Protein AF-A0AA38SS91-F1 (afdb_monomer_lite)

InterPro domains:
  IPR001584 Integrase, catalytic core [PF00665] (18-115)
  IPR001584 Integrase, catalytic core [PS50994] (1-180)
  IPR012337 Ribonuclease H-like superfamily [SSF53098] (14-163)
  IPR013103 Reverse transcriptase, RNA-dependent DNA polymerase [PF07727] (163-284)
  IPR036397 Ribonuclease H superfamily [G3DSA:3.30.420.10] (8-168)
  IPR039537 Retrotransposon Ty1/copia-like [PTHR42648] (1-170)

Organism: NCBI:txid347529

Sequence (441 aa):
MTKQPFNKDNERANDLIEIIHTDVCGPFSHEARGGYRYFIAFTDDFSRYGYVYLIRHKSEAFEKFKEFQNEVQNQLDRMIKFLRSDHGGEYLSQGFDSHLREFGIISQLTPPYTPQMNGVSERRNRTLPDMVRSMMCRSTLPVSFWGHALETAAHILNKVPTKLASRSWSLHFDERIKEFGSAKSGFEPCVYTKFSGSIVTFLVLYVDDILLIGNDMPTLQSVKAWLSKCFQMKDLGEAAYIHGIKIYRNRTRRLIGLSQSTYIDQILKRFRMDESKKGFIPMQHGIVLSKAQCPISSQDKDIMKSVPYAFAIGSIMYAMLCTRPDVAYPIAASDAAKEAVWLKNFITDLRVVASISRPVDIYCDNSGAVAQAKEPREHHMSRHVLRKFHLIREIIGRGDVRICKNPTDENVADPLTKLLARVKHEVHANSIGMQYLDTSR

pLDDT: mean 76.67, std 17.5, range [31.92, 97.94]

Foldseek 3Di:
DDDPDDDPPQDADPDWLQEKFKDKDDQDPDAAPVQFRIKMWIATRQLRQIDIDTDNDLLCVQVVVVVVQVVVCVVPVDHHAEYEYEPPPSCVDPVNVVVCVVRNYHYHYDDPPPVVSSVSNVVVSVQLVVQLCVVVVPDPDDPSNSVVSSVVSSVVVNPDDDPVNLVVVLVLVQVLVVVVVWDADPVDNQWTWDDDPPWIWIWGDDSQDIDIDIDDPVVSVVSVVSVVVSDVDDDPDPPQDDPQWGWDADVVVRDIATDNPVLVCVLCVVQVNNPPDDDPAPDDPPAFADPVLPQPDPVSVVVVVPDPVVVNLVSVVVCCVGPCVRNVVLNVVLVVLVVLLVVLVVVVVVVPDPCSVAAAEAEDQDPRVLCRLPDGDDDDRDSPSRVSSVSSNVCVVVRHHHYHHDHPLRPLCCLVPHDDDPVSNVVSCVVVVNDDDPPPD

Secondary structure (DSSP, 8-state):
-PPPPPP------SSTTSEEEEEEE---SSPBTTTB-EEEEEEETTT--EEEEEESSGGGHHHHHHHHHHHHHHHHT----EEEE-S-GGGS-HHHHHHHHHTTPEEEEPPTT-GGGGHHHHHHHHHHHHHHHHHHHH-SS-GGGHHHHHHHHHHHHHHSPPHHHHHHHHHHHHHHHHHTTPEEPSS-TTEEEEEETTEEEEEEEETTEEEEEES-HHHHHHHHHHHHHHS------S--EETTEEEEEETTTTEEEEE-HHHHHHHHHHTT-TTSPP-SSSS-TT----GGGS--SHHHHHHHHTS-HHHHHHHHHHHHHHT-GGGHHHHHHHHHHHHHHHHHHHHHHHT--GGGGSPEEEEES-HHHHHHHH-----SS-HHHHHHHHHHHHHHHTTSEEEEEPPGGG-TTGGGTS---HHHHHHHHHHTT--------

Structure (mmCIF, N/CA/C/O backbone):
data_AF-A0AA38SS91-F1
#
_entry.id   AF-A0AA38SS91-F1
#
loop_
_atom_site.group_PDB
_atom_site.id
_atom_site.type_symbol
_atom_site.label_atom_id
_atom_site.label_alt_id
_atom_site.label_comp_id
_atom_site.label_asym_id
_atom_site.label_entity_id
_atom_site.label_seq_id
_atom_site.pdbx_PDB_ins_code
_atom_site.Cartn_x
_atom_site.Cartn_y
_atom_site.Cartn_z
_atom_site.occupancy
_atom_site.B_iso_or_equiv
_atom_site.auth_seq_id
_atom_site.auth_comp_id
_atom_site.auth_asym_id
_atom_site.auth_atom_id
_atom_site.pdbx_PDB_model_num
ATOM 1 N N . MET A 1 1 ? 14.701 -12.960 32.842 1.00 34.03 1 MET A N 1
ATOM 2 C CA . MET A 1 1 ? 13.496 -13.644 32.326 1.00 34.03 1 MET A CA 1
ATOM 3 C C . MET A 1 1 ? 13.128 -13.024 30.990 1.00 34.03 1 MET A C 1
ATOM 5 O O . MET A 1 1 ? 12.711 -11.874 30.954 1.00 34.03 1 MET A O 1
ATOM 9 N N . THR A 1 2 ? 13.357 -13.733 29.891 1.00 31.92 2 THR A N 1
ATOM 10 C CA . THR A 1 2 ? 12.983 -13.300 28.539 1.00 31.92 2 THR A CA 1
ATOM 11 C C . THR A 1 2 ? 11.551 -13.759 28.271 1.00 31.92 2 THR A C 1
ATOM 13 O O . THR A 1 2 ? 11.248 -14.943 28.397 1.00 31.92 2 THR A O 1
ATOM 16 N N . LYS A 1 3 ? 10.654 -12.811 27.972 1.00 32.59 3 LYS A N 1
ATOM 17 C CA . LYS A 1 3 ? 9.237 -13.069 27.668 1.00 32.59 3 LYS A CA 1
ATOM 18 C C . LYS A 1 3 ? 9.162 -14.011 26.454 1.00 32.59 3 LYS A C 1
ATOM 20 O O . LYS A 1 3 ? 9.826 -13.742 25.454 1.00 32.59 3 LYS A O 1
ATOM 25 N N . GLN A 1 4 ? 8.407 -15.109 26.551 1.00 33.97 4 GLN A N 1
ATOM 26 C CA . GLN A 1 4 ? 8.221 -16.036 25.427 1.00 33.97 4 GLN A CA 1
ATOM 27 C C . GLN A 1 4 ? 7.642 -15.306 24.195 1.00 33.97 4 GLN A C 1
ATOM 29 O O . GLN A 1 4 ? 6.891 -14.337 24.360 1.00 33.97 4 GLN A O 1
ATOM 34 N N . PRO A 1 5 ? 7.990 -15.741 22.968 1.00 39.50 5 PRO A N 1
ATOM 35 C CA . PRO A 1 5 ? 7.460 -15.157 21.743 1.00 39.50 5 PRO A CA 1
ATOM 36 C C . PRO A 1 5 ? 5.935 -15.311 21.686 1.00 39.50 5 PRO A C 1
ATOM 38 O O . PRO A 1 5 ? 5.384 -16.374 21.951 1.00 39.50 5 PRO A O 1
ATOM 41 N N . PHE A 1 6 ? 5.260 -14.210 21.361 1.00 49.38 6 PHE A N 1
ATOM 42 C CA . PHE A 1 6 ? 3.804 -14.119 21.310 1.00 49.38 6 PHE A CA 1
ATOM 43 C C . PHE A 1 6 ? 3.243 -14.949 20.145 1.00 49.38 6 PHE A C 1
ATOM 45 O O . PHE A 1 6 ? 3.633 -14.727 18.994 1.00 49.38 6 PHE A O 1
ATOM 52 N N . ASN A 1 7 ? 2.324 -15.875 20.438 1.00 44.75 7 ASN A N 1
ATOM 53 C CA . ASN A 1 7 ? 1.633 -16.661 19.418 1.00 44.75 7 ASN A CA 1
ATOM 54 C C . ASN A 1 7 ? 0.565 -15.793 18.728 1.00 44.75 7 ASN A C 1
ATOM 56 O O . ASN A 1 7 ? -0.192 -15.089 19.388 1.00 44.75 7 ASN A O 1
ATOM 60 N N . LYS A 1 8 ? 0.554 -15.775 17.393 1.00 49.12 8 LYS A N 1
ATOM 61 C CA . LYS A 1 8 ? -0.087 -14.734 16.562 1.00 49.12 8 LYS A CA 1
ATOM 62 C C . LYS A 1 8 ? -1.583 -14.946 16.292 1.00 49.12 8 LYS A C 1
ATOM 64 O O . LYS A 1 8 ? -2.123 -14.263 15.418 1.00 49.12 8 LYS A O 1
ATOM 69 N N . ASP A 1 9 ? -2.238 -15.839 17.021 1.00 48.97 9 ASP A N 1
ATOM 70 C CA . ASP A 1 9 ? -3.640 -16.208 16.807 1.00 48.97 9 ASP A CA 1
ATOM 71 C C . ASP A 1 9 ? -4.585 -15.191 17.462 1.00 48.97 9 ASP A C 1
ATOM 73 O O . ASP A 1 9 ? -5.323 -15.489 18.394 1.00 48.97 9 ASP A O 1
ATOM 77 N N . ASN A 1 10 ? -4.545 -13.944 16.987 1.00 60.34 10 ASN A N 1
ATOM 78 C CA . ASN A 1 10 ? -5.610 -12.991 17.282 1.00 60.34 10 ASN A CA 1
ATOM 79 C C . ASN A 1 10 ? -6.749 -13.234 16.290 1.00 60.34 10 ASN A C 1
ATOM 81 O O . ASN A 1 10 ? -6.544 -13.062 15.086 1.00 60.34 10 ASN A O 1
ATOM 85 N N . GLU A 1 11 ? -7.937 -13.570 16.797 1.00 70.94 11 GLU A N 1
ATOM 86 C CA . GLU A 1 11 ? -9.164 -13.634 15.997 1.00 70.94 11 GLU A CA 1
ATOM 87 C C . GLU A 1 11 ? -9.340 -12.338 15.196 1.00 70.94 11 GLU A C 1
ATOM 89 O O . GLU A 1 11 ? -9.267 -11.227 15.744 1.00 70.94 11 GLU A O 1
ATOM 94 N N . ARG A 1 12 ? -9.507 -12.513 13.882 1.00 82.50 12 ARG A N 1
ATOM 95 C CA . ARG A 1 12 ? -9.754 -11.462 12.895 1.00 82.50 12 ARG A CA 1
ATOM 96 C C . ARG A 1 12 ? -11.219 -11.480 12.496 1.00 82.50 12 ARG A C 1
ATOM 98 O O . ARG A 1 12 ? -11.787 -12.559 12.364 1.00 82.50 12 ARG A O 1
ATOM 105 N N . ALA A 1 13 ? -11.775 -10.301 12.244 1.00 87.75 13 ALA A N 1
ATOM 106 C CA . ALA A 1 13 ? -13.102 -10.186 11.658 1.00 87.75 13 ALA A CA 1
ATOM 107 C C . ALA A 1 13 ? -13.117 -10.753 10.229 1.00 87.75 13 ALA A C 1
ATOM 109 O O . ALA A 1 13 ? -12.182 -10.526 9.452 1.00 87.75 13 ALA A O 1
ATOM 110 N N . ASN A 1 14 ? -14.193 -11.455 9.890 1.00 86.56 14 ASN A N 1
ATOM 111 C CA . ASN A 1 14 ? -14.498 -11.951 8.550 1.00 86.56 14 ASN A CA 1
ATOM 112 C C . ASN A 1 14 ? -15.544 -11.086 7.838 1.00 86.56 14 ASN A C 1
ATOM 114 O O . ASN A 1 14 ? -15.714 -11.229 6.628 1.00 86.56 14 ASN A O 1
ATOM 118 N N . ASP A 1 15 ? -16.218 -10.191 8.563 1.00 88.50 15 ASP A N 1
ATOM 119 C CA . ASP A 1 15 ? -17.239 -9.307 8.009 1.00 88.50 15 ASP A CA 1
ATOM 120 C C . ASP A 1 15 ? -17.117 -7.863 8.529 1.00 88.50 15 ASP A C 1
ATOM 122 O O . ASP A 1 15 ? -16.467 -7.584 9.542 1.00 88.50 15 ASP A O 1
ATOM 126 N N . LEU A 1 16 ? -17.745 -6.926 7.815 1.00 91.12 16 LEU A N 1
ATOM 127 C CA . LEU A 1 16 ? -17.790 -5.514 8.189 1.00 91.12 16 LEU A CA 1
ATOM 128 C C . LEU A 1 16 ? -18.396 -5.339 9.580 1.00 91.12 16 LEU A C 1
ATOM 130 O O . LEU A 1 16 ? -19.435 -5.923 9.881 1.00 91.12 16 LEU A O 1
ATOM 134 N N . ILE A 1 17 ? -17.755 -4.485 10.384 1.00 93.69 17 ILE A N 1
ATOM 135 C CA . ILE A 1 17 ? -18.158 -4.083 11.741 1.00 93.69 17 ILE A CA 1
ATOM 136 C C . ILE A 1 17 ? -18.343 -5.237 12.738 1.00 93.69 17 ILE A C 1
ATOM 138 O O . ILE A 1 17 ? -18.864 -5.025 13.831 1.00 93.69 17 ILE A O 1
ATOM 142 N N . GLU A 1 18 ? -17.874 -6.443 12.413 1.00 94.25 18 GLU A N 1
ATOM 143 C CA . GLU A 1 18 ? -17.953 -7.603 13.300 1.00 94.25 18 GLU A CA 1
ATOM 144 C C . GLU A 1 18 ? -17.157 -7.365 14.592 1.00 94.25 18 GLU A C 1
ATOM 146 O O . GLU A 1 18 ? -17.694 -7.523 15.688 1.00 94.25 18 GLU A O 1
ATOM 151 N N . ILE A 1 19 ? -15.902 -6.920 14.467 1.00 95.31 19 ILE A N 1
ATOM 152 C CA . ILE A 1 19 ? -15.028 -6.577 15.596 1.00 95.31 19 ILE A CA 1
ATOM 153 C C . ILE A 1 19 ? -14.615 -5.110 15.478 1.00 95.31 19 ILE A C 1
ATOM 155 O O . ILE A 1 19 ? -13.910 -4.725 14.543 1.00 95.31 19 ILE A O 1
ATOM 159 N N . ILE A 1 20 ? -14.997 -4.301 16.465 1.00 96.31 20 ILE A N 1
ATOM 160 C CA . ILE A 1 20 ? -14.581 -2.902 16.578 1.00 96.31 20 ILE A CA 1
ATOM 161 C C . ILE A 1 20 ? -13.483 -2.775 17.626 1.00 96.31 20 ILE A C 1
ATOM 163 O O . ILE A 1 20 ? -13.676 -3.115 18.788 1.00 96.31 20 ILE A O 1
ATOM 167 N N . HIS A 1 21 ? -12.336 -2.234 17.230 1.00 95.06 21 HIS A N 1
ATOM 168 C CA . HIS A 1 21 ? -11.263 -1.859 18.144 1.00 95.06 21 HIS A CA 1
ATOM 169 C C . HIS A 1 21 ? -11.424 -0.412 18.589 1.00 95.06 21 HIS A C 1
ATOM 171 O O . HIS A 1 21 ? -11.525 0.476 17.743 1.00 95.06 21 HIS A O 1
ATOM 177 N N . THR A 1 22 ? -11.365 -0.165 19.893 1.00 95.19 22 THR A N 1
ATOM 178 C CA . THR A 1 22 ? -11.441 1.181 20.462 1.00 95.19 22 THR A CA 1
ATOM 179 C C . THR A 1 22 ? -10.310 1.457 21.440 1.00 95.19 22 THR A C 1
ATOM 181 O O . THR A 1 22 ? -9.796 0.540 22.085 1.00 95.19 22 THR A O 1
ATOM 184 N N . ASP A 1 23 ? -9.902 2.722 21.509 1.00 93.31 23 ASP A N 1
ATOM 185 C CA . ASP A 1 23 ? -8.969 3.251 22.504 1.00 93.31 23 ASP A CA 1
ATOM 186 C C . ASP A 1 23 ? -9.094 4.789 22.593 1.00 93.31 23 ASP A C 1
ATOM 188 O O . ASP A 1 23 ? -9.350 5.460 21.584 1.00 93.31 23 ASP A O 1
ATOM 192 N N . VAL A 1 24 ? -8.922 5.343 23.799 1.00 93.38 24 VAL A N 1
ATOM 193 C CA . VAL A 1 24 ? -8.981 6.789 24.071 1.00 93.38 24 VAL A CA 1
ATOM 194 C C . VAL A 1 24 ? -7.570 7.347 24.207 1.00 93.38 24 VAL A C 1
ATOM 196 O O . VAL A 1 24 ? -6.812 6.973 25.099 1.00 93.38 24 VAL A O 1
ATOM 199 N N . CYS A 1 25 ? -7.240 8.338 23.383 1.00 92.69 25 CYS A N 1
ATOM 200 C CA . CYS A 1 25 ? -5.935 8.980 23.389 1.00 92.69 25 CYS A CA 1
ATOM 201 C C . CYS A 1 25 ? -5.994 10.373 24.035 1.00 92.69 25 CYS A C 1
ATOM 203 O O . CYS A 1 25 ? -6.844 11.198 23.692 1.00 92.69 25 CYS A O 1
ATOM 205 N N . GLY A 1 26 ? -5.070 10.643 24.960 1.00 91.31 26 GLY A N 1
ATOM 206 C CA . GLY A 1 26 ? -4.933 11.913 25.678 1.00 91.31 26 GLY A CA 1
ATOM 207 C C . GLY A 1 26 ? -4.669 11.720 27.182 1.00 91.31 26 GLY A C 1
ATOM 208 O O . GLY A 1 26 ? -4.524 10.585 27.639 1.00 91.31 26 GLY A O 1
ATOM 209 N N . PRO A 1 27 ? -4.626 12.805 27.977 1.00 93.44 27 PRO A N 1
ATOM 210 C CA . PRO A 1 27 ? -4.873 14.185 27.567 1.00 93.44 27 PRO A CA 1
ATOM 211 C C . PRO A 1 27 ? -3.720 14.763 26.747 1.00 93.44 27 PRO A C 1
ATOM 213 O O . PRO A 1 27 ? -2.550 14.545 27.056 1.00 93.44 27 PRO A O 1
ATOM 216 N N . PHE A 1 28 ? -4.047 15.571 25.744 1.00 92.44 28 PHE A N 1
ATOM 217 C CA . PHE A 1 28 ? -3.070 16.407 25.057 1.00 92.44 28 PHE A CA 1
ATOM 218 C C . PHE A 1 28 ? -2.774 17.681 25.866 1.00 92.44 28 PHE A C 1
ATOM 220 O O . PHE A 1 28 ? -3.604 18.168 26.647 1.00 92.44 28 PHE A O 1
ATOM 227 N N . SER A 1 29 ? -1.556 18.205 25.702 1.00 88.50 29 SER A N 1
ATOM 228 C CA . SER A 1 29 ? -1.070 19.392 26.418 1.00 88.50 29 SER A CA 1
ATOM 229 C C . SER A 1 29 ? -1.786 20.675 25.995 1.00 88.50 29 SER A C 1
ATOM 231 O O . SER A 1 29 ? -1.997 21.555 26.823 1.00 88.50 29 SER A O 1
ATOM 233 N N . HIS A 1 30 ? -2.179 20.771 24.726 1.00 90.12 30 HIS A N 1
ATOM 234 C CA . HIS A 1 30 ? -2.908 21.909 24.176 1.00 90.12 30 HIS A CA 1
ATOM 235 C C . HIS A 1 30 ? -4.356 21.524 23.899 1.00 90.12 30 HIS A C 1
ATOM 237 O O . HIS A 1 30 ? -4.620 20.491 23.286 1.00 90.12 30 HIS A O 1
ATOM 243 N N . GLU A 1 31 ? -5.295 22.375 24.297 1.00 95.06 31 GLU A N 1
ATOM 244 C CA . GLU A 1 31 ? -6.706 22.178 23.972 1.00 95.06 31 GLU A CA 1
ATOM 245 C C . GLU A 1 31 ? -6.964 22.477 22.493 1.00 95.06 31 GLU A C 1
ATOM 247 O O . GLU A 1 31 ? -6.459 23.460 21.937 1.00 95.06 31 GLU A O 1
ATOM 252 N N . ALA A 1 32 ? -7.756 21.625 21.843 1.00 95.31 32 ALA A N 1
ATOM 253 C CA . ALA A 1 32 ? -8.308 21.953 20.538 1.00 95.31 32 ALA A CA 1
ATOM 254 C C . ALA A 1 32 ? -9.447 22.965 20.695 1.00 95.31 32 ALA A C 1
ATOM 256 O O . ALA A 1 32 ? -10.087 23.075 21.746 1.00 95.31 32 ALA A O 1
ATOM 257 N N . ARG A 1 33 ? -9.753 23.677 19.608 1.00 94.06 33 ARG A N 1
ATOM 258 C CA . ARG A 1 33 ? -10.960 24.507 19.511 1.00 94.06 33 ARG A CA 1
ATOM 259 C C . ARG A 1 33 ? -12.196 23.700 19.922 1.00 94.06 33 ARG A C 1
ATOM 261 O O . ARG A 1 33 ? -12.410 22.608 19.410 1.00 94.06 33 ARG A O 1
ATOM 268 N N . GLY A 1 34 ? -12.992 24.250 20.839 1.00 91.19 34 GLY A N 1
ATOM 269 C CA . GLY A 1 34 ? -14.134 23.558 21.449 1.00 91.19 34 GLY A CA 1
ATOM 270 C C . GLY A 1 34 ? -13.845 22.921 22.816 1.00 91.19 34 GLY A C 1
ATOM 271 O O . GLY A 1 34 ? -14.759 22.333 23.398 1.00 91.19 34 GLY A O 1
ATOM 272 N N . GLY A 1 35 ? -12.620 23.067 23.341 1.00 94.50 35 GLY A N 1
ATOM 273 C CA . GLY A 1 35 ? -12.216 22.588 24.671 1.00 94.50 35 GLY A CA 1
ATOM 274 C C . GLY A 1 35 ? -11.858 21.101 24.709 1.00 94.50 35 GLY A C 1
ATOM 275 O O . GLY A 1 35 ? -11.881 20.484 25.771 1.00 94.50 35 GLY A O 1
ATOM 276 N N . TYR A 1 36 ? -11.576 20.490 23.555 1.00 97.06 36 TYR A N 1
ATOM 277 C CA . TYR A 1 36 ? -11.265 19.064 23.480 1.00 97.06 36 TYR A CA 1
ATOM 278 C C . TYR A 1 36 ? -9.814 18.797 23.876 1.00 97.06 36 TYR A C 1
ATOM 280 O O . TYR A 1 36 ? -8.895 19.495 23.438 1.00 97.06 36 TYR A O 1
ATOM 288 N N . ARG A 1 37 ? -9.610 17.757 24.688 1.00 96.69 37 ARG A N 1
ATOM 289 C CA . ARG A 1 37 ? -8.289 17.342 25.198 1.00 96.69 37 ARG A CA 1
ATOM 290 C C . ARG A 1 37 ? -7.955 15.891 24.904 1.00 96.69 37 ARG A C 1
ATOM 292 O O . ARG A 1 37 ? -6.823 15.476 25.139 1.00 96.69 37 ARG A O 1
ATOM 299 N N . TYR A 1 38 ? -8.915 15.141 24.388 1.00 96.44 38 TYR A N 1
ATOM 300 C CA . TYR A 1 38 ? -8.789 13.735 24.064 1.00 96.44 38 TYR A CA 1
ATOM 301 C C . TYR A 1 38 ? -9.455 13.478 22.715 1.00 96.44 38 TYR A C 1
ATOM 303 O O . TYR A 1 38 ? -10.242 14.289 22.218 1.00 96.44 38 TYR A O 1
ATOM 311 N N . PHE A 1 39 ? -9.179 12.316 22.149 1.00 96.94 39 PHE A N 1
ATOM 312 C CA . PHE A 1 39 ? -10.024 11.738 21.118 1.00 96.94 39 PHE A CA 1
ATOM 313 C C . PHE A 1 39 ? -10.235 10.256 21.403 1.00 96.94 39 PHE A C 1
ATOM 315 O O . PHE A 1 39 ? -9.380 9.607 22.005 1.00 96.94 39 PHE A O 1
ATOM 322 N N . ILE A 1 40 ? -11.360 9.725 20.948 1.00 96.56 40 ILE A N 1
ATOM 323 C CA . ILE A 1 40 ? -11.623 8.289 20.894 1.00 96.56 40 ILE A CA 1
ATOM 324 C C . ILE A 1 40 ? -11.616 7.851 19.436 1.00 96.56 40 ILE A C 1
ATOM 326 O O . ILE A 1 40 ? -12.121 8.568 18.567 1.00 96.56 40 ILE A O 1
ATOM 330 N N . ALA A 1 41 ? -11.005 6.702 19.162 1.00 96.31 41 ALA A N 1
ATOM 331 C CA . ALA A 1 41 ? -10.966 6.127 17.827 1.00 96.31 41 ALA A CA 1
ATOM 332 C C . ALA A 1 41 ? -11.645 4.758 17.816 1.00 96.31 41 ALA A C 1
ATOM 334 O O . ALA A 1 41 ? -11.244 3.882 18.575 1.00 96.31 41 ALA A O 1
ATOM 335 N N . PHE A 1 42 ? -12.598 4.557 16.907 1.00 96.75 42 PHE A N 1
ATOM 336 C CA . PHE A 1 42 ? -13.229 3.264 16.636 1.00 96.75 42 PHE A CA 1
ATOM 337 C C . PHE A 1 42 ? -12.745 2.754 15.284 1.00 96.75 42 PHE A C 1
ATOM 339 O O . PHE A 1 42 ? -12.908 3.419 14.266 1.00 96.75 42 PHE A O 1
ATOM 346 N N . THR A 1 43 ? -12.102 1.593 15.252 1.00 94.62 43 THR A N 1
ATOM 347 C CA . THR A 1 43 ? -11.549 1.009 14.027 1.00 94.62 43 THR A CA 1
ATOM 348 C C . THR A 1 43 ? -12.180 -0.345 13.765 1.00 94.62 43 THR A C 1
ATOM 350 O O . THR A 1 43 ? -12.041 -1.253 14.581 1.00 94.62 43 THR A O 1
ATOM 353 N N . ASP A 1 44 ? -12.803 -0.499 12.601 1.00 93.12 44 ASP A N 1
ATOM 354 C CA . ASP A 1 44 ? -13.287 -1.795 12.127 1.00 93.12 44 ASP A CA 1
ATOM 355 C C . ASP A 1 44 ? -12.104 -2.738 11.836 1.00 93.12 44 ASP A C 1
ATOM 357 O O . ASP A 1 44 ? -11.158 -2.368 11.128 1.00 93.12 44 ASP A O 1
ATOM 361 N N . ASP A 1 45 ? -12.113 -3.954 12.390 1.00 91.75 45 ASP A N 1
ATOM 362 C CA . ASP A 1 45 ? -11.034 -4.919 12.161 1.00 91.75 45 ASP A CA 1
ATOM 363 C C . ASP A 1 45 ? -11.008 -5.419 10.707 1.00 91.75 45 ASP A C 1
ATOM 365 O O . ASP A 1 45 ? -9.919 -5.648 10.171 1.00 91.75 45 ASP A O 1
ATOM 369 N N . PHE A 1 46 ? -12.161 -5.521 10.040 1.00 88.38 46 PHE A N 1
ATOM 370 C CA . PHE A 1 46 ? -12.235 -6.035 8.672 1.00 88.38 46 PHE A CA 1
ATOM 371 C C . PHE A 1 46 ? -11.721 -5.011 7.651 1.00 88.38 46 PHE A C 1
ATOM 373 O O . PHE A 1 46 ? -10.671 -5.206 7.029 1.00 88.38 46 PHE A O 1
ATOM 380 N N . SER A 1 47 ? -12.407 -3.873 7.517 1.00 86.50 47 SER A N 1
ATOM 381 C CA . SER A 1 47 ? -12.082 -2.851 6.512 1.00 86.50 47 SER A CA 1
ATOM 382 C C . SER A 1 47 ? -10.907 -1.952 6.898 1.00 86.50 47 SER A C 1
ATOM 384 O O . SER A 1 47 ? -10.313 -1.305 6.034 1.00 86.50 47 SER A O 1
ATOM 386 N N . ARG A 1 48 ? -10.562 -1.889 8.194 1.00 87.75 48 ARG A N 1
ATOM 387 C CA . ARG A 1 48 ? -9.688 -0.858 8.784 1.00 87.75 48 ARG A CA 1
ATOM 388 C C . ARG A 1 48 ? -10.226 0.555 8.665 1.00 87.75 48 ARG A C 1
ATOM 390 O O . ARG A 1 48 ? -9.462 1.486 8.911 1.00 87.75 48 ARG A O 1
ATOM 397 N N . TYR A 1 49 ? -11.492 0.750 8.327 1.00 90.69 49 TYR A N 1
ATOM 398 C CA . TYR A 1 49 ? -12.079 2.078 8.380 1.00 90.69 49 TYR A CA 1
ATOM 399 C C . TYR A 1 49 ? -12.075 2.580 9.833 1.00 90.69 49 TYR A C 1
ATOM 401 O O . TYR A 1 49 ? -12.434 1.843 10.753 1.00 90.69 49 TYR A O 1
ATOM 409 N N . GLY A 1 50 ? -11.580 3.802 10.049 1.00 93.06 50 GLY A N 1
ATOM 410 C CA . GLY A 1 50 ? -11.421 4.390 11.378 1.00 93.06 50 GLY A CA 1
ATOM 411 C C . GLY A 1 50 ? -12.288 5.629 11.566 1.00 93.06 50 GLY A C 1
ATOM 412 O O . GLY A 1 50 ? -12.183 6.573 10.787 1.00 93.06 50 GLY A O 1
ATOM 413 N N . TYR A 1 51 ? -13.086 5.650 12.622 1.00 95.75 51 TYR A N 1
ATOM 414 C CA . TYR A 1 51 ? -13.877 6.790 13.069 1.00 95.75 51 TYR A CA 1
ATOM 415 C C . TYR A 1 51 ? -13.162 7.453 14.239 1.00 95.75 51 TYR A C 1
ATOM 417 O O . TYR A 1 51 ? -12.573 6.764 15.073 1.00 95.75 51 TYR A O 1
ATOM 425 N N . VAL A 1 52 ? -13.180 8.782 14.293 1.00 97.12 52 VAL A N 1
ATOM 426 C CA . VAL A 1 52 ? -12.507 9.555 15.339 1.00 97.12 52 VAL A CA 1
ATOM 427 C C . VAL A 1 52 ? -13.459 10.621 15.848 1.00 97.12 52 VAL A C 1
ATOM 429 O O . VAL A 1 52 ? -13.994 11.388 15.054 1.00 97.12 52 VAL A O 1
ATOM 432 N N . TYR A 1 53 ? -13.622 10.690 17.167 1.00 97.62 53 TYR A N 1
ATOM 433 C CA . TYR A 1 53 ? -14.444 11.697 17.830 1.00 97.62 53 TYR A CA 1
ATOM 434 C C . TYR A 1 53 ? -13.596 12.452 18.854 1.00 97.62 53 TYR A C 1
ATOM 436 O O . TYR A 1 53 ? -12.919 11.845 19.687 1.00 97.62 53 TYR A O 1
ATOM 444 N N . LEU A 1 54 ? -13.629 13.783 18.798 1.00 97.56 54 LEU A N 1
ATOM 445 C CA . LEU A 1 54 ? -13.006 14.643 19.804 1.00 97.56 54 LEU A CA 1
ATOM 446 C C . LEU A 1 54 ? -13.862 14.662 21.077 1.00 97.56 54 LEU A C 1
ATOM 448 O O . LEU A 1 54 ? -15.082 14.806 20.998 1.00 97.56 54 LEU A O 1
ATOM 452 N N . ILE A 1 55 ? -13.222 14.540 22.243 1.00 97.62 55 ILE A N 1
ATOM 453 C CA . ILE A 1 55 ? -13.895 14.559 23.553 1.00 97.62 55 ILE A CA 1
ATOM 454 C C . ILE A 1 55 ? -13.131 15.434 24.559 1.00 97.62 55 ILE A C 1
ATOM 456 O O . ILE A 1 55 ? -11.911 15.630 24.455 1.00 97.62 55 ILE A O 1
ATOM 460 N N . ARG A 1 56 ? -13.846 16.022 25.525 1.00 96.25 56 ARG A N 1
ATOM 461 C CA . ARG A 1 56 ? -13.256 16.885 26.567 1.00 96.25 56 ARG A CA 1
ATOM 462 C C . ARG A 1 56 ? -12.804 16.057 27.761 1.00 96.25 56 ARG A C 1
ATOM 464 O O . ARG A 1 56 ? -11.735 16.312 28.312 1.00 96.25 56 ARG A O 1
ATOM 471 N N . HIS A 1 57 ? -13.573 15.025 28.096 1.00 95.00 57 HIS A N 1
ATOM 472 C CA . HIS A 1 57 ? -13.305 14.097 29.187 1.00 95.00 57 HIS A CA 1
ATOM 473 C C . HIS A 1 57 ? -13.455 12.643 28.733 1.00 95.00 57 HIS A C 1
ATOM 475 O O . HIS A 1 57 ? -14.288 12.324 27.888 1.00 95.00 57 HIS A O 1
ATOM 481 N N . LYS A 1 58 ? -12.690 11.730 29.349 1.00 93.69 58 LYS A N 1
ATOM 482 C CA . LYS A 1 58 ? -12.788 10.284 29.072 1.00 93.69 58 LYS A CA 1
ATOM 483 C C . LYS A 1 58 ? -14.184 9.705 29.337 1.00 93.69 58 LYS A C 1
ATOM 485 O O . LYS A 1 58 ? -14.568 8.734 28.699 1.00 93.69 58 LYS A O 1
ATOM 490 N N . SER A 1 59 ? -14.956 10.315 30.239 1.00 93.06 59 SER A N 1
ATOM 491 C CA . SER A 1 59 ? -16.334 9.912 30.548 1.00 93.06 59 SER A CA 1
ATOM 492 C C . SER A 1 59 ? -17.300 10.059 29.366 1.00 93.06 59 SER A C 1
ATOM 494 O O . SER A 1 59 ? -18.343 9.418 29.360 1.00 93.06 59 SER A O 1
ATOM 496 N N . GLU A 1 60 ? -16.958 10.855 28.349 1.00 95.56 60 GLU A N 1
ATOM 497 C CA . GLU A 1 60 ? -17.764 11.004 27.128 1.00 95.56 60 GLU A CA 1
ATOM 498 C C . GLU A 1 60 ? -17.629 9.804 26.170 1.00 95.56 60 GLU A C 1
ATOM 500 O O . GLU A 1 60 ? -18.365 9.725 25.186 1.00 95.56 60 GLU A O 1
ATOM 505 N N . ALA A 1 61 ? -16.721 8.855 26.440 1.00 95.56 61 ALA A N 1
ATOM 506 C CA . ALA A 1 61 ? -16.485 7.688 25.585 1.00 95.56 61 ALA A CA 1
ATOM 507 C C . ALA A 1 61 ? -17.757 6.861 25.336 1.00 95.56 61 ALA A C 1
ATOM 509 O O . ALA A 1 61 ? -17.986 6.424 24.210 1.00 95.56 61 ALA A O 1
ATOM 510 N N . PHE A 1 62 ? -18.600 6.681 26.359 1.00 96.38 62 PHE A N 1
ATOM 511 C CA . PHE A 1 62 ? -19.841 5.916 26.229 1.00 96.38 62 PHE A CA 1
ATOM 512 C C . PHE A 1 62 ? -20.853 6.599 25.300 1.00 96.38 62 PHE A C 1
ATOM 514 O O . PHE A 1 62 ? -21.412 5.961 24.410 1.00 96.38 62 PHE A O 1
ATOM 521 N N . GLU A 1 63 ? -21.041 7.912 25.443 1.00 97.25 63 GLU A N 1
ATOM 522 C CA . GLU A 1 63 ? -21.929 8.672 24.558 1.00 97.25 63 GLU A CA 1
ATOM 523 C C . GLU A 1 63 ? -21.432 8.642 23.108 1.00 97.25 63 GLU A C 1
ATOM 525 O O . GLU A 1 63 ? -22.221 8.424 22.188 1.00 97.25 63 GLU A O 1
ATOM 530 N N . LYS A 1 64 ? -20.114 8.756 22.896 1.00 97.62 64 LYS A N 1
ATOM 531 C CA . LYS A 1 64 ? -19.518 8.635 21.557 1.00 97.62 64 LYS A CA 1
ATOM 532 C C . LYS A 1 64 ? -19.606 7.234 20.972 1.00 97.62 64 LYS A C 1
ATOM 534 O O . LYS A 1 64 ? -19.766 7.108 19.763 1.00 97.62 64 LYS A O 1
ATOM 539 N N . PHE A 1 65 ? -19.566 6.193 21.799 1.00 97.88 65 PHE A N 1
ATOM 540 C CA . PHE A 1 65 ? -19.823 4.835 21.333 1.00 97.88 65 PHE A CA 1
ATOM 541 C C . PHE A 1 65 ? -21.263 4.667 20.832 1.00 97.88 65 PHE A C 1
ATOM 543 O O . PHE A 1 65 ? -21.453 4.088 19.768 1.00 97.88 65 PHE A O 1
ATOM 550 N N . LYS A 1 66 ? -22.266 5.212 21.534 1.00 97.69 66 LYS A N 1
ATOM 551 C CA . LYS A 1 66 ? -23.669 5.160 21.080 1.00 97.69 66 LYS A CA 1
ATOM 552 C C . LYS A 1 66 ? -23.884 5.905 19.762 1.00 97.69 66 LYS A C 1
ATOM 554 O O . LYS A 1 66 ? -24.571 5.392 18.882 1.00 97.69 66 LYS A O 1
ATOM 559 N N . GLU A 1 67 ? -23.286 7.091 19.624 1.00 97.94 67 GLU A N 1
ATOM 560 C CA . GLU A 1 67 ? -23.305 7.875 18.381 1.00 97.94 67 GLU A CA 1
ATOM 561 C C . GLU A 1 67 ? -22.722 7.059 17.216 1.00 97.94 67 GLU A C 1
ATOM 563 O O . GLU A 1 67 ? -23.399 6.849 16.210 1.00 97.94 67 GLU A O 1
ATOM 568 N N . PHE A 1 68 ? -21.520 6.508 17.410 1.00 97.81 68 PHE A N 1
ATOM 569 C CA . PHE A 1 68 ? -20.843 5.640 16.449 1.00 97.81 68 PHE A CA 1
ATOM 570 C C . PHE A 1 68 ? -21.662 4.392 16.092 1.00 97.81 68 PHE A C 1
ATOM 572 O O . PHE A 1 68 ? -21.858 4.102 14.914 1.00 97.81 68 PHE A O 1
ATOM 579 N N . GLN A 1 69 ? -22.155 3.656 17.093 1.00 97.81 69 GLN A N 1
ATOM 580 C CA . GLN A 1 69 ? -22.938 2.435 16.902 1.00 97.81 69 GLN A CA 1
ATOM 581 C C . GLN A 1 69 ? -24.181 2.714 16.055 1.00 97.81 69 GLN A C 1
ATOM 583 O O . GLN A 1 69 ? -24.448 1.983 15.104 1.00 97.81 69 GLN A O 1
ATOM 588 N N . ASN A 1 70 ? -24.937 3.762 16.387 1.00 97.19 70 ASN A N 1
ATOM 589 C CA . ASN A 1 70 ? -26.146 4.109 15.650 1.00 97.19 70 ASN A CA 1
ATOM 590 C C . ASN A 1 70 ? -25.824 4.465 14.191 1.00 97.19 70 ASN A C 1
ATOM 592 O O . ASN A 1 70 ? -26.463 3.956 13.272 1.00 97.19 70 ASN A O 1
ATOM 596 N N . GLU A 1 71 ? -24.789 5.282 13.976 1.00 96.06 71 GLU A N 1
ATOM 597 C CA . GLU A 1 71 ? -24.340 5.675 12.641 1.00 96.06 71 GLU A CA 1
ATOM 598 C C . GLU A 1 71 ? -23.978 4.452 11.787 1.00 96.06 71 GLU A C 1
ATOM 600 O O . GLU A 1 71 ? -24.575 4.241 10.730 1.00 96.06 71 GLU A O 1
ATOM 605 N N . VAL A 1 72 ? -23.040 3.613 12.238 1.00 95.44 72 VAL A N 1
ATOM 606 C CA . VAL A 1 72 ? -22.518 2.525 11.396 1.00 95.44 72 VAL A CA 1
ATOM 607 C C . VAL A 1 72 ? -23.525 1.411 11.172 1.00 95.44 72 VAL A C 1
ATOM 609 O O . VAL A 1 72 ? -23.577 0.865 10.071 1.00 95.44 72 VAL A O 1
ATOM 612 N N . GLN A 1 73 ? -24.340 1.084 12.177 1.00 95.81 73 GLN A N 1
ATOM 613 C CA . GLN A 1 73 ? -25.338 0.030 12.023 1.00 95.81 73 GLN A CA 1
ATOM 614 C C . GLN A 1 73 ? -26.450 0.461 11.065 1.00 95.81 73 GLN A C 1
ATOM 616 O O . GLN A 1 73 ? -26.862 -0.333 10.224 1.00 95.81 73 GLN A O 1
ATOM 621 N N . ASN A 1 74 ? -26.875 1.729 11.124 1.00 94.81 74 ASN A N 1
ATOM 622 C CA . ASN A 1 74 ? -27.875 2.264 10.204 1.00 94.81 74 ASN A CA 1
ATOM 623 C C . ASN A 1 74 ? -27.345 2.393 8.765 1.00 94.81 74 ASN A C 1
ATOM 625 O O . ASN A 1 74 ? -28.055 2.068 7.821 1.00 94.81 74 ASN A O 1
ATOM 629 N N . GLN A 1 75 ? -26.106 2.864 8.573 1.00 93.06 75 GLN A N 1
ATOM 630 C CA . GLN A 1 75 ? -25.542 3.039 7.224 1.00 93.06 75 GLN A CA 1
ATOM 631 C C . GLN A 1 75 ? -25.194 1.713 6.533 1.00 93.06 75 GLN A C 1
ATOM 633 O O . GLN A 1 75 ? -25.208 1.644 5.306 1.00 93.06 75 GLN A O 1
ATOM 638 N N . LEU A 1 76 ? -24.838 0.678 7.299 1.00 91.38 76 LEU A N 1
ATOM 639 C CA . LEU A 1 76 ? -24.371 -0.600 6.754 1.00 91.38 76 LEU A CA 1
ATOM 640 C C . LEU A 1 76 ? -25.415 -1.718 6.812 1.00 91.38 76 LEU A C 1
ATOM 642 O O . LEU A 1 76 ? -25.132 -2.795 6.289 1.00 91.38 76 LEU A O 1
ATOM 646 N N . ASP A 1 77 ? -26.567 -1.478 7.448 1.00 93.62 77 ASP A N 1
ATOM 647 C CA . ASP A 1 77 ? -27.608 -2.479 7.727 1.00 93.62 77 ASP A CA 1
ATOM 648 C C . ASP A 1 77 ? -27.030 -3.754 8.373 1.00 93.62 77 ASP A C 1
ATOM 650 O O . ASP A 1 77 ? -27.263 -4.892 7.965 1.00 93.62 77 ASP A O 1
ATOM 654 N N . ARG A 1 78 ? -26.151 -3.544 9.358 1.00 93.94 78 ARG A N 1
ATOM 655 C CA . ARG A 1 78 ? -25.364 -4.587 10.030 1.00 93.94 78 ARG A CA 1
ATOM 656 C C . ARG A 1 78 ? -25.262 -4.279 11.514 1.00 93.94 78 ARG A C 1
ATOM 658 O O . ARG A 1 78 ? -25.391 -3.135 11.924 1.00 93.94 78 ARG A O 1
ATOM 665 N N . MET A 1 79 ? -24.978 -5.298 12.320 1.00 95.12 79 MET A N 1
ATOM 666 C CA . MET A 1 79 ? -24.851 -5.161 13.774 1.00 95.12 79 MET A CA 1
ATOM 667 C C . MET A 1 79 ? -23.416 -5.414 14.222 1.00 95.12 79 MET A C 1
ATOM 669 O O . MET A 1 79 ? -22.806 -6.392 13.781 1.00 95.12 79 MET A O 1
ATOM 673 N N . ILE A 1 80 ? -22.920 -4.591 15.148 1.00 97.44 80 ILE A N 1
ATOM 674 C CA . ILE A 1 80 ? -21.633 -4.832 15.812 1.00 97.44 80 ILE A CA 1
ATOM 675 C C . ILE A 1 80 ? -21.743 -6.111 16.649 1.00 97.44 80 ILE A C 1
ATOM 677 O O . ILE A 1 80 ? -22.755 -6.330 17.313 1.00 97.44 80 ILE A O 1
ATOM 681 N N . LYS A 1 81 ? -20.718 -6.971 16.614 1.00 96.50 81 LYS A N 1
ATOM 682 C CA . LYS A 1 81 ? -20.705 -8.233 17.380 1.00 96.50 81 LYS A CA 1
ATOM 683 C C . LYS A 1 81 ? -19.773 -8.169 18.578 1.00 96.50 81 LYS A C 1
ATOM 685 O O . LYS A 1 81 ? -20.147 -8.595 19.666 1.00 96.50 81 LYS A O 1
ATOM 690 N N . PHE A 1 82 ? -18.590 -7.592 18.393 1.00 96.00 82 PHE A N 1
ATOM 691 C CA . PHE A 1 82 ? -17.565 -7.505 19.423 1.00 96.00 82 PHE A CA 1
ATOM 692 C C . PHE A 1 82 ? -17.014 -6.087 19.536 1.00 96.00 82 PHE A C 1
ATOM 694 O O . PHE A 1 82 ? -16.674 -5.457 18.532 1.00 96.00 82 PHE A O 1
ATOM 701 N N . LEU A 1 83 ? -16.855 -5.613 20.769 1.00 95.81 83 LEU A N 1
ATOM 702 C CA . LEU A 1 83 ? -16.123 -4.387 21.074 1.00 95.81 83 LEU A CA 1
ATOM 703 C C . LEU A 1 83 ? -14.836 -4.752 21.811 1.00 95.81 83 LEU A C 1
ATOM 705 O O . LEU A 1 83 ? -14.886 -5.270 22.923 1.00 95.81 83 LEU A O 1
ATOM 709 N N . ARG A 1 84 ? -13.682 -4.475 21.202 1.00 93.88 84 ARG A N 1
ATOM 710 C CA . ARG A 1 84 ? -12.365 -4.716 21.792 1.00 93.88 84 ARG A CA 1
ATOM 711 C C . ARG A 1 84 ? -11.751 -3.418 22.306 1.00 93.88 84 ARG A C 1
ATOM 713 O O . ARG A 1 84 ? -11.436 -2.527 21.515 1.00 93.88 84 ARG A O 1
ATOM 720 N N . SER A 1 85 ? -11.529 -3.338 23.612 1.00 91.75 85 SER A N 1
ATOM 721 C CA . SER A 1 85 ? -10.934 -2.179 24.287 1.00 91.75 85 SER A CA 1
ATOM 722 C C . SER A 1 85 ? -9.837 -2.601 25.263 1.00 91.75 85 SER A C 1
ATOM 724 O O . SER A 1 85 ? -9.656 -3.785 25.560 1.00 91.75 85 SER A O 1
ATOM 726 N N . ASP A 1 86 ? -9.091 -1.624 25.770 1.00 85.75 86 ASP A N 1
ATOM 727 C CA . ASP A 1 86 ? -8.253 -1.829 26.945 1.00 85.75 86 ASP A CA 1
ATOM 728 C C . ASP A 1 86 ? -9.103 -1.873 28.234 1.00 85.75 86 ASP A C 1
ATOM 730 O O . ASP A 1 86 ? -10.332 -1.764 28.201 1.00 85.75 86 ASP A O 1
ATOM 734 N N . HIS A 1 87 ? -8.444 -2.047 29.384 1.00 83.69 87 HIS A N 1
ATOM 735 C CA . HIS A 1 87 ? -9.083 -1.970 30.707 1.00 83.69 87 HIS A CA 1
ATOM 736 C C . HIS A 1 87 ? -9.243 -0.511 31.192 1.00 83.69 87 HIS A C 1
ATOM 738 O O . HIS A 1 87 ? -9.171 -0.246 32.394 1.00 83.69 87 HIS A O 1
ATOM 744 N N . GLY A 1 88 ? -9.410 0.452 30.278 1.00 81.31 88 GLY A N 1
ATOM 745 C CA . GLY A 1 88 ? -9.685 1.844 30.622 1.00 81.31 88 GLY A CA 1
ATOM 746 C C . GLY A 1 88 ? -10.981 1.969 31.426 1.00 81.31 88 GLY A C 1
ATOM 747 O O . GLY A 1 88 ? -11.995 1.358 31.088 1.00 81.31 88 GLY A O 1
ATOM 748 N N . GLY A 1 89 ? -10.962 2.759 32.504 1.00 83.31 89 GLY A N 1
ATOM 749 C CA . GLY A 1 89 ? -12.114 2.917 33.402 1.00 83.31 89 GLY A CA 1
ATOM 750 C C . GLY A 1 89 ? -13.379 3.427 32.700 1.00 83.31 89 GLY A C 1
ATOM 751 O O . GLY A 1 89 ? -14.487 3.128 33.135 1.00 83.31 89 GLY A O 1
ATOM 752 N N . GLU A 1 90 ? -13.223 4.133 31.580 1.00 88.00 90 GLU A N 1
ATOM 753 C CA . GLU A 1 90 ? -14.302 4.587 30.702 1.00 88.00 90 GLU A CA 1
ATOM 754 C C . GLU A 1 90 ? -15.134 3.441 30.094 1.00 88.00 90 GLU A C 1
ATOM 756 O O . GLU A 1 90 ? -16.338 3.606 29.892 1.00 88.00 90 GLU A O 1
ATOM 761 N N . TYR A 1 91 ? -14.528 2.272 29.866 1.00 88.38 91 TYR A N 1
ATOM 762 C CA . TYR A 1 91 ? -15.189 1.090 29.301 1.00 88.38 91 TYR A CA 1
ATOM 763 C C . TYR A 1 91 ? -15.778 0.160 30.371 1.00 88.38 91 TYR A C 1
ATOM 765 O O . TYR A 1 91 ? -16.551 -0.737 30.051 1.00 88.38 91 TYR A O 1
ATOM 773 N N . LEU A 1 92 ? -15.428 0.372 31.645 1.00 87.62 92 LEU A N 1
ATOM 774 C CA . LEU A 1 92 ? -15.815 -0.488 32.772 1.00 87.62 92 LEU A CA 1
ATOM 775 C C . LEU A 1 92 ? -17.034 0.034 33.548 1.00 87.62 92 LEU A C 1
ATOM 777 O O . LEU A 1 92 ? -17.384 -0.509 34.596 1.00 87.62 92 LEU A O 1
ATOM 781 N N . SER A 1 93 ? -17.676 1.104 33.074 1.00 90.62 93 SER A N 1
ATOM 782 C CA . SER A 1 93 ? -18.869 1.634 33.737 1.00 90.62 93 SER A CA 1
ATOM 783 C C . SER A 1 93 ? -20.066 0.688 33.582 1.00 90.62 93 SER A C 1
ATOM 785 O O . SER A 1 93 ? -20.266 0.078 32.530 1.00 90.62 93 SER A O 1
ATOM 787 N N . GLN A 1 94 ? -20.910 0.605 34.617 1.00 91.31 94 GLN A N 1
ATOM 788 C CA . GLN A 1 94 ? -22.112 -0.240 34.603 1.00 91.31 94 GLN A CA 1
ATOM 789 C C . GLN A 1 94 ? -23.073 0.133 33.464 1.00 91.31 94 GLN A C 1
ATOM 791 O O . GLN A 1 94 ? -23.709 -0.746 32.885 1.00 91.31 94 GLN A O 1
ATOM 796 N N . GLY A 1 95 ? -23.164 1.424 33.125 1.00 92.06 95 GLY A N 1
ATOM 797 C CA . GLY A 1 95 ? -23.970 1.897 31.998 1.00 92.06 95 GLY A CA 1
ATOM 798 C C . GLY A 1 95 ? -23.466 1.363 30.655 1.00 92.06 95 GLY A C 1
ATOM 799 O O . GLY A 1 95 ? -24.270 0.905 29.848 1.00 92.06 95 GLY A O 1
ATOM 800 N N . PHE A 1 96 ? -22.145 1.339 30.451 1.00 93.75 96 PHE A N 1
ATOM 801 C CA . PHE A 1 96 ? -21.539 0.799 29.232 1.00 93.75 96 PHE A CA 1
ATOM 802 C C . PHE A 1 96 ? -21.792 -0.713 29.119 1.00 93.75 96 PHE A C 1
ATOM 804 O O . PHE A 1 96 ? -22.289 -1.174 28.094 1.00 93.75 96 PHE A O 1
ATOM 811 N N . ASP A 1 97 ? -21.526 -1.483 30.180 1.00 93.62 97 ASP A N 1
ATOM 812 C CA . ASP A 1 97 ? -21.752 -2.940 30.196 1.00 93.62 97 ASP A CA 1
ATOM 813 C C . ASP A 1 97 ? -23.232 -3.302 29.980 1.00 93.62 97 ASP A C 1
ATOM 815 O O . ASP A 1 97 ? -23.545 -4.197 29.195 1.00 93.62 97 ASP A O 1
ATOM 819 N N . SER A 1 98 ? -24.155 -2.566 30.609 1.00 95.56 98 SER A N 1
ATOM 820 C CA . SER A 1 98 ? -25.599 -2.793 30.442 1.00 95.56 98 SER A CA 1
ATOM 821 C C . SER A 1 98 ? -26.046 -2.568 28.997 1.00 95.56 98 SER A C 1
ATOM 823 O O . SER A 1 98 ? -26.763 -3.398 28.445 1.00 95.56 98 SER A O 1
ATOM 825 N N . HIS A 1 99 ? -25.563 -1.496 28.364 1.00 96.94 99 HIS A N 1
ATOM 826 C CA . HIS A 1 99 ? -25.853 -1.180 26.963 1.00 96.94 99 HIS A CA 1
ATOM 827 C C . HIS A 1 99 ? -25.287 -2.235 26.007 1.00 96.94 99 HIS A C 1
ATOM 829 O O . HIS A 1 99 ? -25.976 -2.688 25.099 1.00 96.94 99 HIS A O 1
ATOM 835 N N . LEU A 1 100 ? -24.049 -2.691 26.217 1.00 96.44 100 LEU A N 1
ATOM 836 C CA . LEU A 1 100 ? -23.476 -3.758 25.390 1.00 96.44 100 LEU A CA 1
ATOM 837 C C . LEU A 1 100 ? -24.310 -5.042 25.472 1.00 96.44 100 LEU A C 1
ATOM 839 O O . LEU A 1 100 ? -24.583 -5.652 24.440 1.00 96.44 100 LEU A O 1
ATOM 843 N N . ARG A 1 101 ? -24.782 -5.416 26.667 1.00 95.25 101 ARG A N 1
ATOM 844 C CA . ARG A 1 101 ? -25.667 -6.579 26.844 1.00 95.25 101 ARG A CA 1
ATOM 845 C C . ARG A 1 101 ? -27.024 -6.394 26.176 1.00 95.25 101 ARG A C 1
ATOM 847 O O . ARG A 1 101 ? -27.500 -7.335 25.550 1.00 95.25 101 ARG A O 1
ATOM 854 N N . GLU A 1 102 ? -27.618 -5.207 26.281 1.00 96.69 102 GLU A N 1
ATOM 855 C CA . GLU A 1 102 ? -28.901 -4.875 25.647 1.00 96.69 102 GLU A CA 1
ATOM 856 C C . GLU A 1 102 ? -28.851 -5.065 24.125 1.00 96.69 102 GLU A C 1
ATOM 858 O O . GLU A 1 102 ? -29.754 -5.660 23.542 1.00 96.69 102 GLU A O 1
ATOM 863 N N . PHE A 1 103 ? -27.759 -4.636 23.489 1.00 95.69 103 PHE A N 1
ATOM 864 C CA . PHE A 1 103 ? -27.567 -4.759 22.041 1.00 95.69 103 PHE A CA 1
ATOM 865 C C . PHE A 1 103 ? -26.873 -6.062 21.609 1.00 95.69 103 PHE A C 1
ATOM 867 O O . PHE A 1 103 ? -26.597 -6.245 20.422 1.00 95.69 103 PHE A O 1
ATOM 874 N N . GLY A 1 104 ? -26.590 -6.976 22.544 1.00 95.62 104 GLY A N 1
ATOM 875 C CA . GLY A 1 104 ? -25.939 -8.258 22.261 1.00 95.62 104 GLY A CA 1
ATOM 876 C C . GLY A 1 104 ? -24.486 -8.141 21.782 1.00 95.62 104 GLY A C 1
ATOM 877 O O . GLY A 1 104 ? -24.003 -9.024 21.074 1.00 95.62 104 GLY A O 1
ATOM 878 N N . ILE A 1 105 ? -23.794 -7.059 22.143 1.00 97.25 105 ILE A N 1
ATOM 879 C CA . ILE A 1 105 ? -22.394 -6.809 21.794 1.00 97.25 105 ILE A CA 1
ATOM 880 C C . ILE A 1 105 ? -21.496 -7.408 22.877 1.00 97.25 105 ILE A C 1
ATOM 882 O O . ILE A 1 105 ? -21.596 -7.071 24.056 1.00 97.25 105 ILE A O 1
ATOM 886 N N . ILE A 1 106 ? -20.573 -8.281 22.482 1.00 95.44 106 ILE A N 1
ATOM 887 C CA . ILE A 1 106 ? -19.654 -8.946 23.406 1.00 95.44 106 ILE A CA 1
ATOM 888 C C . ILE A 1 106 ? -18.425 -8.057 23.641 1.00 95.44 106 ILE A C 1
ATOM 890 O O . ILE A 1 106 ? -17.694 -7.713 22.710 1.00 95.44 106 ILE A O 1
ATOM 894 N N . SER A 1 107 ? -18.170 -7.709 24.903 1.00 93.12 107 SER A N 1
ATOM 895 C CA . SER A 1 107 ? -16.968 -6.970 25.300 1.00 93.12 107 SER A CA 1
ATOM 896 C C . SER A 1 107 ? -15.733 -7.879 25.319 1.00 93.12 107 SER A C 1
ATOM 898 O O . SER A 1 107 ? -15.736 -8.938 25.946 1.00 93.12 107 SER A O 1
ATOM 900 N N . GLN A 1 108 ? -14.664 -7.459 24.643 1.00 91.62 108 GLN A N 1
ATOM 901 C CA . GLN A 1 108 ? -13.359 -8.120 24.601 1.00 91.62 108 GLN A CA 1
ATOM 902 C C . GLN A 1 108 ? -12.298 -7.206 25.230 1.00 91.62 108 GLN A C 1
ATOM 904 O O . GLN A 1 108 ? -11.686 -6.379 24.555 1.00 91.62 108 GLN A O 1
ATOM 909 N N . LEU A 1 109 ? -12.055 -7.355 26.531 1.00 86.81 109 LEU A N 1
ATOM 910 C CA . LEU A 1 109 ? -11.061 -6.550 27.244 1.00 86.81 109 LEU A CA 1
ATOM 911 C C . LEU A 1 109 ? -9.655 -7.137 27.075 1.00 86.81 109 LEU A C 1
ATOM 913 O O . LEU A 1 109 ? -9.406 -8.296 27.408 1.00 86.81 109 LEU A O 1
ATOM 917 N N . THR A 1 110 ? -8.702 -6.342 26.586 1.00 82.19 110 THR A N 1
ATOM 918 C CA . THR A 1 110 ? -7.316 -6.811 26.437 1.00 82.19 110 THR A CA 1
ATOM 919 C C . THR A 1 110 ? -6.579 -6.800 27.771 1.00 82.19 110 THR A C 1
ATOM 921 O O . THR A 1 110 ? -6.570 -5.741 28.401 1.00 82.19 110 THR A O 1
ATOM 924 N N . PRO A 1 111 ? -5.917 -7.895 28.198 1.00 74.62 111 PRO A N 1
ATOM 925 C CA . PRO A 1 111 ? -5.310 -7.990 29.524 1.00 74.62 111 PRO A CA 1
ATOM 926 C C . PRO A 1 111 ? -4.368 -6.818 29.854 1.00 74.62 111 PRO A C 1
ATOM 928 O O . PRO A 1 111 ? -3.659 -6.327 28.961 1.00 74.62 111 PRO A O 1
ATOM 931 N N . PRO A 1 112 ? -4.288 -6.392 31.128 1.00 68.62 112 PRO A N 1
ATOM 932 C CA . PRO A 1 112 ? -3.353 -5.355 31.548 1.00 68.62 112 PRO A CA 1
ATOM 933 C C . PRO A 1 112 ? -1.920 -5.672 31.101 1.00 68.62 112 PRO A C 1
ATOM 935 O O . PRO A 1 112 ? -1.489 -6.825 31.118 1.00 68.62 112 PRO A O 1
ATOM 938 N N . TYR A 1 113 ? -1.166 -4.648 30.690 1.00 57.44 113 TYR A N 1
ATOM 939 C CA . TYR A 1 113 ? 0.226 -4.778 30.227 1.00 57.44 113 TYR A CA 1
ATOM 940 C C . TYR A 1 113 ? 0.431 -5.664 28.977 1.00 57.44 113 TYR A C 1
ATOM 942 O O . TYR A 1 113 ? 1.566 -6.061 28.679 1.00 57.44 113 TYR A O 1
ATOM 950 N N . THR A 1 114 ? -0.635 -5.940 28.209 1.00 65.75 114 THR A N 1
ATOM 951 C CA . THR A 1 114 ? -0.565 -6.604 26.889 1.00 65.75 114 THR A CA 1
ATOM 952 C C . THR A 1 114 ? -1.091 -5.722 25.744 1.00 65.75 114 THR A C 1
ATOM 954 O O . THR A 1 114 ? -1.985 -6.129 25.002 1.00 65.75 114 THR A O 1
ATOM 957 N N . PRO A 1 115 ? -0.501 -4.523 25.546 1.00 61.38 115 PRO A N 1
ATOM 958 C CA . PRO A 1 115 ? -0.891 -3.573 24.495 1.00 61.38 115 PRO A CA 1
ATOM 959 C C . PRO A 1 115 ? -1.004 -4.217 23.095 1.00 61.38 115 PRO A C 1
ATOM 961 O O . PRO A 1 115 ? -1.902 -3.944 22.298 1.00 61.38 115 PRO A O 1
ATOM 964 N N . GLN A 1 116 ? -0.160 -5.223 22.839 1.00 63.09 116 GLN A N 1
ATOM 965 C CA . GLN A 1 116 ? -0.102 -5.968 21.582 1.00 63.09 116 GLN A CA 1
ATOM 966 C C . GLN A 1 116 ? -1.430 -6.653 21.192 1.00 63.09 116 GLN A C 1
ATOM 968 O O . GLN A 1 116 ? -1.677 -6.845 19.998 1.00 63.09 116 GLN A O 1
ATOM 973 N N . MET A 1 117 ? -2.296 -6.983 22.161 1.00 69.06 117 MET A N 1
ATOM 974 C CA . MET A 1 117 ? -3.614 -7.596 21.931 1.00 69.06 117 MET A CA 1
ATOM 975 C C . MET A 1 117 ? -4.622 -6.619 21.302 1.00 69.06 117 MET A C 1
ATOM 977 O O . MET A 1 117 ? -5.519 -7.049 20.573 1.00 69.06 117 MET A O 1
ATOM 981 N N . ASN A 1 118 ? -4.438 -5.307 21.511 1.00 79.94 118 ASN A N 1
ATOM 982 C CA . ASN A 1 118 ? -5.202 -4.246 20.850 1.00 79.94 118 ASN A CA 1
ATOM 983 C C . ASN A 1 118 ? -4.366 -3.514 19.787 1.00 79.94 118 ASN A C 1
ATOM 985 O O . ASN A 1 118 ? -4.627 -2.366 19.442 1.00 79.94 118 ASN A O 1
ATOM 989 N N . GLY A 1 119 ? -3.362 -4.178 19.203 1.00 80.62 119 GLY A N 1
ATOM 990 C CA . GLY A 1 119 ? -2.401 -3.536 18.299 1.00 80.62 119 GLY A CA 1
ATOM 991 C C . GLY A 1 119 ? -2.997 -2.889 17.035 1.00 80.62 119 GLY A C 1
ATOM 992 O O . GLY A 1 119 ? -2.268 -2.292 16.241 1.00 80.62 119 GLY A O 1
ATOM 993 N N . VAL A 1 120 ? -4.297 -3.041 16.775 1.00 83.12 120 VAL A N 1
ATOM 994 C CA . VAL A 1 120 ? -5.032 -2.314 15.731 1.00 83.12 120 VAL A CA 1
ATOM 995 C C . VAL A 1 120 ? -5.299 -0.873 16.164 1.00 83.12 120 VAL A C 1
ATOM 997 O O . VAL A 1 120 ? -4.860 0.038 15.456 1.00 83.12 120 VAL A O 1
ATOM 1000 N N . SER A 1 121 ? -5.956 -0.670 17.312 1.00 83.81 121 SER A N 1
ATOM 1001 C CA . SER A 1 121 ? -6.224 0.669 17.847 1.00 83.81 121 SER A CA 1
ATOM 1002 C C . SER A 1 121 ? -4.916 1.375 18.192 1.00 83.81 121 SER A C 1
ATOM 1004 O O . SER A 1 121 ? -4.729 2.521 17.807 1.00 83.81 121 SER A O 1
ATOM 1006 N N . GLU A 1 122 ? -3.937 0.674 18.769 1.00 84.56 122 GLU A N 1
ATOM 1007 C CA . GLU A 1 122 ? -2.661 1.291 19.149 1.00 84.56 122 GLU A CA 1
ATOM 1008 C C . GLU A 1 122 ? -1.870 1.826 17.961 1.00 84.56 122 GLU A C 1
ATOM 1010 O O . GLU A 1 122 ? -1.272 2.901 18.020 1.00 84.56 122 GLU A O 1
ATOM 1015 N N . ARG A 1 123 ? -1.840 1.072 16.854 1.00 85.25 123 ARG A N 1
ATOM 1016 C CA . ARG A 1 123 ? -1.186 1.546 15.630 1.00 85.25 123 ARG A CA 1
ATOM 1017 C C . ARG A 1 123 ? -1.908 2.767 15.088 1.00 85.25 123 ARG A C 1
ATOM 1019 O O . ARG A 1 123 ? -1.241 3.735 14.734 1.00 85.25 123 ARG A O 1
ATOM 1026 N N . ARG A 1 124 ? -3.244 2.747 15.071 1.00 85.50 124 ARG A N 1
ATOM 1027 C CA . ARG A 1 124 ? -4.050 3.898 14.651 1.00 85.50 124 ARG A CA 1
ATOM 1028 C C . ARG A 1 124 ? -3.767 5.122 15.530 1.00 85.50 124 ARG A C 1
ATOM 1030 O O . ARG A 1 124 ? -3.469 6.187 14.992 1.00 85.50 124 ARG A O 1
ATOM 1037 N N . ASN A 1 125 ? -3.752 4.942 16.847 1.00 85.69 125 ASN A N 1
ATOM 1038 C CA . ASN A 1 125 ? -3.515 5.986 17.845 1.00 85.69 125 ASN A CA 1
ATOM 1039 C C . ASN A 1 125 ? -2.064 6.475 17.886 1.00 85.69 125 ASN A C 1
ATOM 1041 O O . ASN A 1 125 ? -1.801 7.550 18.413 1.00 85.69 125 ASN A O 1
ATOM 1045 N N . ARG A 1 126 ? -1.122 5.751 17.275 1.00 87.00 126 ARG A N 1
ATOM 1046 C CA . ARG A 1 126 ? 0.236 6.243 17.007 1.00 87.00 126 ARG A CA 1
ATOM 1047 C C . ARG A 1 126 ? 0.301 7.068 15.721 1.00 87.00 126 ARG A C 1
ATOM 1049 O O . ARG A 1 126 ? 0.824 8.178 15.727 1.00 87.00 126 ARG A O 1
ATOM 1056 N N . THR A 1 127 ? -0.264 6.543 14.632 1.00 90.38 127 THR A N 1
ATOM 1057 C CA . THR A 1 127 ? -0.206 7.174 13.305 1.00 90.38 127 THR A CA 1
ATOM 1058 C C . THR A 1 127 ? -0.947 8.507 13.256 1.00 90.38 127 THR A C 1
ATOM 1060 O O . THR A 1 127 ? -0.437 9.463 12.675 1.00 90.38 127 THR A O 1
ATOM 1063 N N . LEU A 1 128 ? -2.129 8.595 13.870 1.00 93.69 128 LEU A N 1
ATOM 1064 C CA . LEU A 1 128 ? -2.948 9.807 13.846 1.00 93.69 128 LEU A CA 1
ATOM 1065 C C . LEU A 1 128 ? -2.207 11.025 14.449 1.00 93.69 128 LEU A C 1
ATOM 1067 O O . LEU A 1 128 ? -2.021 12.007 13.727 1.00 93.69 128 LEU A O 1
ATOM 1071 N N . PRO A 1 129 ? -1.682 10.981 15.693 1.00 91.75 129 PRO A N 1
ATOM 1072 C CA . PRO A 1 129 ? -0.886 12.077 16.246 1.00 91.75 129 PRO A CA 1
ATOM 1073 C C . PRO A 1 129 ? 0.396 12.399 15.470 1.00 91.75 129 PRO A C 1
ATOM 1075 O O . PRO A 1 129 ? 0.791 13.563 15.437 1.00 91.75 129 PRO A O 1
ATOM 1078 N N . ASP A 1 130 ? 1.065 11.412 14.859 1.00 91.94 130 ASP A N 1
ATOM 1079 C CA . ASP A 1 130 ? 2.243 11.660 14.010 1.00 91.94 130 ASP A CA 1
ATOM 1080 C C . ASP A 1 130 ? 1.869 12.490 12.768 1.00 91.94 130 ASP A C 1
ATOM 1082 O O . ASP A 1 130 ? 2.550 13.467 12.441 1.00 91.94 130 ASP A O 1
ATOM 1086 N N . MET A 1 131 ? 0.756 12.152 12.105 1.00 94.00 131 MET A N 1
ATOM 1087 C CA . MET A 1 131 ? 0.236 12.917 10.966 1.00 94.00 131 MET A CA 1
ATOM 1088 C C . MET A 1 131 ? -0.198 14.323 11.381 1.00 94.00 131 MET A C 1
ATOM 1090 O O . MET A 1 131 ? 0.164 15.286 10.707 1.00 94.00 131 MET A O 1
ATOM 1094 N N . VAL A 1 132 ? -0.901 14.455 12.510 1.00 93.69 132 VAL A N 1
ATOM 1095 C CA . VAL A 1 132 ? -1.284 15.760 13.072 1.00 93.69 132 VAL A CA 1
ATOM 1096 C C . VAL A 1 132 ? -0.049 16.613 13.334 1.00 93.69 132 VAL A C 1
ATOM 1098 O O . VAL A 1 132 ? 0.006 17.752 12.880 1.00 93.69 132 VAL A O 1
ATOM 1101 N N . ARG A 1 133 ? 0.979 16.066 13.997 1.00 91.38 133 ARG A N 1
ATOM 1102 C CA . ARG A 1 133 ? 2.247 16.775 14.227 1.00 91.38 133 ARG A CA 1
ATOM 1103 C C . ARG A 1 133 ? 2.875 17.231 12.914 1.00 91.38 133 ARG A C 1
ATOM 1105 O O . ARG A 1 133 ? 3.242 18.394 12.798 1.00 91.38 133 ARG A O 1
ATOM 1112 N N . SER A 1 134 ? 2.940 16.358 11.909 1.00 91.81 134 SER A N 1
ATOM 1113 C CA . SER A 1 134 ? 3.487 16.700 10.592 1.00 91.81 134 SER A CA 1
ATOM 1114 C C . SER A 1 134 ? 2.716 17.835 9.903 1.00 91.81 134 SER A C 1
ATOM 1116 O O . SER A 1 134 ? 3.331 18.800 9.441 1.00 91.81 134 SER A O 1
ATOM 1118 N N . MET A 1 135 ? 1.380 17.762 9.885 1.00 92.06 135 MET A N 1
ATOM 1119 C CA . MET A 1 135 ? 0.513 18.797 9.309 1.00 92.06 135 MET A CA 1
ATOM 1120 C C . MET A 1 135 ? 0.678 20.129 10.041 1.00 92.06 135 MET A C 1
ATOM 1122 O O . MET A 1 135 ? 0.913 21.157 9.405 1.00 92.06 135 MET A O 1
ATOM 1126 N N . MET A 1 136 ? 0.622 20.108 11.375 1.00 92.25 136 MET A N 1
ATOM 1127 C CA . MET A 1 136 ? 0.722 21.314 12.194 1.00 92.25 136 MET A CA 1
ATOM 1128 C C . MET A 1 136 ? 2.104 21.967 12.080 1.00 92.25 136 MET A C 1
ATOM 1130 O O . MET A 1 136 ? 2.168 23.181 11.903 1.00 92.25 136 MET A O 1
ATOM 1134 N N . CYS A 1 137 ? 3.195 21.188 12.066 1.00 89.38 137 CYS A N 1
ATOM 1135 C CA . CYS A 1 137 ? 4.566 21.693 11.891 1.00 89.38 137 CYS A CA 1
ATOM 1136 C C . CYS A 1 137 ? 4.799 22.419 10.557 1.00 89.38 137 CYS A C 1
ATOM 1138 O O . CYS A 1 137 ? 5.737 23.206 10.445 1.00 89.38 137 CYS A O 1
ATOM 1140 N N . ARG A 1 138 ? 3.999 22.130 9.526 1.00 88.06 138 ARG A N 1
ATOM 1141 C CA . ARG A 1 138 ? 4.097 22.763 8.199 1.00 88.06 138 ARG A CA 1
ATOM 1142 C C . ARG A 1 138 ? 3.060 23.863 7.985 1.00 88.06 138 ARG A C 1
ATOM 1144 O O . ARG A 1 138 ? 3.112 24.540 6.960 1.00 88.06 138 ARG A O 1
ATOM 1151 N N . SER A 1 139 ? 2.131 24.029 8.920 1.00 89.44 139 SER A N 1
ATOM 1152 C CA . SER A 1 139 ? 1.073 25.032 8.858 1.00 89.44 139 SER A CA 1
ATOM 1153 C C . SER A 1 139 ? 1.481 26.326 9.565 1.00 89.44 139 SER A C 1
ATOM 1155 O O . SER A 1 139 ? 2.327 26.323 10.454 1.00 89.44 139 SER A O 1
ATOM 1157 N N . THR A 1 140 ? 0.828 27.432 9.210 1.00 93.75 140 THR A N 1
ATOM 1158 C CA . THR A 1 140 ? 0.875 28.697 9.966 1.00 93.75 140 THR A CA 1
ATOM 1159 C C . THR A 1 140 ? -0.267 28.811 10.984 1.00 93.75 140 THR A C 1
ATOM 1161 O O . THR A 1 140 ? -0.447 29.862 11.598 1.00 93.75 140 THR A O 1
ATOM 1164 N N . LEU A 1 141 ? -1.069 27.752 11.152 1.00 93.88 141 LEU A N 1
ATOM 1165 C CA . LEU A 1 141 ? -2.241 27.755 12.023 1.00 93.88 141 LEU A CA 1
ATOM 1166 C C . LEU A 1 141 ? -1.848 27.529 13.495 1.00 93.88 141 LEU A C 1
ATOM 1168 O O . LEU A 1 141 ? -0.911 26.781 13.778 1.00 93.88 141 LEU A O 1
ATOM 1172 N N . PRO A 1 142 ? -2.589 28.115 14.456 1.00 94.88 142 PRO A N 1
ATOM 1173 C CA . PRO A 1 142 ? -2.390 27.848 15.879 1.00 94.88 142 PRO A CA 1
ATOM 1174 C C . PRO A 1 142 ? -2.545 26.364 16.240 1.00 94.88 142 PRO A C 1
ATOM 1176 O O . PRO A 1 142 ? -3.403 25.675 15.691 1.00 94.88 142 PRO A O 1
ATOM 1179 N N . VAL A 1 143 ? -1.802 25.894 17.251 1.00 93.12 143 VAL A N 1
ATOM 1180 C CA . VAL A 1 143 ? -1.851 24.492 17.729 1.00 93.12 143 VAL A CA 1
ATOM 1181 C C . VAL A 1 143 ? -3.268 24.049 18.115 1.00 93.12 143 VAL A C 1
ATOM 1183 O O . VAL A 1 143 ? -3.597 22.879 17.958 1.00 93.12 143 VAL A O 1
ATOM 1186 N N . SER A 1 144 ? -4.151 24.969 18.519 1.00 95.19 144 SER A N 1
ATOM 1187 C CA . SER A 1 144 ? -5.564 24.684 18.825 1.00 95.19 144 SER A CA 1
ATOM 1188 C C . SER A 1 144 ? -6.378 24.125 17.646 1.00 95.19 144 SER A C 1
ATOM 1190 O O . SER A 1 144 ? -7.492 23.638 17.840 1.00 95.19 144 SER A O 1
ATOM 1192 N N . PHE A 1 145 ? -5.841 24.137 16.425 1.00 96.38 145 PHE A N 1
ATOM 1193 C CA . PHE A 1 145 ? -6.428 23.457 15.268 1.00 96.38 145 PHE A CA 1
ATOM 1194 C C . PHE A 1 145 ? -6.107 21.960 15.182 1.00 96.38 145 PHE A C 1
ATOM 1196 O O . PHE A 1 145 ? -6.595 21.304 14.261 1.00 96.38 145 PHE A O 1
ATOM 1203 N N . TRP A 1 146 ? -5.348 21.386 16.124 1.00 95.88 146 TRP A N 1
ATOM 1204 C CA . TRP A 1 146 ? -4.962 19.971 16.067 1.00 95.88 146 TRP A CA 1
ATOM 1205 C C . TRP A 1 146 ? -6.161 19.018 15.944 1.00 95.88 146 TRP A C 1
ATOM 1207 O O . TRP A 1 146 ? -6.033 17.989 15.290 1.00 95.88 146 TRP A O 1
ATOM 1217 N N . GLY A 1 147 ? -7.331 19.372 16.495 1.00 96.19 147 GLY A N 1
ATOM 1218 C CA . GLY A 1 147 ? -8.558 18.582 16.347 1.00 96.19 147 GLY A CA 1
ATOM 1219 C C . GLY A 1 147 ? -9.046 18.483 14.895 1.00 96.19 147 GLY A C 1
ATOM 1220 O O . GLY A 1 147 ? -9.336 17.393 14.416 1.00 96.19 147 GLY A O 1
ATOM 1221 N N . HIS A 1 148 ? -9.012 19.588 14.145 1.00 96.44 148 HIS A N 1
ATOM 1222 C CA . HIS A 1 148 ? -9.368 19.587 12.718 1.00 96.44 148 HIS A CA 1
ATOM 1223 C C . HIS A 1 148 ? -8.307 18.849 11.888 1.00 96.44 148 HIS A C 1
ATOM 1225 O O . HIS A 1 148 ? -8.621 18.135 10.934 1.00 96.44 148 HIS A O 1
ATOM 1231 N N . ALA A 1 149 ? -7.029 18.995 12.260 1.00 96.44 149 ALA A N 1
ATOM 1232 C CA . ALA A 1 149 ? -5.946 18.235 11.643 1.00 96.44 149 ALA A CA 1
ATOM 1233 C C . ALA A 1 149 ? -6.102 16.724 11.895 1.00 96.44 149 ALA A C 1
ATOM 1235 O O . ALA A 1 149 ? -5.792 15.928 11.013 1.00 96.44 149 ALA A O 1
ATOM 1236 N N . LEU A 1 150 ? -6.615 16.323 13.062 1.00 96.88 150 LEU A N 1
ATOM 1237 C CA . LEU A 1 150 ? -6.880 14.927 13.406 1.00 96.88 150 LEU A CA 1
ATOM 1238 C C . LEU A 1 150 ? -7.999 14.338 12.545 1.00 96.88 150 LEU A C 1
ATOM 1240 O O . LEU A 1 150 ? -7.808 13.280 11.948 1.00 96.88 150 LEU A O 1
ATOM 1244 N N . GLU A 1 151 ? -9.130 15.034 12.435 1.00 96.19 151 GLU A N 1
ATOM 1245 C CA . GLU A 1 151 ? -10.242 14.643 11.558 1.00 96.19 151 GLU A CA 1
ATOM 1246 C C . GLU A 1 151 ? -9.777 14.537 10.098 1.00 96.19 151 GLU A C 1
ATOM 1248 O O . GLU A 1 151 ? -10.075 13.564 9.404 1.00 96.19 151 GLU A O 1
ATOM 1253 N N . THR A 1 152 ? -8.946 15.485 9.653 1.00 95.69 152 THR A N 1
ATOM 1254 C CA . THR A 1 152 ? -8.335 15.461 8.316 1.00 95.69 152 THR A CA 1
ATOM 1255 C C . THR A 1 152 ? -7.400 14.261 8.141 1.00 95.69 152 THR A C 1
ATOM 1257 O O . THR A 1 152 ? -7.439 13.586 7.112 1.00 95.69 152 THR A O 1
ATOM 1260 N N . ALA A 1 153 ? -6.570 13.950 9.140 1.00 95.25 153 ALA A N 1
ATOM 1261 C CA . ALA A 1 153 ? -5.688 12.788 9.108 1.00 95.25 153 ALA A CA 1
ATOM 1262 C C . ALA A 1 153 ? -6.484 11.475 9.043 1.00 95.25 153 ALA A C 1
ATOM 1264 O O . ALA A 1 153 ? -6.139 10.596 8.252 1.00 95.25 153 ALA A O 1
ATOM 1265 N N . ALA A 1 154 ? -7.572 11.359 9.808 1.00 94.56 154 ALA A N 1
ATOM 1266 C CA . ALA A 1 154 ? -8.478 10.215 9.748 1.00 94.56 154 ALA A CA 1
ATOM 1267 C C . ALA A 1 154 ? -9.134 10.086 8.364 1.00 94.56 154 ALA A C 1
ATOM 1269 O O . ALA A 1 154 ? -9.109 9.005 7.774 1.00 94.56 154 ALA A O 1
ATOM 1270 N N . HIS A 1 155 ? -9.623 11.197 7.803 1.00 93.62 155 HIS A N 1
ATOM 1271 C CA . HIS A 1 155 ? -10.193 11.240 6.456 1.00 93.62 155 HIS A CA 1
ATOM 1272 C C . HIS A 1 155 ? -9.205 10.760 5.389 1.00 93.62 155 HIS A C 1
ATOM 1274 O O . HIS A 1 155 ? -9.557 9.945 4.536 1.00 93.62 155 HIS A O 1
ATOM 1280 N N . ILE A 1 156 ? -7.958 11.237 5.450 1.00 90.94 156 ILE A N 1
ATOM 1281 C CA . ILE A 1 156 ? -6.896 10.806 4.539 1.00 90.94 156 ILE A CA 1
ATOM 1282 C C . ILE A 1 156 ? -6.662 9.305 4.698 1.00 90.94 156 ILE A C 1
ATOM 1284 O O . ILE A 1 156 ? -6.712 8.591 3.702 1.00 90.94 156 ILE A O 1
ATOM 1288 N N . LEU A 1 157 ? -6.467 8.813 5.927 1.00 89.12 157 LEU A N 1
ATOM 1289 C CA . LEU A 1 157 ? -6.197 7.394 6.194 1.00 89.12 157 LEU A CA 1
ATOM 1290 C C . LEU A 1 157 ? -7.313 6.457 5.727 1.00 89.12 157 LEU A C 1
ATOM 1292 O O . LEU A 1 157 ? -7.017 5.339 5.318 1.00 89.12 157 LEU A O 1
ATOM 1296 N N . ASN A 1 158 ? -8.568 6.901 5.762 1.00 89.06 158 ASN A N 1
ATOM 1297 C CA . ASN A 1 158 ? -9.697 6.114 5.268 1.00 89.06 158 ASN A CA 1
ATOM 1298 C C . ASN A 1 158 ? -9.805 6.106 3.736 1.00 89.06 158 ASN A C 1
ATOM 1300 O O . ASN A 1 158 ? -10.503 5.263 3.180 1.00 89.06 158 ASN A O 1
ATOM 1304 N N . LYS A 1 159 ? -9.127 7.031 3.047 1.00 83.94 159 LYS A N 1
ATOM 1305 C CA . LYS A 1 159 ? -9.140 7.143 1.582 1.00 83.94 159 LYS A CA 1
ATOM 1306 C C . LYS A 1 159 ? -7.845 6.703 0.911 1.00 83.94 159 LYS A C 1
ATOM 1308 O O . LYS A 1 159 ? -7.849 6.470 -0.296 1.00 83.94 159 LYS A O 1
ATOM 1313 N N . VAL A 1 160 ? -6.737 6.599 1.646 1.00 78.69 160 VAL A N 1
ATOM 1314 C CA . VAL A 1 160 ? -5.482 6.099 1.075 1.00 78.69 160 VAL A CA 1
ATOM 1315 C C . VAL A 1 160 ? -5.450 4.568 1.031 1.00 78.69 160 VAL A C 1
ATOM 1317 O O . VAL A 1 160 ? -5.903 3.911 1.971 1.00 78.69 160 VAL A O 1
ATOM 1320 N N . PRO A 1 161 ? -4.873 3.971 -0.030 1.00 65.69 161 PRO A N 1
ATOM 1321 C CA . PRO A 1 161 ? -4.736 2.526 -0.133 1.00 65.69 161 PRO A CA 1
ATOM 1322 C C . PRO A 1 161 ? -3.927 1.963 1.035 1.00 65.69 161 PRO A C 1
ATOM 1324 O O . PRO A 1 161 ? -2.810 2.401 1.319 1.00 65.69 161 PRO A O 1
ATOM 1327 N N . THR A 1 162 ? -4.469 0.942 1.691 1.00 67.19 162 THR A N 1
ATOM 1328 C CA . THR A 1 162 ? -3.734 0.152 2.680 1.00 67.19 162 THR A CA 1
ATOM 1329 C C . THR A 1 162 ? -3.247 -1.148 2.045 1.00 67.19 162 THR A C 1
ATOM 1331 O O . THR A 1 162 ? -3.810 -1.627 1.061 1.00 67.19 162 THR A O 1
ATOM 1334 N N . LYS A 1 163 ? -2.232 -1.789 2.641 1.00 63.91 163 LYS A N 1
ATOM 1335 C CA . LYS A 1 163 ? -1.777 -3.125 2.202 1.00 63.91 163 LYS A CA 1
ATOM 1336 C C . LYS A 1 163 ? -2.912 -4.162 2.182 1.00 63.91 163 LYS A C 1
ATOM 1338 O O . LYS A 1 163 ? -2.841 -5.127 1.429 1.00 63.91 163 LYS A O 1
ATOM 1343 N N . LEU A 1 164 ? -3.938 -3.970 3.015 1.00 65.38 164 LEU A N 1
ATOM 1344 C CA . LEU A 1 164 ? -5.124 -4.821 3.048 1.00 65.38 164 LEU A CA 1
ATOM 1345 C C . LEU A 1 164 ? -6.013 -4.606 1.825 1.00 65.38 164 LEU A C 1
ATOM 1347 O O . LEU A 1 164 ? -6.410 -5.595 1.231 1.00 65.38 164 LEU A O 1
ATOM 1351 N N . ALA A 1 165 ? -6.238 -3.365 1.384 1.00 67.81 165 ALA A N 1
ATOM 1352 C CA . ALA A 1 165 ? -7.020 -3.095 0.175 1.00 67.81 165 ALA A CA 1
ATOM 1353 C C . ALA A 1 165 ? -6.423 -3.792 -1.062 1.00 67.81 165 ALA A C 1
ATOM 1355 O O . ALA A 1 165 ? -7.135 -4.478 -1.792 1.00 67.81 165 ALA A O 1
ATOM 1356 N N . SER A 1 166 ? -5.098 -3.711 -1.249 1.00 69.56 166 SER A N 1
ATOM 1357 C CA . SER A 1 166 ? -4.407 -4.426 -2.334 1.00 69.56 166 SER A CA 1
ATOM 1358 C C . SER A 1 166 ? -4.539 -5.948 -2.215 1.00 69.56 166 SER A C 1
ATOM 1360 O O . SER A 1 166 ? -4.673 -6.639 -3.224 1.00 69.56 166 SER A O 1
ATOM 1362 N N . ARG A 1 167 ? -4.524 -6.482 -0.986 1.00 73.31 167 ARG A N 1
ATOM 1363 C CA . ARG A 1 167 ? -4.718 -7.914 -0.735 1.00 73.31 167 ARG A CA 1
ATOM 1364 C C . ARG A 1 167 ? -6.153 -8.349 -1.031 1.00 73.31 167 ARG A C 1
ATOM 1366 O O . ARG A 1 167 ? -6.321 -9.362 -1.694 1.00 73.31 167 ARG A O 1
ATOM 1373 N N . SER A 1 168 ? -7.158 -7.605 -0.575 1.00 77.12 168 SER A N 1
ATOM 1374 C CA . SER A 1 168 ? -8.571 -7.906 -0.830 1.00 77.12 168 SER A CA 1
ATOM 1375 C C . SER A 1 168 ? -8.888 -7.860 -2.321 1.00 77.12 168 SER A C 1
ATOM 1377 O O . SER A 1 168 ? -9.536 -8.769 -2.824 1.00 77.12 168 SER A O 1
ATOM 1379 N N . TRP A 1 169 ? -8.352 -6.873 -3.048 1.00 81.25 169 TRP A N 1
ATOM 1380 C CA . TRP A 1 169 ? -8.414 -6.844 -4.512 1.00 81.25 169 TRP A CA 1
ATOM 1381 C C . TRP A 1 169 ? -7.797 -8.100 -5.134 1.00 81.25 169 TRP A C 1
ATOM 1383 O O . TRP A 1 169 ? -8.429 -8.761 -5.952 1.00 81.25 169 TRP A O 1
ATOM 1393 N N . SER A 1 170 ? -6.583 -8.466 -4.711 1.00 81.94 170 SER A N 1
ATOM 1394 C CA . SER A 1 170 ? -5.893 -9.649 -5.230 1.00 81.94 170 SER A CA 1
ATOM 1395 C C . SER A 1 170 ? -6.653 -10.950 -4.949 1.00 81.94 170 SER A C 1
ATOM 1397 O O . SER A 1 170 ? -6.690 -11.810 -5.825 1.00 81.94 170 SER A O 1
ATOM 1399 N N . LEU A 1 171 ? -7.263 -11.090 -3.767 1.00 84.38 171 LEU A N 1
ATOM 1400 C CA . LEU A 1 171 ? -8.093 -12.243 -3.404 1.00 84.38 171 LEU A CA 1
ATOM 1401 C C . LEU A 1 171 ? -9.374 -12.291 -4.236 1.00 84.38 171 LEU A C 1
ATOM 1403 O O . LEU A 1 171 ? -9.668 -13.320 -4.832 1.00 84.38 171 LEU A O 1
ATOM 1407 N N . HIS A 1 172 ? -10.076 -11.164 -4.353 1.00 87.25 172 HIS A N 1
ATOM 1408 C CA . HIS A 1 172 ? -11.285 -11.077 -5.162 1.00 87.25 172 HIS A CA 1
ATOM 1409 C C . HIS A 1 172 ? -11.006 -11.411 -6.635 1.00 87.25 172 HIS A C 1
ATOM 1411 O O . HIS A 1 172 ? -11.747 -12.163 -7.265 1.00 87.25 172 HIS A O 1
ATOM 1417 N N . PHE A 1 173 ? -9.900 -10.904 -7.185 1.00 89.62 173 PHE A N 1
ATOM 1418 C CA . PHE A 1 173 ? -9.475 -11.246 -8.538 1.00 89.62 173 PHE A CA 1
ATOM 1419 C C . PHE A 1 173 ? -9.148 -12.740 -8.686 1.00 89.62 173 PHE A C 1
ATOM 1421 O O . PHE A 1 173 ? -9.576 -13.370 -9.654 1.00 89.62 173 PHE A O 1
ATOM 1428 N N . ASP A 1 174 ? -8.408 -13.312 -7.730 1.00 89.19 174 ASP A N 1
ATOM 1429 C CA . ASP A 1 174 ? -8.033 -14.731 -7.700 1.00 89.19 174 ASP A CA 1
ATOM 1430 C C . ASP A 1 174 ? -9.266 -15.650 -7.665 1.00 89.19 174 ASP A C 1
ATOM 1432 O O . ASP A 1 174 ? -9.321 -16.630 -8.405 1.00 89.19 174 ASP A O 1
ATOM 1436 N N . GLU A 1 175 ? -10.282 -15.308 -6.873 1.00 90.69 175 GLU A N 1
ATOM 1437 C CA . GLU A 1 175 ? -11.562 -16.026 -6.829 1.00 90.69 175 GLU A CA 1
ATOM 1438 C C . GLU A 1 175 ? -12.270 -15.984 -8.190 1.00 90.69 175 GLU A C 1
ATOM 1440 O O . GLU A 1 175 ? -12.573 -17.029 -8.770 1.00 90.69 175 GLU A O 1
ATOM 1445 N N . ARG A 1 176 ? -12.447 -14.787 -8.764 1.00 91.06 176 ARG A N 1
ATOM 1446 C CA . ARG A 1 176 ? -13.141 -14.608 -10.053 1.00 91.06 176 ARG A CA 1
ATOM 1447 C C . ARG A 1 176 ? -12.442 -15.279 -11.228 1.00 91.06 176 ARG A C 1
ATOM 1449 O O . ARG A 1 176 ? -13.103 -15.776 -12.141 1.00 91.06 176 ARG A O 1
ATOM 1456 N N . ILE A 1 177 ? -11.111 -15.292 -11.251 1.00 89.00 177 ILE A N 1
ATOM 1457 C CA . ILE A 1 177 ? -10.372 -15.909 -12.357 1.00 89.00 177 ILE A CA 1
ATOM 1458 C C . ILE A 1 177 ? -10.328 -17.439 -12.242 1.00 89.00 177 ILE A C 1
ATOM 1460 O O . ILE A 1 177 ? -10.295 -18.129 -13.266 1.00 89.00 177 ILE A O 1
ATOM 1464 N N . LYS A 1 178 ? -10.400 -17.978 -11.018 1.00 89.12 178 LYS A N 1
ATOM 1465 C CA . LYS A 1 178 ? -10.583 -19.415 -10.778 1.00 89.12 178 LYS A CA 1
ATOM 1466 C C . LYS A 1 178 ? -11.967 -19.891 -11.212 1.00 89.12 178 LYS A C 1
ATOM 1468 O O . LYS A 1 178 ? -12.052 -20.954 -11.818 1.00 89.12 178 LYS A O 1
ATOM 1473 N N . GLU A 1 179 ? -13.019 -19.092 -11.008 1.00 90.38 179 GLU A N 1
ATOM 1474 C CA . GLU A 1 179 ? -14.371 -19.376 -11.532 1.00 90.38 179 GLU A CA 1
ATOM 1475 C C . GLU A 1 179 ? -14.380 -19.528 -13.067 1.00 90.38 179 GLU A C 1
ATOM 1477 O O . GLU A 1 179 ? -15.103 -20.359 -13.610 1.00 90.38 179 GLU A O 1
ATOM 1482 N N . PHE A 1 180 ? -13.521 -18.790 -13.782 1.00 87.31 180 PHE A N 1
ATOM 1483 C CA . PHE A 1 180 ? -13.347 -18.935 -15.236 1.00 87.31 180 PHE A CA 1
ATOM 1484 C C . PHE A 1 180 ? -12.594 -20.222 -15.652 1.00 87.31 180 PHE A C 1
ATOM 1486 O O . PHE A 1 180 ? -12.491 -20.547 -16.843 1.00 87.31 180 PHE A O 1
ATOM 1493 N N . GLY A 1 181 ? -12.028 -20.957 -14.693 1.00 86.88 181 GLY A N 1
ATOM 1494 C CA . GLY A 1 181 ? -11.237 -22.165 -14.923 1.00 86.88 181 GLY A CA 1
ATOM 1495 C C . GLY A 1 181 ? -9.758 -21.905 -15.223 1.00 86.88 181 GLY A C 1
ATOM 1496 O O . GLY A 1 181 ? -9.113 -22.747 -15.845 1.00 86.88 181 GLY A O 1
ATOM 1497 N N . SER A 1 182 ? -9.216 -20.747 -14.832 1.00 85.56 182 SER A N 1
ATOM 1498 C CA . SER A 1 182 ? -7.768 -20.503 -14.867 1.00 85.56 182 SER A CA 1
ATOM 1499 C C . SER A 1 182 ? -7.123 -20.910 -13.542 1.00 85.56 182 SER A C 1
ATOM 1501 O O . SER A 1 182 ? -7.658 -20.643 -12.467 1.00 85.56 182 SER A O 1
ATOM 1503 N N . ALA A 1 183 ? -5.934 -21.502 -13.607 1.00 86.12 183 ALA A N 1
ATOM 1504 C CA . ALA A 1 183 ? -5.146 -21.872 -12.439 1.00 86.12 183 ALA A CA 1
ATOM 1505 C C . ALA A 1 183 ? -4.056 -20.830 -12.163 1.00 86.12 183 ALA A C 1
ATOM 1507 O O . ALA A 1 183 ? -3.362 -20.381 -13.078 1.00 86.12 183 ALA A O 1
ATOM 1508 N N . LYS A 1 184 ? -3.873 -20.470 -10.893 1.00 87.31 184 LYS A N 1
ATOM 1509 C CA . LYS A 1 184 ? -2.763 -19.621 -10.452 1.00 87.31 184 LYS A CA 1
ATOM 1510 C C . LYS A 1 184 ? -1.439 -20.379 -10.562 1.00 87.31 184 LYS A C 1
ATOM 1512 O O . LYS A 1 184 ? -1.361 -21.540 -10.166 1.00 87.31 184 LYS A O 1
ATOM 1517 N N . SER A 1 185 ? -0.400 -19.725 -11.071 1.00 79.56 185 SER A N 1
ATOM 1518 C CA . SER A 1 185 ? 0.954 -20.276 -11.109 1.00 79.56 185 SER A CA 1
ATOM 1519 C C . SER A 1 185 ? 1.499 -20.451 -9.690 1.00 79.56 185 SER A C 1
ATOM 1521 O O . SER A 1 185 ? 1.426 -19.538 -8.869 1.00 79.56 185 SER A O 1
ATOM 1523 N N . GLY A 1 186 ? 2.085 -21.618 -9.410 1.00 69.12 186 GLY A N 1
ATOM 1524 C CA . GLY A 1 186 ? 2.754 -21.890 -8.133 1.00 69.12 186 GLY A CA 1
ATOM 1525 C C . GLY A 1 186 ? 4.081 -21.143 -7.957 1.00 69.12 186 GLY A C 1
ATOM 1526 O O . GLY A 1 186 ? 4.573 -21.044 -6.838 1.00 69.12 186 GLY A O 1
ATOM 1527 N N . PHE A 1 187 ? 4.648 -20.608 -9.043 1.00 66.62 187 PHE A N 1
ATOM 1528 C CA . PHE A 1 187 ? 5.923 -19.883 -9.024 1.00 66.62 187 PHE A CA 1
ATOM 1529 C C . PHE A 1 187 ? 5.738 -18.367 -8.960 1.00 66.62 187 PHE A C 1
ATOM 1531 O O . PHE A 1 187 ? 6.517 -17.688 -8.302 1.00 66.62 187 PHE A O 1
ATOM 1538 N N . GLU A 1 188 ? 4.712 -17.844 -9.636 1.00 73.81 188 GLU A N 1
ATOM 1539 C CA . GLU A 1 188 ? 4.455 -16.407 -9.727 1.00 73.81 188 GLU A CA 1
ATOM 1540 C C . GLU A 1 188 ? 2.979 -16.124 -9.399 1.00 73.81 188 GLU A C 1
ATOM 1542 O O . GLU A 1 188 ? 2.114 -16.348 -10.250 1.00 73.81 188 GLU A O 1
ATOM 1547 N N . PRO A 1 189 ? 2.661 -15.630 -8.187 1.00 74.44 189 PRO A N 1
ATOM 1548 C CA . PRO A 1 189 ? 1.286 -15.396 -7.736 1.00 74.44 189 PRO A CA 1
ATOM 1549 C C . PRO A 1 189 ? 0.478 -14.424 -8.606 1.00 74.44 189 PRO A C 1
ATOM 1551 O O . PRO A 1 189 ? -0.745 -14.379 -8.507 1.00 74.44 189 PRO A O 1
ATOM 1554 N N . CYS A 1 190 ? 1.139 -13.636 -9.446 1.00 82.12 190 CYS A N 1
ATOM 1555 C CA . CYS A 1 190 ? 0.499 -12.707 -10.369 1.00 82.12 190 CYS A CA 1
ATOM 1556 C C . CYS A 1 190 ? 0.199 -13.314 -11.751 1.00 82.12 190 CYS A C 1
ATOM 1558 O O . CYS A 1 190 ? -0.387 -12.643 -12.600 1.00 82.12 190 CYS A O 1
ATOM 1560 N N . VAL A 1 191 ? 0.586 -14.568 -11.999 1.00 86.75 191 VAL A N 1
ATOM 1561 C CA . VAL A 1 191 ? 0.395 -15.249 -13.284 1.00 86.75 191 VAL A CA 1
ATOM 1562 C C . VAL A 1 191 ? -0.666 -16.333 -13.152 1.00 86.75 191 VAL A C 1
ATOM 1564 O O . VAL A 1 191 ? -0.559 -17.234 -12.324 1.00 86.75 191 VAL A O 1
ATOM 1567 N N . TYR A 1 192 ? -1.662 -16.287 -14.029 1.00 91.38 192 TYR A N 1
ATOM 1568 C CA . TYR A 1 192 ? -2.690 -17.307 -14.185 1.00 91.38 192 TYR A CA 1
ATOM 1569 C C . TYR A 1 192 ? -2.542 -17.983 -15.540 1.00 91.38 192 TYR A C 1
ATOM 1571 O O . TYR A 1 192 ? -2.178 -17.356 -16.535 1.00 91.38 192 TYR A O 1
ATOM 1579 N N . THR A 1 193 ? -2.828 -19.276 -15.578 1.00 90.19 193 THR A N 1
ATOM 1580 C CA . THR A 1 193 ? -2.653 -20.119 -16.756 1.00 90.19 193 THR A CA 1
ATOM 1581 C C . THR A 1 193 ? -3.907 -20.936 -17.016 1.00 90.19 193 THR A C 1
ATOM 1583 O O . THR A 1 193 ? -4.574 -21.388 -16.085 1.00 90.19 193 THR A O 1
ATOM 1586 N N . LYS A 1 194 ? -4.236 -21.124 -18.291 1.00 89.44 194 LYS A N 1
ATOM 1587 C CA . LYS A 1 194 ? -5.322 -21.991 -18.739 1.00 89.44 194 LYS A CA 1
ATOM 1588 C C . LYS A 1 194 ? -4.848 -22.773 -19.956 1.00 89.44 194 LYS A C 1
ATOM 1590 O O . LYS A 1 194 ? -4.404 -22.182 -20.942 1.00 89.44 194 LYS A O 1
ATOM 1595 N N . PHE A 1 195 ? -4.945 -24.093 -19.861 1.00 88.06 195 PHE A N 1
ATOM 1596 C CA . PHE A 1 195 ? -4.537 -25.034 -20.898 1.00 88.06 195 PHE A CA 1
ATOM 1597 C C . PHE A 1 195 ? -5.752 -25.854 -21.335 1.00 88.06 195 PHE A C 1
ATOM 1599 O O . PHE A 1 195 ? -6.492 -26.356 -20.491 1.00 88.06 195 PHE A O 1
ATOM 1606 N N . SER A 1 196 ? -5.963 -25.984 -22.644 1.00 89.69 196 SER A N 1
ATOM 1607 C CA . SER A 1 196 ? -6.993 -26.848 -23.230 1.00 89.69 196 SER A CA 1
ATOM 1608 C C . SER A 1 196 ? -6.435 -27.503 -24.491 1.00 89.69 196 SER A C 1
ATOM 1610 O O . SER A 1 196 ? -6.389 -26.894 -25.561 1.00 89.69 196 SER A O 1
ATOM 1612 N N . GLY A 1 197 ? -5.914 -28.725 -24.352 1.00 90.50 197 GLY A N 1
ATOM 1613 C CA . GLY A 1 197 ? -5.151 -29.383 -25.415 1.00 90.50 197 GLY A CA 1
ATOM 1614 C C . GLY A 1 197 ? -3.935 -28.545 -25.827 1.00 90.50 197 GLY A C 1
ATOM 1615 O O . GLY A 1 197 ? -3.072 -28.250 -25.004 1.00 90.50 197 GLY A O 1
ATOM 1616 N N . SER A 1 198 ? -3.881 -28.132 -27.095 1.00 92.00 198 SER A N 1
ATOM 1617 C CA . SER A 1 198 ? -2.832 -27.251 -27.629 1.00 92.00 198 SER A CA 1
ATOM 1618 C C . SER A 1 198 ? -3.081 -25.757 -27.388 1.00 92.00 198 SER A C 1
ATOM 1620 O O . SER A 1 198 ? -2.221 -24.940 -27.721 1.00 92.00 198 SER A O 1
ATOM 1622 N N . ILE A 1 199 ? -4.249 -25.374 -26.866 1.00 93.06 199 ILE A N 1
ATOM 1623 C CA . ILE A 1 199 ? -4.595 -23.979 -26.583 1.00 93.06 199 ILE A CA 1
ATOM 1624 C C . ILE A 1 199 ? -4.010 -23.582 -25.232 1.00 93.06 199 ILE A C 1
ATOM 1626 O O . ILE A 1 199 ? -4.234 -24.248 -24.220 1.00 93.06 199 ILE A O 1
ATOM 1630 N N . VAL A 1 200 ? -3.288 -22.466 -25.220 1.00 92.12 200 VAL A N 1
ATOM 1631 C CA . VAL A 1 200 ? -2.620 -21.919 -24.044 1.00 92.12 200 VAL A CA 1
ATOM 1632 C C . VAL A 1 200 ? -2.977 -20.450 -23.888 1.00 92.12 200 VAL A C 1
ATOM 1634 O O . VAL A 1 200 ? -2.858 -19.662 -24.829 1.00 92.12 200 VAL A O 1
ATOM 1637 N N . THR A 1 201 ? -3.384 -20.076 -22.678 1.00 92.69 201 THR A N 1
ATOM 1638 C CA . THR A 1 201 ? -3.612 -18.688 -22.273 1.00 92.69 201 THR A CA 1
ATOM 1639 C C . THR A 1 201 ? -2.893 -18.403 -20.960 1.00 92.69 201 THR A C 1
ATOM 1641 O O . THR A 1 201 ? -3.043 -19.138 -19.986 1.00 92.69 201 THR A O 1
ATOM 1644 N N . PHE A 1 202 ? -2.141 -17.310 -20.935 1.00 91.88 202 PHE A N 1
ATOM 1645 C CA . PHE A 1 202 ? -1.521 -16.715 -19.763 1.00 91.88 202 PHE A CA 1
ATOM 1646 C C . PHE A 1 202 ? -2.163 -15.360 -19.497 1.00 91.88 202 PHE A C 1
ATOM 1648 O O . PHE A 1 202 ? -2.327 -14.548 -20.409 1.00 91.88 202 PHE A O 1
ATOM 1655 N N . LEU A 1 203 ? -2.473 -15.104 -18.236 1.00 93.12 203 LEU A N 1
ATOM 1656 C CA . LEU A 1 203 ? -2.919 -13.815 -17.744 1.00 93.12 203 LEU A CA 1
ATOM 1657 C C . LEU A 1 203 ? -1.929 -13.363 -16.679 1.00 93.12 203 LEU A C 1
ATOM 1659 O O . LEU A 1 203 ? -1.756 -14.039 -15.670 1.00 93.12 203 LEU A O 1
ATOM 1663 N N . VAL A 1 204 ? -1.279 -12.230 -16.908 1.00 90.00 204 VAL A N 1
ATOM 1664 C CA . VAL A 1 204 ? -0.358 -11.610 -15.955 1.00 90.00 204 VAL A CA 1
ATOM 1665 C C . VAL A 1 204 ? -1.041 -10.376 -15.389 1.00 90.00 204 VAL A C 1
ATOM 1667 O O . VAL A 1 204 ? -1.353 -9.451 -16.136 1.00 90.00 204 VAL A O 1
ATOM 1670 N N . LEU A 1 205 ? -1.299 -10.383 -14.086 1.00 88.44 205 LEU A N 1
ATOM 1671 C CA . LEU A 1 205 ? -1.896 -9.269 -13.361 1.00 88.44 205 LEU A CA 1
ATOM 1672 C C . LEU A 1 205 ? -0.795 -8.448 -12.695 1.00 88.44 205 LEU A C 1
ATOM 1674 O O . LEU A 1 205 ? -0.034 -8.968 -11.884 1.00 88.44 205 LEU A O 1
ATOM 1678 N N . TYR A 1 206 ? -0.754 -7.152 -12.964 1.00 84.56 206 TYR A N 1
ATOM 1679 C CA . TYR A 1 206 ? 0.047 -6.211 -12.198 1.00 84.56 206 TYR A CA 1
ATOM 1680 C C . TYR A 1 206 ? -0.853 -5.104 -11.675 1.00 84.56 206 TYR A C 1
ATOM 1682 O O . TYR A 1 206 ? -1.231 -4.208 -12.419 1.00 84.56 206 TYR A O 1
ATOM 1690 N N . VAL A 1 207 ? -1.177 -5.158 -10.381 1.00 79.06 207 VAL A N 1
ATOM 1691 C CA . VAL A 1 207 ? -2.121 -4.232 -9.735 1.00 79.06 207 VAL A CA 1
ATOM 1692 C C . VAL A 1 207 ? -3.466 -4.222 -10.479 1.00 79.06 207 VAL A C 1
ATOM 1694 O O . VAL A 1 207 ? -4.269 -5.126 -10.258 1.00 79.06 207 VAL A O 1
ATOM 1697 N N . ASP A 1 208 ? -3.700 -3.239 -11.342 1.00 82.00 208 ASP A N 1
ATOM 1698 C CA . ASP A 1 208 ? -4.889 -3.018 -12.166 1.00 82.00 208 ASP A CA 1
ATOM 1699 C C . ASP A 1 208 ? -4.660 -3.296 -13.666 1.00 82.00 208 ASP A C 1
ATOM 1701 O O . ASP A 1 208 ? -5.623 -3.462 -14.416 1.00 82.00 208 ASP A O 1
ATOM 1705 N N . ASP A 1 209 ? -3.405 -3.422 -14.104 1.00 87.50 209 ASP A N 1
ATOM 1706 C CA . ASP A 1 209 ? -3.041 -3.770 -15.476 1.00 87.50 209 ASP A CA 1
ATOM 1707 C C . ASP A 1 209 ? -3.069 -5.291 -15.689 1.00 87.50 209 ASP A C 1
ATOM 1709 O O . ASP A 1 209 ? -2.505 -6.069 -14.914 1.00 87.50 209 ASP A O 1
ATOM 1713 N N . ILE A 1 210 ? -3.671 -5.728 -16.798 1.00 90.38 210 ILE A N 1
ATOM 1714 C CA . ILE A 1 210 ? -3.741 -7.144 -17.175 1.00 90.38 210 ILE A CA 1
ATOM 1715 C C . ILE A 1 210 ? -3.092 -7.346 -18.541 1.00 90.38 210 ILE A C 1
ATOM 1717 O O . ILE A 1 210 ? -3.580 -6.853 -19.560 1.00 90.38 210 ILE A O 1
ATOM 1721 N N . LEU A 1 211 ? -2.020 -8.137 -18.579 1.00 91.62 211 LEU A N 1
ATOM 1722 C CA . LEU A 1 211 ? -1.423 -8.610 -19.821 1.00 91.62 211 LEU A CA 1
ATOM 1723 C C . LEU A 1 211 ? -1.940 -10.011 -20.142 1.00 91.62 211 LEU A C 1
ATOM 1725 O O . LEU A 1 211 ? -1.679 -10.971 -19.418 1.00 91.62 211 LEU A O 1
ATOM 1729 N N . LEU A 1 212 ? -2.637 -10.129 -21.269 1.00 92.94 212 LEU A N 1
ATOM 1730 C CA . LEU A 1 212 ? -3.179 -11.391 -21.752 1.00 92.94 212 LEU A CA 1
ATOM 1731 C C . LEU A 1 212 ? -2.359 -11.909 -22.942 1.00 92.94 212 LEU A C 1
ATOM 1733 O O . LEU A 1 212 ? -2.147 -11.200 -23.929 1.00 92.94 212 LEU A O 1
ATOM 1737 N N . ILE A 1 213 ? -1.887 -13.150 -22.848 1.00 91.56 213 ILE A N 1
ATOM 1738 C CA . ILE A 1 213 ? -1.004 -13.790 -23.828 1.00 91.56 213 ILE A CA 1
ATOM 1739 C C . ILE A 1 213 ? -1.587 -15.156 -24.166 1.00 91.56 213 ILE A C 1
ATOM 1741 O O . ILE A 1 213 ? -1.909 -15.927 -23.275 1.00 91.56 213 ILE A O 1
ATOM 1745 N N . GLY A 1 214 ? -1.691 -15.501 -25.441 1.00 91.88 214 GLY A N 1
ATOM 1746 C CA . GLY A 1 214 ? -2.133 -16.834 -25.832 1.00 91.88 214 GLY A CA 1
ATOM 1747 C C . GLY A 1 214 ? -1.934 -17.094 -27.311 1.00 91.88 214 GLY A C 1
ATOM 1748 O O . GLY A 1 214 ? -1.555 -16.194 -28.067 1.00 91.88 214 GLY A O 1
ATOM 1749 N N . ASN A 1 215 ? -2.161 -18.341 -27.704 1.00 91.56 215 ASN A N 1
ATOM 1750 C CA . ASN A 1 215 ? -2.027 -18.801 -29.086 1.00 91.56 215 ASN A CA 1
ATOM 1751 C C . ASN A 1 215 ? -3.369 -18.962 -29.820 1.00 91.56 215 ASN A C 1
ATOM 1753 O O . ASN A 1 215 ? -3.352 -19.279 -31.005 1.00 91.56 215 ASN A O 1
ATOM 1757 N N . ASP A 1 216 ? -4.498 -18.707 -29.154 1.00 94.31 216 ASP A N 1
ATOM 1758 C CA . ASP A 1 216 ? -5.843 -18.829 -29.723 1.00 94.31 216 ASP A CA 1
ATOM 1759 C C . ASP A 1 216 ? -6.678 -17.563 -29.477 1.00 94.31 216 ASP A C 1
ATOM 1761 O O . ASP A 1 216 ? -7.029 -17.235 -28.342 1.00 94.31 216 ASP A O 1
ATOM 1765 N N . MET A 1 217 ? -6.996 -16.830 -30.547 1.00 93.25 217 MET A N 1
ATOM 1766 C CA . MET A 1 217 ? -7.711 -15.552 -30.446 1.00 93.25 217 MET A CA 1
ATOM 1767 C C . MET A 1 217 ? -9.144 -15.672 -29.904 1.00 93.25 217 MET A C 1
ATOM 1769 O O . MET A 1 217 ? -9.495 -14.846 -29.059 1.00 93.25 217 MET A O 1
ATOM 1773 N N . PRO A 1 218 ? -9.973 -16.651 -30.319 1.00 95.06 218 PRO A N 1
ATOM 1774 C CA . PRO A 1 218 ? -11.295 -16.865 -29.726 1.00 95.06 218 PRO A CA 1
ATOM 1775 C C . PRO A 1 218 ? -11.246 -17.038 -28.204 1.00 95.06 218 PRO A C 1
ATOM 1777 O O . PRO A 1 218 ? -11.998 -16.379 -27.482 1.00 95.06 218 PRO A O 1
ATOM 1780 N N . THR A 1 219 ? -10.306 -17.842 -27.700 1.00 93.00 219 THR A N 1
ATOM 1781 C CA . THR A 1 219 ? -10.102 -18.023 -26.259 1.00 93.00 219 THR A CA 1
ATOM 1782 C C . THR A 1 219 ? -9.716 -16.709 -25.586 1.00 93.00 219 THR A C 1
ATOM 1784 O O . THR A 1 219 ? -10.338 -16.340 -24.588 1.00 93.00 219 THR A O 1
ATOM 1787 N N . LEU A 1 220 ? -8.773 -15.944 -26.150 1.00 93.44 220 LEU A N 1
ATOM 1788 C CA . LEU A 1 220 ? -8.406 -14.632 -25.603 1.00 93.44 220 LEU A CA 1
ATOM 1789 C C . LEU A 1 220 ? -9.599 -13.666 -25.540 1.00 93.44 220 LEU A C 1
ATOM 1791 O O . LEU A 1 220 ? -9.765 -12.962 -24.544 1.00 93.44 220 LEU A O 1
ATOM 1795 N N . GLN A 1 221 ? -10.453 -13.649 -26.565 1.00 94.56 221 GLN A N 1
ATOM 1796 C CA . GLN A 1 221 ? -11.654 -12.809 -26.582 1.00 94.56 221 GLN A CA 1
ATOM 1797 C C . GLN A 1 221 ? -12.684 -13.251 -25.537 1.00 94.56 221 GLN A C 1
ATOM 1799 O O . GLN A 1 221 ? -13.266 -12.405 -24.859 1.00 94.56 221 GLN A O 1
ATOM 1804 N N . SER A 1 222 ? -12.863 -14.560 -25.336 1.00 93.62 222 SER A N 1
ATOM 1805 C CA . SER A 1 222 ? -13.742 -15.075 -24.278 1.00 93.62 222 SER A CA 1
ATOM 1806 C C . SER A 1 222 ? -13.274 -14.663 -22.878 1.00 93.62 222 SER A C 1
ATOM 1808 O O . SER A 1 222 ? -14.093 -14.259 -22.054 1.00 93.62 222 SER A O 1
ATOM 1810 N N . VAL A 1 223 ? -11.956 -14.679 -22.629 1.00 92.56 223 VAL A N 1
ATOM 1811 C CA . VAL A 1 223 ? -11.365 -14.244 -21.354 1.00 92.56 223 VAL A CA 1
ATOM 1812 C C . VAL A 1 223 ? -11.618 -12.751 -21.144 1.00 92.56 223 VAL A C 1
ATOM 1814 O O . VAL A 1 223 ? -12.066 -12.349 -20.074 1.00 92.56 223 VAL A O 1
ATOM 1817 N N . LYS A 1 224 ? -11.387 -11.923 -22.173 1.00 93.56 224 LYS A N 1
ATOM 1818 C CA . LYS A 1 224 ? -11.651 -10.474 -22.125 1.00 93.56 224 LYS A CA 1
ATOM 1819 C C . LYS A 1 224 ? -13.119 -10.163 -21.833 1.00 93.56 224 LYS A C 1
ATOM 1821 O O . LYS A 1 224 ? -13.412 -9.327 -20.977 1.00 93.56 224 LYS A O 1
ATOM 1826 N N . ALA A 1 225 ? -14.032 -10.850 -22.520 1.00 93.75 225 ALA A N 1
ATOM 1827 C CA . ALA A 1 225 ? -15.469 -10.685 -22.332 1.00 93.75 225 ALA A CA 1
ATOM 1828 C C . ALA A 1 225 ? -15.912 -11.101 -20.923 1.00 93.75 225 ALA A C 1
ATOM 1830 O O . ALA A 1 225 ? -16.769 -10.446 -20.336 1.00 93.75 225 ALA A O 1
ATOM 1831 N N . TRP A 1 226 ? -15.322 -12.162 -20.367 1.00 92.56 226 TRP A N 1
ATOM 1832 C CA . TRP A 1 226 ? -15.578 -12.578 -18.991 1.00 92.56 226 TRP A CA 1
ATOM 1833 C C . TRP A 1 226 ? -15.075 -11.547 -17.979 1.00 92.56 226 TRP A C 1
ATOM 1835 O O . TRP A 1 226 ? -15.848 -11.076 -17.149 1.00 92.56 226 TRP A O 1
ATOM 1845 N N . LEU A 1 227 ? -13.812 -11.128 -18.092 1.00 92.50 227 LEU A N 1
ATOM 1846 C CA . LEU A 1 227 ? -13.222 -10.127 -17.200 1.00 92.50 227 LEU A CA 1
ATOM 1847 C C . LEU A 1 227 ? -14.014 -8.815 -17.204 1.00 92.50 227 LEU A C 1
ATOM 1849 O O . LEU A 1 227 ? -14.257 -8.259 -16.140 1.00 92.50 227 LEU A O 1
ATOM 1853 N N . SER A 1 228 ? -14.488 -8.373 -18.372 1.00 92.62 228 SER A N 1
ATOM 1854 C CA . SER A 1 228 ? -15.285 -7.144 -18.505 1.00 92.62 228 SER A CA 1
ATOM 1855 C C . SER A 1 228 ? -16.676 -7.236 -17.861 1.00 92.62 228 SER A C 1
ATOM 1857 O O . SER A 1 228 ? -17.300 -6.208 -17.618 1.00 92.62 228 SER A O 1
ATOM 1859 N N . LYS A 1 229 ? -17.181 -8.447 -17.583 1.00 93.00 229 LYS A N 1
ATOM 1860 C CA . LYS A 1 229 ? -18.410 -8.651 -16.794 1.00 93.00 229 LYS A CA 1
ATOM 1861 C C . LYS A 1 229 ? -18.141 -8.599 -15.293 1.00 93.00 229 LYS A C 1
ATOM 1863 O O . LYS A 1 229 ? -19.014 -8.186 -14.539 1.00 93.00 229 LYS A O 1
ATOM 1868 N N . CYS A 1 230 ? -16.960 -9.041 -14.862 1.00 90.69 230 CYS A N 1
ATOM 1869 C CA . CYS A 1 230 ? -16.575 -9.074 -13.452 1.00 90.69 230 CYS A CA 1
ATOM 1870 C C . CYS A 1 230 ? -16.018 -7.732 -12.961 1.00 90.69 230 CYS A C 1
ATOM 1872 O O . CYS A 1 230 ? -16.193 -7.392 -11.794 1.00 90.69 230 CYS A O 1
ATOM 1874 N N . PHE A 1 231 ? -15.336 -6.987 -13.834 1.00 90.12 231 PHE A N 1
ATOM 1875 C CA . PHE A 1 231 ? -14.563 -5.807 -13.469 1.00 90.12 231 PHE A CA 1
ATOM 1876 C C . PHE A 1 231 ? -14.819 -4.649 -14.429 1.00 90.12 231 PHE A C 1
ATOM 1878 O O . PHE A 1 231 ? -14.907 -4.828 -15.645 1.00 90.12 231 PHE A O 1
ATOM 1885 N N . GLN A 1 232 ? -14.859 -3.433 -13.883 1.00 89.06 232 GLN A N 1
ATOM 1886 C CA . GLN A 1 232 ? -14.834 -2.222 -14.690 1.00 89.06 232 GLN A CA 1
ATOM 1887 C C . GLN A 1 232 ? -13.433 -2.053 -15.285 1.00 89.06 232 GLN A C 1
ATOM 1889 O O . GLN A 1 232 ? -12.485 -1.717 -14.580 1.00 89.06 232 GLN A O 1
ATOM 1894 N N . MET A 1 233 ? -13.295 -2.301 -16.585 1.00 89.38 233 MET A N 1
ATOM 1895 C CA . MET A 1 233 ? -12.003 -2.276 -17.265 1.00 89.38 233 MET A CA 1
ATOM 1896 C C . MET A 1 233 ? -12.113 -1.753 -18.696 1.00 89.38 233 MET A C 1
ATOM 1898 O O . MET A 1 233 ? -13.199 -1.668 -19.268 1.00 89.38 233 MET A O 1
ATOM 1902 N N . LYS A 1 234 ? -10.965 -1.417 -19.286 1.00 89.94 234 LYS A N 1
ATOM 1903 C CA . LYS A 1 234 ? -10.858 -0.962 -20.672 1.00 89.94 234 LYS A CA 1
ATOM 1904 C C . LYS A 1 234 ? -9.892 -1.858 -21.437 1.00 89.94 234 LYS A C 1
ATOM 1906 O O . LYS A 1 234 ? -8.748 -2.018 -21.025 1.00 89.94 234 LYS A O 1
ATOM 1911 N N . ASP A 1 235 ? -10.333 -2.394 -22.573 1.00 90.88 235 ASP A N 1
ATOM 1912 C CA . ASP A 1 235 ? -9.434 -3.079 -23.502 1.00 90.88 235 ASP A CA 1
ATOM 1913 C C . ASP A 1 235 ? -8.610 -2.043 -24.277 1.00 90.88 235 ASP A C 1
ATOM 1915 O O . ASP A 1 235 ? -9.154 -1.166 -24.951 1.00 90.88 235 ASP A O 1
ATOM 1919 N N . LEU A 1 236 ? -7.287 -2.137 -24.159 1.00 90.31 236 LEU A N 1
ATOM 1920 C CA . LEU A 1 236 ? -6.337 -1.267 -24.854 1.00 90.31 236 LEU A CA 1
ATOM 1921 C C . LEU A 1 236 ? -5.860 -1.860 -26.192 1.00 90.31 236 LEU A C 1
ATOM 1923 O O . LEU A 1 236 ? -5.030 -1.253 -26.866 1.00 90.31 236 LEU A O 1
ATOM 1927 N N . GLY A 1 237 ? -6.391 -3.018 -26.597 1.00 91.50 237 GLY A N 1
ATOM 1928 C CA . GLY A 1 237 ? -6.058 -3.682 -27.853 1.00 91.50 237 GLY A CA 1
ATOM 1929 C C . GLY A 1 237 ? -4.804 -4.552 -27.753 1.00 91.50 237 GLY A C 1
ATOM 1930 O O . GLY A 1 237 ? -4.552 -5.199 -26.734 1.00 91.50 237 GLY A O 1
ATOM 1931 N N . GLU A 1 238 ? -4.027 -4.634 -28.838 1.00 90.31 238 GLU A N 1
ATOM 1932 C CA . GLU A 1 238 ? -2.732 -5.320 -28.786 1.00 90.31 238 GLU A CA 1
ATOM 1933 C C . GLU A 1 238 ? -1.769 -4.574 -27.851 1.00 90.31 238 GLU A C 1
ATOM 1935 O O . GLU A 1 238 ? -1.612 -3.356 -27.934 1.00 90.31 238 GLU A O 1
ATOM 1940 N N . ALA A 1 239 ? -1.091 -5.323 -26.977 1.00 90.25 239 ALA A N 1
ATOM 1941 C CA . ALA A 1 239 ? -0.172 -4.766 -25.993 1.00 90.25 239 ALA A CA 1
ATOM 1942 C C . ALA A 1 239 ? 1.001 -4.026 -26.664 1.00 90.25 239 ALA A C 1
ATOM 1944 O O . ALA A 1 239 ? 1.962 -4.645 -27.127 1.00 90.25 239 ALA A O 1
ATOM 1945 N N . ALA A 1 240 ? 0.917 -2.695 -26.688 1.00 89.69 240 ALA A N 1
ATOM 1946 C CA . ALA A 1 240 ? 1.968 -1.802 -27.176 1.00 89.69 240 ALA A CA 1
ATOM 1947 C C . ALA A 1 240 ? 2.856 -1.262 -26.043 1.00 89.69 240 ALA A C 1
ATOM 1949 O O . ALA A 1 240 ? 4.004 -0.889 -26.288 1.00 89.69 240 ALA A O 1
ATOM 1950 N N . TYR A 1 241 ? 2.342 -1.230 -24.810 1.00 88.25 241 TYR A N 1
ATOM 1951 C CA . TYR A 1 241 ? 3.046 -0.758 -23.620 1.00 88.25 241 TYR A CA 1
ATOM 1952 C C . TYR A 1 241 ? 2.680 -1.601 -22.397 1.00 88.25 241 TYR A C 1
ATOM 1954 O O . TYR A 1 241 ? 1.547 -2.059 -22.282 1.00 88.25 241 TYR A O 1
ATOM 1962 N N . ILE A 1 242 ? 3.630 -1.759 -21.477 1.00 84.00 242 ILE A N 1
ATOM 1963 C CA . ILE A 1 242 ? 3.413 -2.298 -20.130 1.00 84.00 242 ILE A CA 1
ATOM 1964 C C . ILE A 1 242 ? 4.296 -1.531 -19.140 1.00 84.00 242 ILE A C 1
ATOM 1966 O O . ILE A 1 242 ? 5.503 -1.430 -19.345 1.00 84.00 242 ILE A O 1
ATOM 1970 N N . HIS A 1 243 ? 3.705 -0.899 -18.123 1.00 78.81 243 HIS A N 1
ATOM 1971 C CA . HIS A 1 243 ? 4.410 -0.086 -17.108 1.00 78.81 243 HIS A CA 1
ATOM 1972 C C . HIS A 1 243 ? 5.426 0.929 -17.679 1.00 78.81 243 HIS A C 1
ATOM 1974 O O . HIS A 1 243 ? 6.533 1.115 -17.172 1.00 78.81 243 HIS A O 1
ATOM 1980 N N . GLY A 1 244 ? 5.077 1.590 -18.786 1.00 83.44 244 GLY A N 1
ATOM 1981 C CA . GLY A 1 244 ? 5.963 2.555 -19.453 1.00 83.44 244 GLY A CA 1
ATOM 1982 C C . GLY A 1 244 ? 7.097 1.932 -20.281 1.00 83.44 244 GLY A C 1
ATOM 1983 O O . GLY A 1 244 ? 7.939 2.659 -20.807 1.00 83.44 244 GLY A O 1
ATOM 1984 N N . ILE A 1 245 ? 7.112 0.607 -20.442 1.00 86.94 245 ILE A N 1
ATOM 1985 C CA . ILE A 1 245 ? 7.978 -0.122 -21.371 1.00 86.94 245 ILE A CA 1
ATOM 1986 C C . ILE A 1 245 ? 7.200 -0.350 -22.662 1.00 86.94 245 ILE A C 1
ATOM 1988 O O . ILE A 1 245 ? 6.150 -0.988 -22.663 1.00 86.94 245 ILE A O 1
ATOM 1992 N N . LYS A 1 246 ? 7.719 0.157 -23.776 1.00 90.44 246 LYS A N 1
ATOM 1993 C CA . LYS A 1 246 ? 7.157 -0.080 -25.103 1.00 90.44 246 LYS A CA 1
ATOM 1994 C C . LYS A 1 246 ? 7.495 -1.489 -25.574 1.00 90.44 246 LYS A C 1
ATOM 1996 O O . LYS A 1 246 ? 8.654 -1.900 -25.507 1.00 90.44 246 LYS A O 1
ATOM 2001 N N . ILE A 1 247 ? 6.500 -2.187 -26.104 1.00 89.50 247 ILE A N 1
ATOM 2002 C CA . ILE A 1 247 ? 6.625 -3.525 -26.672 1.00 89.50 247 ILE A CA 1
ATOM 2003 C C . ILE A 1 247 ? 6.640 -3.401 -28.196 1.00 89.50 247 ILE A C 1
ATOM 2005 O O . ILE A 1 247 ? 5.737 -2.836 -28.809 1.00 89.50 247 ILE A O 1
ATOM 2009 N N . TYR A 1 248 ? 7.671 -3.960 -28.816 1.00 87.19 248 TYR A N 1
ATOM 2010 C CA . TYR A 1 248 ? 7.757 -4.173 -30.253 1.00 87.19 248 TYR A CA 1
ATOM 2011 C C . TYR A 1 248 ? 7.558 -5.652 -30.533 1.00 87.19 248 TYR A C 1
ATOM 2013 O O . TYR A 1 248 ? 8.210 -6.493 -29.921 1.00 87.19 248 TYR A O 1
ATOM 2021 N N . ARG A 1 249 ? 6.682 -5.989 -31.476 1.00 86.69 249 ARG A N 1
ATOM 2022 C CA . ARG A 1 249 ? 6.425 -7.379 -31.847 1.00 86.69 249 ARG A CA 1
ATOM 2023 C C . ARG A 1 249 ? 6.519 -7.529 -33.357 1.00 86.69 249 ARG A C 1
ATOM 2025 O O . ARG A 1 249 ? 5.776 -6.894 -34.094 1.00 86.69 249 ARG A O 1
ATOM 2032 N N . ASN A 1 250 ? 7.420 -8.391 -33.814 1.00 86.06 250 ASN A N 1
ATOM 2033 C CA . ASN A 1 250 ? 7.518 -8.795 -35.211 1.00 86.06 250 ASN A CA 1
ATOM 2034 C C . ASN A 1 250 ? 7.204 -10.290 -35.304 1.00 86.06 250 ASN A C 1
ATOM 2036 O O . ASN A 1 250 ? 8.050 -11.130 -34.999 1.00 86.06 250 ASN A O 1
ATOM 2040 N N . ARG A 1 251 ? 5.967 -10.618 -35.697 1.00 84.62 251 ARG A N 1
ATOM 2041 C CA . ARG A 1 251 ? 5.469 -12.003 -35.734 1.00 84.62 251 ARG A CA 1
ATOM 2042 C C . ARG A 1 251 ? 6.171 -12.841 -36.806 1.00 84.62 251 ARG A C 1
ATOM 2044 O O . ARG A 1 251 ? 6.540 -13.975 -36.521 1.00 84.62 251 ARG A O 1
ATOM 2051 N N . THR A 1 252 ? 6.444 -12.265 -37.977 1.00 90.56 252 THR A N 1
ATOM 2052 C CA . THR A 1 252 ? 7.139 -12.939 -39.088 1.00 90.56 252 THR A CA 1
ATOM 2053 C C . THR A 1 252 ? 8.548 -13.374 -38.693 1.00 90.56 252 THR A C 1
ATOM 2055 O O . THR A 1 252 ? 8.961 -14.489 -38.987 1.00 90.56 252 THR A O 1
ATOM 2058 N N . ARG A 1 253 ? 9.272 -12.518 -37.963 1.00 90.25 253 ARG A N 1
ATOM 2059 C CA . ARG A 1 253 ? 10.622 -12.812 -37.456 1.00 90.25 253 ARG A CA 1
ATOM 2060 C C . ARG A 1 253 ? 10.627 -13.491 -36.084 1.00 90.25 253 ARG A C 1
ATOM 2062 O O . ARG A 1 253 ? 11.701 -13.797 -35.583 1.00 90.25 253 ARG A O 1
ATOM 2069 N N . ARG A 1 254 ? 9.454 -13.695 -35.470 1.00 84.69 254 ARG A N 1
ATOM 2070 C CA . ARG A 1 254 ? 9.283 -14.190 -34.091 1.00 84.69 254 ARG A CA 1
ATOM 2071 C C . ARG A 1 254 ? 10.105 -13.403 -33.059 1.00 84.69 254 ARG A C 1
ATOM 2073 O O . ARG A 1 254 ? 10.674 -13.978 -32.139 1.00 84.69 254 ARG A O 1
ATOM 2080 N N . LEU A 1 255 ? 10.162 -12.079 -33.213 1.00 82.25 255 LEU A N 1
ATOM 2081 C CA . LEU A 1 255 ? 10.899 -11.186 -32.316 1.00 82.25 255 LEU A CA 1
ATOM 2082 C C . LEU A 1 255 ? 9.950 -10.393 -31.420 1.00 82.25 255 LEU A C 1
ATOM 2084 O O . LEU A 1 255 ? 8.944 -9.848 -31.884 1.00 82.25 255 LEU A O 1
ATOM 2088 N N . ILE A 1 256 ? 10.331 -10.273 -30.151 1.00 82.88 256 ILE A N 1
ATOM 2089 C CA . ILE A 1 256 ? 9.768 -9.316 -29.201 1.00 82.88 256 ILE A CA 1
ATOM 2090 C C . ILE A 1 256 ? 10.909 -8.410 -28.743 1.00 82.88 256 ILE A C 1
ATOM 2092 O O . ILE A 1 256 ? 11.967 -8.891 -28.348 1.00 82.88 256 ILE A O 1
ATOM 2096 N N . GLY A 1 257 ? 10.703 -7.102 -28.833 1.00 83.81 257 GLY A N 1
ATOM 2097 C CA . GLY A 1 257 ? 11.617 -6.081 -28.340 1.00 83.81 257 GLY A CA 1
ATOM 2098 C C . GLY A 1 257 ? 10.955 -5.262 -27.242 1.00 83.81 257 GLY A C 1
ATOM 2099 O O . GLY A 1 257 ? 9.755 -5.002 -27.295 1.00 83.81 257 GLY A O 1
ATOM 2100 N N . LEU A 1 258 ? 11.744 -4.832 -26.265 1.00 86.50 258 LEU A N 1
ATOM 2101 C CA . LEU A 1 258 ? 11.310 -3.951 -25.185 1.00 86.50 258 LEU A CA 1
ATOM 2102 C C . LEU A 1 258 ? 12.105 -2.650 -25.259 1.00 86.50 258 LEU A C 1
ATOM 2104 O O . LEU A 1 258 ? 13.298 -2.665 -25.561 1.00 86.50 258 LEU A O 1
ATOM 2108 N N . SER A 1 259 ? 11.460 -1.514 -25.006 1.00 86.06 259 SER A N 1
ATOM 2109 C CA . SER A 1 259 ? 12.132 -0.216 -25.053 1.00 86.06 259 SER A CA 1
ATOM 2110 C C . SER A 1 259 ? 11.593 0.757 -24.021 1.00 86.06 259 SER A C 1
ATOM 2112 O O . SER A 1 259 ? 10.388 0.951 -23.895 1.00 86.06 259 SER A O 1
ATOM 2114 N N . GLN A 1 260 ? 12.509 1.434 -23.335 1.00 89.75 260 GLN A N 1
ATOM 2115 C CA . GLN A 1 260 ? 12.218 2.559 -22.447 1.00 89.75 260 GLN A CA 1
ATOM 2116 C C . GLN A 1 260 ? 12.755 3.881 -23.019 1.00 89.75 260 GLN A C 1
ATOM 2118 O O . GLN A 1 260 ? 13.107 4.777 -22.258 1.00 89.75 260 GLN A O 1
ATOM 2123 N N . SER A 1 261 ? 12.841 4.031 -24.349 1.00 87.19 261 SER A N 1
ATOM 2124 C CA . SER A 1 261 ? 13.431 5.229 -24.975 1.00 87.19 261 SER A CA 1
ATOM 2125 C C . SER A 1 261 ? 12.782 6.528 -24.491 1.00 87.19 261 SER A C 1
ATOM 2127 O O . SER A 1 261 ? 13.483 7.424 -24.042 1.00 87.19 261 SER A O 1
ATOM 2129 N N . THR A 1 262 ? 11.446 6.591 -24.460 1.00 87.38 262 THR A N 1
ATOM 2130 C CA . THR A 1 262 ? 10.703 7.769 -23.984 1.00 87.38 262 THR A CA 1
ATOM 2131 C C . THR A 1 262 ? 11.030 8.109 -22.528 1.00 87.38 262 THR A C 1
ATOM 2133 O O . THR A 1 262 ? 11.195 9.278 -22.190 1.00 87.38 262 THR A O 1
ATOM 2136 N N . TYR A 1 263 ? 11.149 7.095 -21.667 1.00 89.62 263 TYR A N 1
ATOM 2137 C CA . TYR A 1 263 ? 11.523 7.278 -20.265 1.00 89.62 263 TYR A CA 1
ATOM 2138 C C . TYR A 1 263 ? 12.962 7.794 -20.131 1.00 89.62 263 TYR A C 1
ATOM 2140 O O . TYR A 1 263 ? 13.214 8.751 -19.400 1.00 89.62 263 TYR A O 1
ATOM 2148 N N . ILE A 1 264 ? 13.898 7.210 -20.883 1.00 86.69 264 ILE A N 1
ATOM 2149 C CA . ILE A 1 264 ? 15.302 7.634 -20.905 1.00 86.69 264 ILE A CA 1
ATOM 2150 C C . ILE A 1 264 ? 15.414 9.085 -21.389 1.00 86.69 264 ILE A C 1
ATOM 2152 O O . ILE A 1 264 ? 16.088 9.881 -20.740 1.00 86.69 264 ILE A O 1
ATOM 2156 N N . ASP A 1 265 ? 14.704 9.465 -22.453 1.00 88.12 265 ASP A N 1
ATOM 2157 C CA . ASP A 1 265 ? 14.696 10.838 -22.971 1.00 88.12 265 ASP A CA 1
ATOM 2158 C C . ASP A 1 265 ? 14.163 11.838 -21.929 1.00 88.12 265 ASP A C 1
ATOM 2160 O O . ASP A 1 265 ? 14.715 12.927 -21.759 1.00 88.12 265 ASP A O 1
ATOM 2164 N N . GLN A 1 266 ? 13.118 11.465 -21.180 1.00 89.62 266 GLN A N 1
ATOM 2165 C CA . GLN A 1 266 ? 12.587 12.281 -20.083 1.00 89.62 266 GLN A CA 1
ATOM 2166 C C . GLN A 1 266 ? 13.591 12.440 -18.935 1.00 89.62 266 GLN A C 1
ATOM 2168 O O . GLN A 1 266 ? 13.732 13.543 -18.401 1.00 89.62 266 GLN A O 1
ATOM 2173 N N . ILE A 1 267 ? 14.303 11.370 -18.558 1.00 87.06 267 ILE A N 1
ATOM 2174 C CA . ILE A 1 267 ? 15.371 11.444 -17.552 1.00 87.06 267 ILE A CA 1
ATOM 2175 C C . ILE A 1 267 ? 16.480 12.375 -18.035 1.00 87.06 267 ILE A C 1
ATOM 2177 O O . ILE A 1 267 ? 16.894 13.260 -17.288 1.00 87.06 267 ILE A O 1
ATOM 2181 N N . LEU A 1 268 ? 16.950 12.204 -19.273 1.00 84.06 268 LEU A N 1
ATOM 2182 C CA . LEU A 1 268 ? 18.030 13.018 -19.825 1.00 84.06 268 LEU A CA 1
ATOM 2183 C C . LEU A 1 268 ? 17.662 14.503 -19.793 1.00 84.06 268 LEU A C 1
ATOM 2185 O O . LEU A 1 268 ? 18.427 15.292 -19.246 1.00 84.06 268 LEU A O 1
ATOM 2189 N N . LYS A 1 269 ? 16.458 14.876 -20.242 1.00 87.31 269 LYS A N 1
ATOM 2190 C CA . LYS A 1 269 ? 15.962 16.260 -20.139 1.00 87.31 269 LYS A CA 1
ATOM 2191 C C . LYS A 1 269 ? 15.901 16.754 -18.695 1.00 87.31 269 LYS A C 1
ATOM 2193 O O . LYS A 1 269 ? 16.353 17.857 -18.393 1.00 87.31 269 LYS A O 1
ATOM 2198 N N . ARG A 1 270 ? 15.388 15.932 -17.772 1.00 84.06 270 ARG A N 1
ATOM 2199 C CA . ARG A 1 270 ? 15.270 16.289 -16.347 1.00 84.06 270 ARG A CA 1
ATOM 2200 C C . ARG A 1 270 ? 16.621 16.620 -15.710 1.00 84.06 270 ARG A C 1
ATOM 2202 O O . ARG A 1 270 ? 16.682 17.495 -14.851 1.00 84.06 270 ARG A O 1
ATOM 2209 N N . PHE A 1 271 ? 17.687 15.951 -16.139 1.00 77.31 271 PHE A N 1
ATOM 2210 C CA . PHE A 1 271 ? 19.048 16.193 -15.657 1.00 77.31 271 PHE A CA 1
ATOM 2211 C C . PHE A 1 271 ? 19.888 17.088 -16.579 1.00 77.31 271 PHE A C 1
ATOM 2213 O O . PHE A 1 271 ? 21.085 17.225 -16.335 1.00 77.31 271 PHE A O 1
ATOM 2220 N N . ARG A 1 272 ? 19.278 17.726 -17.592 1.00 78.94 272 ARG A N 1
ATOM 2221 C CA . ARG A 1 272 ? 19.954 18.588 -18.585 1.00 78.94 272 ARG A CA 1
ATOM 2222 C C . ARG A 1 272 ? 21.093 17.865 -19.312 1.00 78.94 272 ARG A C 1
ATOM 2224 O O . ARG A 1 272 ? 22.210 18.361 -19.427 1.00 78.94 272 ARG A O 1
ATOM 2231 N N . MET A 1 273 ? 20.808 16.637 -19.728 1.00 76.31 273 MET A N 1
ATOM 2232 C CA . MET A 1 273 ? 21.723 15.721 -20.407 1.00 76.31 273 MET A CA 1
ATOM 2233 C C . MET A 1 273 ? 21.225 15.316 -21.799 1.00 76.31 273 MET A C 1
ATOM 2235 O O . MET A 1 273 ? 21.822 14.443 -22.423 1.00 76.31 273 MET A O 1
ATOM 2239 N N . ASP A 1 274 ? 20.153 15.917 -22.296 1.00 80.44 274 ASP A N 1
ATOM 2240 C CA . ASP A 1 274 ? 19.537 15.620 -23.590 1.00 80.44 274 ASP A CA 1
ATOM 2241 C C . ASP A 1 274 ? 20.432 15.949 -24.796 1.00 80.44 274 ASP A C 1
ATOM 2243 O O . ASP A 1 274 ? 20.332 15.285 -25.825 1.00 80.44 274 ASP A O 1
ATOM 2247 N N . GLU A 1 275 ? 21.392 16.861 -24.632 1.00 80.62 275 GLU A N 1
ATOM 2248 C CA . GLU A 1 275 ? 22.434 17.152 -25.629 1.00 80.62 275 GLU A CA 1
ATOM 2249 C C . GLU A 1 275 ? 23.714 16.310 -25.451 1.00 80.62 275 GLU A C 1
ATOM 2251 O O . GLU A 1 275 ? 24.712 16.501 -26.151 1.00 80.62 275 GLU A O 1
ATOM 2256 N N . SER A 1 276 ? 23.728 15.362 -24.507 1.00 74.88 276 SER A N 1
ATOM 2257 C CA . SER A 1 276 ? 24.915 14.536 -24.262 1.00 74.88 276 SER A CA 1
ATOM 2258 C C . SER A 1 276 ? 25.220 13.629 -25.456 1.00 74.88 276 SER A C 1
ATOM 2260 O O . SER A 1 276 ? 24.328 13.027 -26.059 1.00 74.88 276 SER A O 1
ATOM 2262 N N . LYS A 1 277 ? 26.511 13.458 -25.763 1.00 68.94 277 LYS A N 1
ATOM 2263 C CA . LYS A 1 277 ? 26.960 12.536 -26.816 1.00 68.94 277 LYS A CA 1
ATOM 2264 C C . LYS A 1 277 ? 26.518 11.101 -26.505 1.00 68.94 277 LYS A C 1
ATOM 2266 O O . LYS A 1 277 ? 26.750 10.595 -25.407 1.00 68.94 277 LYS A O 1
ATOM 2271 N N . LYS A 1 278 ? 25.920 10.434 -27.495 1.00 67.25 278 LYS A N 1
ATOM 2272 C CA . LYS A 1 278 ? 25.491 9.031 -27.398 1.00 67.25 278 LYS A CA 1
ATOM 2273 C C . LYS A 1 278 ? 26.708 8.102 -27.459 1.00 67.25 278 LYS A C 1
ATOM 2275 O O . LYS A 1 278 ? 27.592 8.297 -28.288 1.00 67.25 278 LYS A O 1
ATOM 2280 N N . GLY A 1 279 ? 26.739 7.091 -26.593 1.00 62.19 279 GLY A N 1
ATOM 2281 C CA . GLY A 1 279 ? 27.759 6.039 -26.579 1.00 62.19 279 GLY A CA 1
ATOM 2282 C C . GLY A 1 279 ? 27.143 4.659 -26.809 1.00 62.19 279 GLY A C 1
ATOM 2283 O O . GLY A 1 279 ? 25.988 4.434 -26.457 1.00 62.19 279 GLY A O 1
ATOM 2284 N N . PHE A 1 280 ? 27.916 3.739 -27.394 1.00 55.12 280 PHE A N 1
ATOM 2285 C CA . PHE A 1 280 ? 27.476 2.365 -27.694 1.00 55.12 280 PHE A CA 1
ATOM 2286 C C . PHE A 1 280 ? 27.560 1.409 -26.502 1.00 55.12 280 PHE A C 1
ATOM 2288 O O . PHE A 1 280 ? 26.910 0.371 -26.497 1.00 55.12 280 PHE A O 1
ATOM 2295 N N . ILE A 1 281 ? 28.356 1.761 -25.496 1.00 54.62 281 ILE A N 1
ATOM 2296 C CA . ILE A 1 281 ? 28.543 0.981 -24.276 1.00 54.62 281 ILE A CA 1
ATOM 2297 C C . ILE A 1 281 ? 28.366 1.900 -23.064 1.00 54.62 281 ILE A C 1
ATOM 2299 O O . ILE A 1 281 ? 28.805 3.052 -23.116 1.00 54.62 281 ILE A O 1
ATOM 2303 N N . PRO A 1 282 ? 27.751 1.416 -21.969 1.00 54.72 282 PRO A N 1
ATOM 2304 C CA . PRO A 1 282 ? 27.588 2.166 -20.718 1.00 54.72 282 PRO A CA 1
ATOM 2305 C C . PRO A 1 282 ? 28.879 2.740 -20.147 1.00 54.72 282 PRO A C 1
ATOM 2307 O O . PRO A 1 282 ? 28.850 3.723 -19.409 1.00 54.72 282 PRO A O 1
ATOM 2310 N N . MET A 1 283 ? 29.999 2.091 -20.462 1.00 50.38 283 MET A N 1
ATOM 2311 C CA . MET A 1 283 ? 31.328 2.440 -20.000 1.00 50.38 283 MET A CA 1
ATOM 2312 C C . MET A 1 283 ? 32.338 2.044 -21.074 1.00 50.38 283 MET A C 1
ATOM 2314 O O . MET A 1 283 ? 32.387 0.880 -21.467 1.00 50.38 283 MET A O 1
ATOM 2318 N N . GLN A 1 284 ? 33.135 2.997 -21.558 1.00 48.12 284 GLN A N 1
ATOM 2319 C CA . GLN A 1 284 ? 34.239 2.692 -22.469 1.00 48.12 284 GLN A CA 1
ATOM 2320 C C . GLN A 1 284 ? 35.447 2.147 -21.699 1.00 48.12 284 GLN A C 1
ATOM 2322 O O . GLN A 1 284 ? 35.749 2.561 -20.578 1.00 48.12 284 GLN A O 1
ATOM 2327 N N . HIS A 1 285 ? 36.145 1.191 -22.301 1.00 40.94 285 HIS A N 1
ATOM 2328 C CA . HIS A 1 285 ? 37.400 0.688 -21.759 1.00 40.94 285 HIS A CA 1
ATOM 2329 C C . HIS A 1 285 ? 38.474 1.793 -21.811 1.00 40.94 285 HIS A C 1
ATOM 2331 O O . HIS A 1 285 ? 38.537 2.536 -22.787 1.00 40.94 285 HIS A O 1
ATOM 2337 N N . GLY A 1 286 ? 39.297 1.919 -20.764 1.00 44.28 286 GLY A N 1
ATOM 2338 C CA . GLY A 1 286 ? 40.420 2.870 -20.733 1.00 44.28 286 GLY A CA 1
ATOM 2339 C C . GLY A 1 286 ? 40.098 4.302 -20.283 1.00 44.28 286 GLY A C 1
ATOM 2340 O O . GLY A 1 286 ? 40.961 5.167 -20.374 1.00 44.28 286 GLY A O 1
ATOM 2341 N N . ILE A 1 287 ? 38.894 4.583 -19.774 1.00 43.28 287 ILE A N 1
ATOM 2342 C CA . ILE A 1 287 ? 38.577 5.900 -19.197 1.00 43.28 287 ILE A CA 1
ATOM 2343 C C . ILE A 1 287 ? 39.102 5.992 -17.773 1.00 43.28 287 ILE A C 1
ATOM 2345 O O . ILE A 1 287 ? 38.863 5.090 -16.964 1.00 43.28 287 ILE A O 1
ATOM 2349 N N . VAL A 1 288 ? 39.751 7.107 -17.435 1.00 43.12 288 VAL A N 1
ATOM 2350 C CA . VAL A 1 288 ? 40.321 7.251 -16.108 1.00 43.12 288 VAL A CA 1
ATOM 2351 C C . VAL A 1 288 ? 40.199 8.652 -15.530 1.00 43.12 288 VAL A C 1
ATOM 2353 O O . VAL A 1 288 ? 40.199 9.677 -16.205 1.00 43.12 288 VAL A O 1
ATOM 2356 N N . LEU A 1 289 ? 40.026 8.643 -14.221 1.00 42.66 289 LEU A N 1
ATOM 2357 C CA . LEU A 1 289 ? 39.395 9.680 -13.439 1.00 42.66 289 LEU A CA 1
ATOM 2358 C C . LEU A 1 289 ? 40.396 10.183 -12.397 1.00 42.66 289 LEU A C 1
ATOM 2360 O O . LEU A 1 289 ? 41.138 9.363 -11.849 1.00 42.66 289 LEU A O 1
ATOM 2364 N N . SER A 1 290 ? 40.434 11.477 -12.083 1.00 47.03 290 SER A N 1
ATOM 2365 C CA . SER A 1 290 ? 41.417 12.041 -11.139 1.00 47.03 290 SER A CA 1
ATOM 2366 C C . SER A 1 290 ? 40.810 13.104 -10.221 1.00 47.03 290 SER A C 1
ATOM 2368 O O . SER A 1 290 ? 39.778 13.693 -10.534 1.00 47.03 290 SER A O 1
ATOM 2370 N N . LYS A 1 291 ? 41.446 13.367 -9.066 1.00 46.56 291 LYS A N 1
ATOM 2371 C CA . LYS A 1 291 ? 40.976 14.364 -8.077 1.00 46.56 291 LYS A CA 1
ATOM 2372 C C . LYS A 1 291 ? 40.796 15.773 -8.664 1.00 46.56 291 LYS A C 1
ATOM 2374 O O . LYS A 1 291 ? 40.010 16.539 -8.121 1.00 46.56 291 LYS A O 1
ATOM 2379 N N . ALA A 1 292 ? 41.455 16.088 -9.780 1.00 50.34 292 ALA A N 1
ATOM 2380 C CA . ALA A 1 292 ? 41.289 17.353 -10.496 1.00 50.34 292 ALA A CA 1
ATOM 2381 C C . ALA A 1 292 ? 39.872 17.552 -11.079 1.00 50.34 292 ALA A C 1
ATOM 2383 O O . ALA A 1 292 ? 39.513 18.662 -11.450 1.00 50.34 292 ALA A O 1
ATOM 2384 N N . GLN A 1 293 ? 39.058 16.492 -11.154 1.00 44.81 293 GLN A N 1
ATOM 2385 C CA . GLN A 1 293 ? 37.683 16.518 -11.670 1.00 44.81 293 GLN A CA 1
ATOM 2386 C C . GLN A 1 293 ? 36.618 16.642 -10.559 1.00 44.81 293 GLN A C 1
ATOM 2388 O O . GLN A 1 293 ? 35.421 16.701 -10.856 1.00 44.81 293 GLN A O 1
ATOM 2393 N N . CYS A 1 294 ? 37.033 16.683 -9.285 1.00 47.47 294 CYS A N 1
ATOM 2394 C CA . CYS A 1 294 ? 36.167 17.016 -8.151 1.00 47.47 294 CYS A CA 1
ATOM 2395 C C . CYS A 1 294 ? 35.795 18.512 -8.165 1.00 47.47 294 CYS A C 1
ATOM 2397 O O . CYS A 1 294 ? 36.534 19.309 -8.732 1.00 47.47 294 CYS A O 1
ATOM 2399 N N . PRO A 1 295 ? 34.689 18.930 -7.522 1.00 48.78 295 PRO A N 1
ATOM 2400 C CA . PRO A 1 295 ? 34.349 20.347 -7.395 1.00 48.78 295 PRO A CA 1
ATOM 2401 C C . PRO A 1 295 ? 35.413 21.077 -6.562 1.00 48.78 295 PRO A C 1
ATOM 2403 O O . PRO A 1 295 ? 35.548 20.838 -5.357 1.00 48.78 295 PRO A O 1
ATOM 2406 N N . ILE A 1 296 ? 36.184 21.951 -7.209 1.00 60.38 296 ILE A N 1
ATOM 2407 C CA . ILE A 1 296 ? 37.288 22.684 -6.574 1.00 60.38 296 ILE A CA 1
ATOM 2408 C C . ILE A 1 296 ? 36.759 23.991 -5.974 1.00 60.38 296 ILE A C 1
ATOM 2410 O O . ILE A 1 296 ? 37.085 24.318 -4.831 1.00 60.38 296 ILE A O 1
ATOM 2414 N N . SER A 1 297 ? 35.889 24.700 -6.701 1.00 64.69 297 SER A N 1
ATOM 2415 C CA . SER A 1 297 ? 35.331 25.978 -6.258 1.00 64.69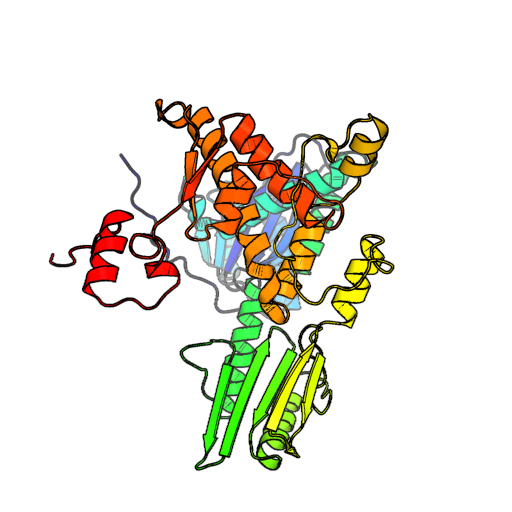 297 SER A CA 1
ATOM 2416 C C . SER A 1 297 ? 34.114 25.811 -5.339 1.00 64.69 297 SER A C 1
ATOM 2418 O O . SER A 1 297 ? 33.410 24.797 -5.361 1.00 64.69 297 SER A O 1
ATOM 2420 N N . SER A 1 298 ? 33.835 26.835 -4.529 1.00 64.44 298 SER A N 1
ATOM 2421 C CA . SER A 1 298 ? 32.612 26.942 -3.717 1.00 64.44 298 SER A CA 1
ATOM 2422 C C . SER A 1 298 ? 31.359 26.817 -4.590 1.00 64.44 298 SER A C 1
ATOM 2424 O O . SER A 1 298 ? 30.417 26.110 -4.243 1.00 64.44 298 SER A O 1
ATOM 2426 N N . GLN A 1 299 ? 31.407 27.427 -5.774 1.00 65.31 299 GLN A N 1
ATOM 2427 C CA . GLN A 1 299 ? 30.328 27.429 -6.752 1.00 65.31 299 GLN A CA 1
ATOM 2428 C C . GLN A 1 299 ? 30.067 26.027 -7.321 1.00 65.31 299 GLN A C 1
ATOM 2430 O O . GLN A 1 299 ? 28.915 25.603 -7.387 1.00 65.31 299 GLN A O 1
ATOM 2435 N N . ASP A 1 300 ? 31.113 25.252 -7.632 1.00 52.72 300 ASP A N 1
ATOM 2436 C CA . ASP A 1 300 ? 30.968 23.858 -8.080 1.00 52.72 300 ASP A CA 1
ATOM 2437 C C . ASP A 1 300 ? 30.348 22.970 -6.994 1.00 52.72 300 ASP A C 1
ATOM 2439 O O . ASP A 1 300 ? 29.526 22.094 -7.282 1.00 52.72 300 ASP A O 1
ATOM 2443 N N . LYS A 1 301 ? 30.731 23.197 -5.730 1.00 55.16 301 LYS A N 1
ATOM 2444 C CA . LYS A 1 301 ? 30.188 22.464 -4.579 1.00 55.16 301 LYS A CA 1
ATOM 2445 C C . LYS A 1 301 ? 28.709 22.777 -4.373 1.00 55.16 301 LYS A C 1
ATOM 2447 O O . LYS A 1 301 ? 27.933 21.853 -4.136 1.00 55.16 301 LYS A O 1
ATOM 2452 N N . ASP A 1 302 ? 28.303 24.035 -4.505 1.00 57.66 302 ASP A N 1
ATOM 2453 C CA . ASP A 1 302 ? 26.902 24.439 -4.354 1.00 57.66 302 ASP A CA 1
ATOM 2454 C C . ASP A 1 302 ? 26.032 23.970 -5.528 1.00 57.66 302 ASP A C 1
ATOM 2456 O O . ASP A 1 302 ? 24.933 23.451 -5.311 1.00 57.66 302 ASP A O 1
ATOM 2460 N N . ILE A 1 303 ? 26.564 23.992 -6.756 1.00 58.28 303 ILE A N 1
ATOM 2461 C CA . ILE A 1 303 ? 25.932 23.339 -7.910 1.00 58.28 303 ILE A CA 1
ATOM 2462 C C . ILE A 1 303 ? 25.741 21.847 -7.622 1.00 58.28 303 ILE A C 1
ATOM 2464 O O . ILE A 1 303 ? 24.648 21.318 -7.818 1.00 58.28 303 ILE A O 1
ATOM 2468 N N . MET A 1 304 ? 26.761 21.152 -7.109 1.00 53.19 304 MET A N 1
ATOM 2469 C CA . MET A 1 304 ? 26.656 19.722 -6.812 1.00 53.19 304 MET A CA 1
ATOM 2470 C C . MET A 1 304 ? 25.660 19.399 -5.697 1.00 53.19 304 MET A C 1
ATOM 2472 O O . MET A 1 304 ? 24.968 18.392 -5.824 1.00 53.19 304 MET A O 1
ATOM 2476 N N . LYS A 1 305 ? 25.530 20.233 -4.659 1.00 56.19 305 LYS A N 1
ATOM 2477 C CA . LYS A 1 305 ? 24.503 20.060 -3.612 1.00 56.19 305 LYS A CA 1
ATOM 2478 C C . LYS A 1 305 ? 23.079 20.137 -4.165 1.00 56.19 305 LYS A C 1
ATOM 2480 O O . LYS A 1 305 ? 22.194 19.467 -3.646 1.00 56.19 305 LYS A O 1
ATOM 2485 N N . SER A 1 306 ? 22.864 20.929 -5.216 1.00 60.25 306 SER A N 1
ATOM 2486 C CA . SER A 1 306 ? 21.543 21.105 -5.835 1.00 60.25 306 SER A CA 1
ATOM 2487 C C . SER A 1 306 ? 21.108 19.940 -6.737 1.00 60.25 306 SER A C 1
ATOM 2489 O O . SER A 1 306 ? 19.948 19.873 -7.143 1.00 60.25 306 SER A O 1
ATOM 2491 N N . VAL A 1 307 ? 22.010 18.999 -7.049 1.00 55.31 307 VAL A N 1
ATOM 2492 C CA . VAL A 1 307 ? 21.697 17.840 -7.895 1.00 55.31 307 VAL A CA 1
ATOM 2493 C C . VAL A 1 307 ? 21.081 16.720 -7.043 1.00 55.31 307 VAL A C 1
ATOM 2495 O O . VAL A 1 307 ? 21.741 16.217 -6.131 1.00 55.31 307 VAL A O 1
ATOM 2498 N N . PRO A 1 308 ? 19.859 16.245 -7.349 1.00 62.03 308 PRO A N 1
ATOM 2499 C CA . PRO A 1 308 ? 19.200 15.206 -6.563 1.00 62.03 308 PRO A CA 1
ATOM 2500 C C . PRO A 1 308 ? 19.766 13.820 -6.912 1.00 62.03 308 PRO A C 1
ATOM 2502 O O . PRO A 1 308 ? 19.179 13.049 -7.671 1.00 62.03 308 PRO A O 1
ATOM 2505 N N . TYR A 1 309 ? 20.938 13.486 -6.367 1.00 54.31 309 TYR A N 1
ATOM 2506 C CA . TYR A 1 309 ? 21.664 12.261 -6.721 1.00 54.31 309 TYR A CA 1
ATOM 2507 C C . TYR A 1 309 ? 20.874 10.984 -6.472 1.00 54.31 309 TYR A C 1
ATOM 2509 O O . TYR A 1 309 ? 20.820 10.137 -7.355 1.00 54.31 309 TYR A O 1
ATOM 2517 N N . ALA A 1 310 ? 20.237 10.844 -5.308 1.00 52.50 310 ALA A N 1
ATOM 2518 C CA . ALA A 1 310 ? 19.424 9.666 -5.005 1.00 52.50 310 ALA A CA 1
ATOM 2519 C C . ALA A 1 310 ? 18.334 9.450 -6.070 1.00 52.50 310 ALA A C 1
ATOM 2521 O O . ALA A 1 310 ? 18.118 8.333 -6.536 1.00 52.50 310 ALA A O 1
ATOM 2522 N N . PHE A 1 311 ? 17.730 10.544 -6.536 1.00 62.00 311 PHE A N 1
ATOM 2523 C CA . PHE A 1 311 ? 16.729 10.526 -7.593 1.00 62.00 311 PHE A CA 1
ATOM 2524 C C . PHE A 1 311 ? 17.317 10.101 -8.952 1.00 62.00 311 PHE A C 1
ATOM 2526 O O . PHE A 1 311 ? 16.712 9.303 -9.671 1.00 62.00 311 PHE A O 1
ATOM 2533 N N . ALA A 1 312 ? 18.519 10.577 -9.295 1.00 63.59 312 ALA A N 1
ATOM 2534 C CA . ALA A 1 312 ? 19.231 10.171 -10.512 1.00 63.59 312 ALA A CA 1
ATOM 2535 C C . ALA A 1 312 ? 19.574 8.675 -10.509 1.00 63.59 312 ALA A C 1
ATOM 2537 O O . ALA A 1 312 ? 19.404 7.994 -11.519 1.00 63.59 312 ALA A O 1
ATOM 2538 N N . ILE A 1 313 ? 20.014 8.156 -9.359 1.00 62.53 313 ILE A N 1
ATOM 2539 C CA . ILE A 1 313 ? 20.330 6.737 -9.175 1.00 62.53 313 ILE A CA 1
ATOM 2540 C C . ILE A 1 313 ? 19.084 5.881 -9.356 1.00 62.53 313 ILE A C 1
ATOM 2542 O O . ILE A 1 313 ? 19.096 4.991 -10.204 1.00 62.53 313 ILE A O 1
ATOM 2546 N N . GLY A 1 314 ? 18.004 6.193 -8.635 1.00 67.75 314 GLY A N 1
ATOM 2547 C CA . GLY A 1 314 ? 16.747 5.453 -8.753 1.00 67.75 314 GLY A CA 1
ATOM 2548 C C . GLY A 1 314 ? 16.206 5.452 -10.186 1.00 67.75 314 GLY A C 1
ATOM 2549 O O . GLY A 1 314 ? 15.747 4.423 -10.675 1.00 67.75 314 GLY A O 1
ATOM 2550 N N . SER A 1 315 ? 16.356 6.573 -10.899 1.00 77.62 315 SER A N 1
ATOM 2551 C CA . SER A 1 315 ? 15.927 6.686 -12.297 1.00 77.62 315 SER A CA 1
ATOM 2552 C C . SER A 1 315 ? 16.691 5.731 -13.228 1.00 77.62 315 SER A C 1
ATOM 2554 O O . SER A 1 315 ? 16.103 5.049 -14.064 1.00 77.62 315 SER A O 1
ATOM 2556 N N . ILE A 1 316 ? 18.014 5.631 -13.077 1.00 76.12 316 ILE A N 1
ATOM 2557 C CA . ILE A 1 316 ? 18.824 4.727 -13.908 1.00 76.12 316 ILE A CA 1
ATOM 2558 C C . ILE A 1 316 ? 18.614 3.262 -13.493 1.00 76.12 316 ILE A C 1
ATOM 2560 O O . ILE A 1 316 ? 18.593 2.387 -14.356 1.00 76.12 316 ILE A O 1
ATOM 2564 N N . MET A 1 317 ? 18.407 2.981 -12.202 1.00 75.25 317 MET A N 1
ATOM 2565 C CA . MET A 1 317 ? 18.102 1.629 -11.714 1.00 75.25 317 MET A CA 1
ATOM 2566 C C . MET A 1 317 ? 16.825 1.058 -12.334 1.00 75.25 317 MET A C 1
ATOM 2568 O O . MET A 1 317 ? 16.786 -0.126 -12.658 1.00 75.25 317 MET A O 1
ATOM 2572 N N . TYR A 1 318 ? 15.799 1.881 -12.559 1.00 82.06 318 TYR A N 1
ATOM 2573 C CA . TYR A 1 318 ? 14.600 1.407 -13.248 1.00 82.06 318 TYR A CA 1
ATOM 2574 C C . TYR A 1 318 ? 14.906 0.967 -14.687 1.00 82.06 318 TYR A C 1
ATOM 2576 O O . TYR A 1 318 ? 14.494 -0.112 -15.110 1.00 82.06 318 TYR A O 1
ATOM 2584 N N . ALA A 1 319 ? 15.703 1.751 -15.424 1.00 81.50 319 ALA A N 1
ATOM 2585 C CA . ALA A 1 319 ? 16.143 1.357 -16.761 1.00 81.50 319 ALA A CA 1
ATOM 2586 C C . ALA A 1 319 ? 16.984 0.068 -16.726 1.00 81.50 319 ALA A C 1
ATOM 2588 O O . ALA A 1 319 ? 16.789 -0.811 -17.564 1.00 81.50 319 ALA A O 1
ATOM 2589 N N . MET A 1 320 ? 17.874 -0.060 -15.734 1.00 82.62 320 MET A N 1
ATOM 2590 C CA . MET A 1 320 ? 18.731 -1.228 -15.507 1.00 82.62 320 MET A CA 1
ATOM 2591 C C . MET A 1 320 ? 17.936 -2.526 -15.350 1.00 82.62 320 MET A C 1
ATOM 2593 O O . MET A 1 320 ? 18.250 -3.513 -16.010 1.00 82.62 320 MET A O 1
ATOM 2597 N N . LEU A 1 321 ? 16.919 -2.515 -14.484 1.00 75.56 321 LEU A N 1
ATOM 2598 C CA . LEU A 1 321 ? 16.114 -3.696 -14.161 1.00 75.56 321 LEU A CA 1
ATOM 2599 C C . LEU A 1 321 ? 15.219 -4.143 -15.322 1.00 75.56 321 LEU A C 1
ATOM 2601 O O . LEU A 1 321 ? 14.861 -5.314 -15.396 1.00 75.56 321 LEU A O 1
ATOM 2605 N N . CYS A 1 322 ? 14.852 -3.224 -16.217 1.00 79.62 322 CYS A N 1
ATOM 2606 C CA . CYS A 1 322 ? 13.859 -3.489 -17.253 1.00 79.62 322 CYS A CA 1
ATOM 2607 C C . CYS A 1 322 ? 14.461 -3.683 -18.652 1.00 79.62 322 CYS A C 1
ATOM 2609 O O . CYS A 1 322 ? 14.189 -4.694 -19.293 1.00 79.62 322 CYS A O 1
ATOM 2611 N N . THR A 1 323 ? 15.232 -2.716 -19.170 1.00 81.12 323 THR A N 1
ATOM 2612 C CA . THR A 1 323 ? 15.671 -2.723 -20.587 1.00 81.12 323 THR A CA 1
ATOM 2613 C C . THR A 1 323 ? 17.160 -2.459 -20.813 1.00 81.12 323 THR A C 1
ATOM 2615 O O . THR A 1 323 ? 17.631 -2.581 -21.944 1.00 81.12 323 THR A O 1
ATOM 2618 N N . ARG A 1 324 ? 17.9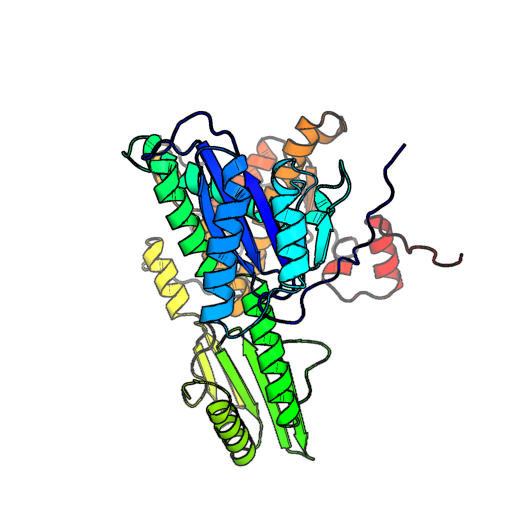17 -2.108 -19.767 1.00 76.56 324 ARG A N 1
ATOM 2619 C CA . ARG A 1 324 ? 19.344 -1.752 -19.831 1.00 76.56 324 ARG A CA 1
ATOM 2620 C C . ARG A 1 324 ? 20.201 -2.548 -18.834 1.00 76.56 324 ARG A C 1
ATOM 2622 O O . ARG A 1 324 ? 20.901 -1.951 -18.017 1.00 76.56 324 ARG A O 1
ATOM 2629 N N . PRO A 1 325 ? 20.205 -3.892 -18.881 1.00 73.62 325 PRO A N 1
ATOM 2630 C CA . PRO A 1 325 ? 21.025 -4.696 -17.967 1.00 73.62 325 PRO A CA 1
ATOM 2631 C C . PRO A 1 325 ? 22.529 -4.400 -18.099 1.00 73.62 325 PRO A C 1
ATOM 2633 O O . PRO A 1 325 ? 23.295 -4.594 -17.159 1.00 73.62 325 PRO A O 1
ATOM 2636 N N . ASP A 1 326 ? 22.959 -3.856 -19.237 1.00 63.47 326 ASP A N 1
ATOM 2637 C CA . ASP A 1 326 ? 24.324 -3.411 -19.501 1.00 63.47 326 ASP A CA 1
ATOM 2638 C C . ASP A 1 326 ? 24.815 -2.327 -18.520 1.00 63.47 326 ASP A C 1
ATOM 2640 O O . ASP A 1 326 ? 26.017 -2.232 -18.263 1.00 63.47 326 ASP A O 1
ATOM 2644 N N . VAL A 1 327 ? 23.918 -1.537 -17.915 1.00 68.94 327 VAL A N 1
ATOM 2645 C CA . VAL A 1 327 ? 24.295 -0.540 -16.895 1.00 68.94 327 VAL A CA 1
ATOM 2646 C C . VAL A 1 327 ? 24.350 -1.110 -15.469 1.00 68.94 327 VAL A C 1
ATOM 2648 O O . VAL A 1 327 ? 24.658 -0.364 -14.540 1.00 68.94 327 V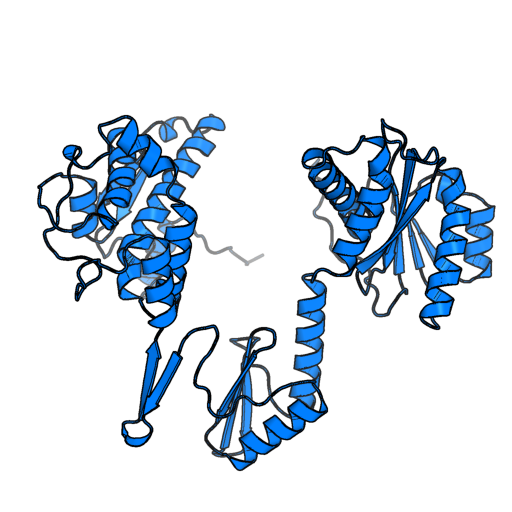AL A O 1
ATOM 2651 N N . ALA A 1 328 ? 24.076 -2.404 -15.264 1.00 65.25 328 ALA A N 1
ATOM 2652 C CA . ALA A 1 328 ? 23.970 -2.989 -13.923 1.00 65.25 328 ALA A CA 1
ATOM 2653 C C . ALA A 1 328 ? 25.284 -2.983 -13.146 1.00 65.25 328 ALA A C 1
ATOM 2655 O O . ALA A 1 328 ? 25.336 -2.660 -11.957 1.00 65.25 328 ALA A O 1
ATOM 2656 N N . TYR A 1 329 ? 26.365 -3.259 -13.859 1.00 62.41 329 TYR A N 1
ATOM 2657 C CA . TYR A 1 329 ? 27.700 -3.344 -13.302 1.00 62.41 329 TYR A CA 1
ATOM 2658 C C . TYR A 1 329 ? 28.178 -2.046 -12.598 1.00 62.41 329 TYR A C 1
ATOM 2660 O O . TYR A 1 329 ? 28.514 -2.097 -11.412 1.00 62.41 329 TYR A O 1
ATOM 2668 N N . PRO A 1 330 ? 28.151 -0.854 -13.238 1.00 56.22 330 PRO A N 1
ATOM 2669 C CA . PRO A 1 330 ? 28.532 0.402 -12.578 1.00 56.22 330 PRO A CA 1
ATOM 2670 C C . PRO A 1 330 ? 27.560 0.865 -11.473 1.00 56.22 330 PRO A C 1
ATOM 2672 O O . PRO A 1 330 ? 27.855 1.821 -10.749 1.00 56.22 330 PRO A O 1
ATOM 2675 N N . ILE A 1 331 ? 26.386 0.244 -11.339 1.00 62.81 331 ILE A N 1
ATOM 2676 C CA . ILE A 1 331 ? 25.410 0.564 -10.290 1.00 62.81 331 ILE A CA 1
ATOM 2677 C C . ILE A 1 331 ? 25.681 -0.283 -9.042 1.00 62.81 331 ILE A C 1
ATOM 2679 O O . ILE A 1 331 ? 25.840 0.294 -7.967 1.00 62.81 331 ILE A O 1
ATOM 2683 N N . ALA A 1 332 ? 25.871 -1.597 -9.195 1.00 61.88 332 ALA A N 1
ATOM 2684 C CA . ALA A 1 332 ? 26.093 -2.530 -8.087 1.00 61.88 332 ALA A CA 1
ATOM 2685 C C . ALA A 1 332 ? 27.341 -2.199 -7.241 1.00 61.88 332 ALA A C 1
ATOM 2687 O O . ALA A 1 332 ? 27.267 -2.148 -6.014 1.00 61.88 332 ALA A O 1
ATOM 2688 N N . ALA A 1 333 ? 28.476 -1.884 -7.878 1.00 56.72 333 ALA A N 1
ATOM 2689 C CA . ALA A 1 333 ? 29.704 -1.513 -7.163 1.00 56.72 333 ALA A CA 1
ATOM 2690 C C . ALA A 1 333 ? 29.559 -0.207 -6.354 1.00 56.72 333 ALA A C 1
ATOM 2692 O O . ALA A 1 333 ? 30.176 -0.038 -5.303 1.00 56.72 333 ALA A O 1
ATOM 2693 N N . SER A 1 334 ? 28.727 0.724 -6.835 1.00 58.62 334 SER A N 1
ATOM 2694 C CA . SER A 1 334 ? 28.479 2.002 -6.163 1.00 58.62 334 SER A CA 1
ATOM 2695 C C . SER A 1 334 ? 27.585 1.869 -4.938 1.00 58.62 334 SER A C 1
ATOM 2697 O O . SER A 1 334 ? 27.701 2.708 -4.047 1.00 58.62 334 SER A O 1
ATOM 2699 N N . ASP A 1 335 ? 26.683 0.893 -4.907 1.00 62.28 335 ASP A N 1
ATOM 2700 C CA . ASP A 1 335 ? 25.787 0.685 -3.770 1.00 62.28 335 ASP A CA 1
ATOM 2701 C C . ASP A 1 335 ? 26.462 -0.164 -2.688 1.00 62.28 335 ASP A C 1
ATOM 2703 O O . ASP A 1 335 ? 26.432 0.227 -1.524 1.00 62.28 335 ASP A O 1
ATOM 2707 N N . ALA A 1 336 ? 27.221 -1.201 -3.066 1.00 59.78 336 ALA A N 1
ATOM 2708 C CA . ALA A 1 336 ? 28.027 -1.988 -2.124 1.00 59.78 336 ALA A CA 1
ATOM 2709 C C . ALA A 1 336 ? 28.995 -1.120 -1.292 1.00 59.78 336 ALA A C 1
ATOM 2711 O O . ALA A 1 336 ? 29.150 -1.318 -0.089 1.00 59.78 336 ALA A O 1
ATOM 2712 N N . ALA A 1 337 ? 29.610 -0.107 -1.910 1.00 55.50 337 ALA A N 1
ATOM 2713 C CA . ALA A 1 337 ? 30.502 0.810 -1.206 1.00 55.50 337 ALA A CA 1
ATOM 2714 C C . ALA A 1 337 ? 29.780 1.757 -0.228 1.00 55.50 337 ALA A C 1
ATOM 2716 O O . ALA A 1 337 ? 30.356 2.117 0.796 1.00 55.50 337 ALA A O 1
ATOM 2717 N N . LYS A 1 338 ? 28.533 2.162 -0.512 1.00 60.88 338 LYS A N 1
ATOM 2718 C CA . LYS A 1 338 ? 27.736 2.987 0.417 1.00 60.88 338 LYS A CA 1
ATOM 2719 C C . LYS A 1 338 ? 27.311 2.181 1.640 1.00 60.88 338 LYS A C 1
ATOM 2721 O O . LYS A 1 338 ? 27.433 2.676 2.757 1.00 60.88 338 LYS A O 1
ATOM 2726 N N . GLU A 1 339 ? 26.855 0.950 1.421 1.00 60.94 339 GLU A N 1
ATOM 2727 C CA . GLU A 1 339 ? 26.446 0.034 2.491 1.00 60.94 339 GLU A CA 1
ATOM 2728 C C . GLU A 1 339 ? 27.615 -0.288 3.429 1.00 60.94 339 GLU A C 1
ATOM 2730 O O . GLU A 1 339 ? 27.466 -0.238 4.648 1.00 60.94 339 GLU A O 1
ATOM 2735 N N . ALA A 1 340 ? 28.816 -0.513 2.884 1.00 58.69 340 ALA A N 1
ATOM 2736 C CA . ALA A 1 340 ? 30.017 -0.742 3.687 1.00 58.69 340 ALA A CA 1
ATOM 2737 C C . ALA A 1 340 ? 30.367 0.451 4.598 1.00 58.69 340 ALA A C 1
ATOM 2739 O O . ALA A 1 340 ? 30.738 0.253 5.754 1.00 58.69 340 ALA A O 1
ATOM 2740 N N . VAL A 1 341 ? 30.210 1.690 4.114 1.00 62.22 341 VAL A N 1
ATOM 2741 C CA . VAL A 1 341 ? 30.414 2.900 4.933 1.00 62.22 341 VAL A CA 1
ATOM 2742 C C . VAL A 1 341 ? 29.361 3.022 6.023 1.00 62.22 341 VAL A C 1
ATOM 2744 O O . VAL A 1 341 ? 29.693 3.344 7.163 1.00 62.22 341 VAL A O 1
ATOM 2747 N N . TRP A 1 342 ? 28.097 2.761 5.691 1.00 67.00 342 TRP A N 1
ATOM 2748 C CA . TRP A 1 342 ? 27.020 2.787 6.673 1.00 67.00 342 TRP A CA 1
ATOM 2749 C C . TRP A 1 342 ? 27.250 1.748 7.782 1.00 67.00 342 TRP A C 1
ATOM 2751 O O . TRP A 1 342 ? 27.224 2.110 8.958 1.00 67.00 342 TRP A O 1
ATOM 2761 N N . LEU A 1 343 ? 27.583 0.502 7.422 1.00 56.72 343 LEU A N 1
ATOM 2762 C CA . LEU A 1 343 ? 27.925 -0.569 8.366 1.00 56.72 343 LEU A CA 1
ATOM 2763 C C . LEU A 1 343 ? 29.133 -0.208 9.237 1.00 56.72 343 LEU A C 1
ATOM 2765 O O . LEU A 1 343 ? 29.093 -0.422 10.449 1.00 56.72 343 LEU A O 1
ATOM 2769 N N . LYS A 1 344 ? 30.188 0.375 8.650 1.00 63.16 344 LYS A N 1
ATOM 2770 C CA . LYS A 1 344 ? 31.371 0.821 9.397 1.00 63.16 344 LYS A CA 1
ATOM 2771 C C . LYS A 1 344 ? 31.000 1.867 10.446 1.00 63.16 344 LYS A C 1
ATOM 2773 O O . LYS A 1 344 ? 31.376 1.709 11.605 1.00 63.16 344 LYS A O 1
ATOM 2778 N N . ASN A 1 345 ? 30.244 2.897 10.067 1.00 59.72 345 ASN A N 1
ATOM 2779 C CA . ASN A 1 345 ? 29.822 3.955 10.989 1.00 59.72 345 ASN A CA 1
ATOM 2780 C C . ASN A 1 345 ? 28.924 3.398 12.102 1.00 59.72 345 ASN A C 1
ATOM 2782 O O . ASN A 1 345 ? 29.190 3.630 13.276 1.00 59.72 345 ASN A O 1
ATOM 2786 N N . PHE A 1 346 ? 27.931 2.581 11.741 1.00 62.59 346 PHE A N 1
ATOM 2787 C CA . PHE A 1 346 ? 27.018 1.955 12.695 1.00 62.59 346 PHE A CA 1
ATOM 2788 C C . PHE A 1 346 ? 27.754 1.082 13.724 1.00 62.59 346 PHE A C 1
ATOM 2790 O O . PHE A 1 346 ? 27.557 1.235 14.925 1.00 62.59 346 PHE A O 1
ATOM 2797 N N . ILE A 1 347 ? 28.651 0.195 13.282 1.00 56.19 347 ILE A N 1
ATOM 2798 C CA . ILE A 1 347 ? 29.409 -0.693 14.180 1.00 56.19 347 ILE A CA 1
ATOM 2799 C C . ILE A 1 347 ? 30.443 0.093 15.008 1.00 56.19 347 ILE A C 1
ATOM 2801 O O . ILE A 1 347 ? 30.692 -0.258 16.163 1.00 56.19 347 ILE A O 1
ATOM 2805 N N . THR A 1 348 ? 31.012 1.172 14.455 1.00 59.00 348 THR A N 1
ATOM 2806 C CA . THR A 1 348 ? 31.902 2.089 15.191 1.00 59.00 348 THR A CA 1
ATOM 2807 C C . THR A 1 348 ? 31.164 2.757 16.352 1.00 59.00 348 THR A C 1
ATOM 2809 O O . THR A 1 348 ? 31.682 2.777 17.470 1.00 59.00 348 THR A O 1
ATOM 2812 N N . ASP A 1 349 ? 29.933 3.221 16.125 1.00 54.69 349 ASP A N 1
ATOM 2813 C CA . ASP A 1 349 ? 29.092 3.831 17.161 1.00 54.69 349 ASP A CA 1
ATOM 2814 C C . ASP A 1 349 ? 28.719 2.841 18.271 1.00 54.69 349 ASP A C 1
ATOM 2816 O O . ASP A 1 349 ? 28.632 3.220 19.440 1.00 54.69 349 ASP A O 1
ATOM 2820 N N . LEU A 1 350 ? 28.573 1.555 17.938 1.00 58.59 350 LEU A N 1
ATOM 2821 C CA . LEU A 1 350 ? 28.315 0.506 18.925 1.00 58.59 350 LEU A CA 1
ATOM 2822 C C . LEU A 1 350 ? 29.531 0.204 19.825 1.00 58.59 350 LEU A C 1
ATOM 2824 O O . LEU A 1 350 ? 29.355 -0.418 20.868 1.00 58.59 350 LEU A O 1
ATOM 2828 N N . ARG A 1 351 ? 30.755 0.624 19.457 1.00 57.09 351 ARG A N 1
ATOM 2829 C CA . ARG A 1 351 ? 32.022 0.435 20.213 1.00 57.09 351 ARG A CA 1
ATOM 2830 C C . ARG A 1 351 ? 32.373 -1.011 20.605 1.00 57.09 351 ARG A C 1
ATOM 2832 O O . ARG A 1 351 ? 33.247 -1.229 21.439 1.00 57.09 351 ARG A O 1
ATOM 2839 N N . VAL A 1 352 ? 31.723 -2.004 20.002 1.00 51.91 352 VAL A N 1
ATOM 2840 C CA . VAL A 1 352 ? 31.852 -3.429 20.369 1.00 51.91 352 VAL A CA 1
ATOM 2841 C C . VAL A 1 352 ? 32.931 -4.180 19.587 1.00 51.91 352 VAL A C 1
ATOM 2843 O O . VAL A 1 352 ? 33.396 -5.221 20.038 1.00 51.91 352 VAL A O 1
ATOM 2846 N N . VAL A 1 353 ? 33.356 -3.670 18.428 1.00 56.75 353 VAL A N 1
ATOM 2847 C CA . VAL A 1 353 ? 34.325 -4.347 17.551 1.00 56.75 353 VAL A CA 1
ATOM 2848 C C . VAL A 1 353 ? 35.501 -3.416 17.279 1.00 56.75 353 VAL A C 1
ATOM 2850 O O . VAL A 1 353 ? 35.449 -2.581 16.385 1.00 56.75 353 VAL A O 1
ATOM 2853 N N . ALA A 1 354 ? 36.593 -3.563 18.032 1.00 55.16 354 ALA A N 1
ATOM 2854 C CA . ALA A 1 354 ? 37.766 -2.687 17.912 1.00 55.16 354 ALA A CA 1
ATOM 2855 C C . ALA A 1 354 ? 38.427 -2.724 16.514 1.00 55.16 354 ALA A C 1
ATOM 2857 O O . ALA A 1 354 ? 39.030 -1.739 16.078 1.00 55.16 354 ALA A O 1
ATOM 2858 N N . SER A 1 355 ? 38.288 -3.837 15.782 1.00 59.34 355 SER A N 1
ATOM 2859 C CA . SER A 1 355 ? 38.839 -4.021 14.433 1.00 59.34 355 SER A CA 1
ATOM 2860 C C . SER A 1 355 ? 38.110 -3.229 13.342 1.00 59.34 355 SER A C 1
ATOM 2862 O O . SER A 1 355 ? 38.696 -3.032 12.279 1.00 59.34 355 SER A O 1
ATOM 2864 N N . ILE A 1 356 ? 36.898 -2.713 13.600 1.00 63.88 356 ILE A N 1
ATOM 2865 C CA . ILE A 1 356 ? 36.126 -1.907 12.633 1.00 63.88 356 ILE A CA 1
ATOM 2866 C C . ILE A 1 356 ? 36.791 -0.560 12.311 1.00 63.88 356 ILE A C 1
ATOM 2868 O O . ILE A 1 356 ? 36.482 0.077 11.309 1.00 63.88 356 ILE A O 1
ATOM 2872 N N . SER A 1 357 ? 37.736 -0.133 13.152 1.00 61.25 357 SER A N 1
ATOM 2873 C CA . SER A 1 357 ? 38.575 1.045 12.920 1.00 61.25 357 SER A CA 1
ATOM 2874 C C . SER A 1 357 ? 39.442 0.918 11.658 1.00 61.25 357 SER A C 1
ATOM 2876 O O . SER A 1 357 ? 39.839 1.931 11.080 1.00 61.25 357 SER A O 1
ATOM 2878 N N . ARG A 1 358 ? 39.711 -0.314 11.200 1.00 74.12 358 ARG A N 1
ATOM 2879 C CA . ARG A 1 358 ? 40.447 -0.601 9.963 1.00 74.12 358 ARG A CA 1
ATOM 2880 C C . ARG A 1 358 ? 39.541 -0.435 8.729 1.00 74.12 358 ARG A C 1
ATOM 2882 O O . ARG A 1 358 ? 38.322 -0.546 8.850 1.00 74.12 358 ARG A O 1
ATOM 2889 N N . PRO A 1 359 ? 40.109 -0.188 7.534 1.00 68.50 359 PRO A N 1
ATOM 2890 C CA . PRO A 1 359 ? 39.329 -0.176 6.301 1.00 68.50 359 PRO A CA 1
ATOM 2891 C C . PRO A 1 359 ? 38.602 -1.511 6.095 1.00 68.50 359 PRO A C 1
ATOM 2893 O O . PRO A 1 359 ? 39.215 -2.568 6.248 1.00 68.50 359 PRO A O 1
ATOM 2896 N N . VAL A 1 360 ? 37.322 -1.468 5.726 1.00 69.50 360 VAL A N 1
ATOM 2897 C CA . VAL A 1 360 ? 36.536 -2.669 5.405 1.00 69.50 360 VAL A CA 1
ATOM 2898 C C . VAL A 1 360 ? 36.969 -3.206 4.040 1.00 69.50 360 VAL A C 1
ATOM 2900 O O . VAL A 1 360 ? 36.908 -2.479 3.049 1.00 69.50 360 VAL A O 1
ATOM 2903 N N . ASP A 1 361 ? 37.404 -4.463 3.967 1.00 68.31 361 ASP A N 1
ATOM 2904 C CA . ASP A 1 361 ? 37.776 -5.092 2.697 1.00 68.31 361 ASP A CA 1
ATOM 2905 C C . ASP A 1 361 ? 36.508 -5.455 1.887 1.00 68.31 361 ASP A C 1
ATOM 2907 O O . ASP A 1 361 ? 35.678 -6.251 2.323 1.00 68.31 361 ASP A O 1
ATOM 2911 N N . ILE A 1 362 ? 36.349 -4.877 0.694 1.00 64.31 362 ILE A N 1
ATOM 2912 C CA . ILE A 1 362 ? 35.308 -5.219 -0.286 1.00 64.31 362 ILE A CA 1
ATOM 2913 C C . ILE A 1 362 ? 35.955 -6.010 -1.419 1.00 64.31 362 ILE A C 1
ATOM 2915 O O . ILE A 1 362 ? 36.763 -5.481 -2.182 1.00 64.31 362 ILE A O 1
ATOM 2919 N N . TYR A 1 363 ? 35.575 -7.272 -1.566 1.00 60.84 363 TYR A N 1
ATOM 2920 C CA . TYR A 1 363 ? 36.120 -8.161 -2.587 1.00 60.84 363 TYR A CA 1
ATOM 2921 C C . TYR A 1 363 ? 35.325 -8.049 -3.898 1.00 60.84 363 TYR A C 1
ATOM 2923 O O . TYR A 1 363 ? 34.100 -8.128 -3.902 1.00 60.84 363 TYR A O 1
ATOM 2931 N N . CYS A 1 364 ? 36.021 -7.848 -5.020 1.00 60.06 364 CYS A N 1
ATOM 2932 C CA . CYS A 1 364 ? 35.444 -7.695 -6.356 1.00 60.06 364 CYS A CA 1
ATOM 2933 C C . CYS A 1 364 ? 36.200 -8.573 -7.362 1.00 60.06 364 CYS A C 1
ATOM 2935 O O . CYS A 1 364 ? 37.425 -8.510 -7.465 1.00 60.06 364 CYS A O 1
ATOM 2937 N N . ASP A 1 365 ? 35.470 -9.391 -8.115 1.00 56.44 365 ASP A N 1
ATOM 2938 C CA . ASP A 1 365 ? 36.012 -10.336 -9.102 1.00 56.44 365 ASP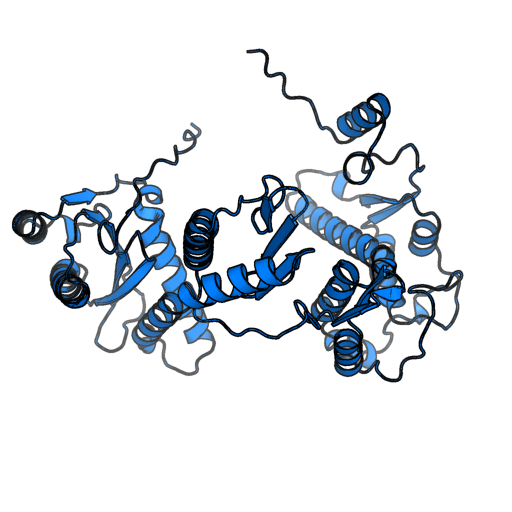 A CA 1
ATOM 2939 C C . ASP A 1 365 ? 36.405 -9.673 -10.436 1.00 56.44 365 ASP A C 1
ATOM 2941 O O . ASP A 1 365 ? 37.162 -10.219 -11.241 1.00 56.44 365 ASP A O 1
ATOM 2945 N N . ASN A 1 366 ? 35.956 -8.440 -10.660 1.00 60.97 366 ASN A N 1
ATOM 2946 C CA . ASN A 1 366 ? 36.262 -7.684 -11.859 1.00 60.97 366 ASN A CA 1
ATOM 2947 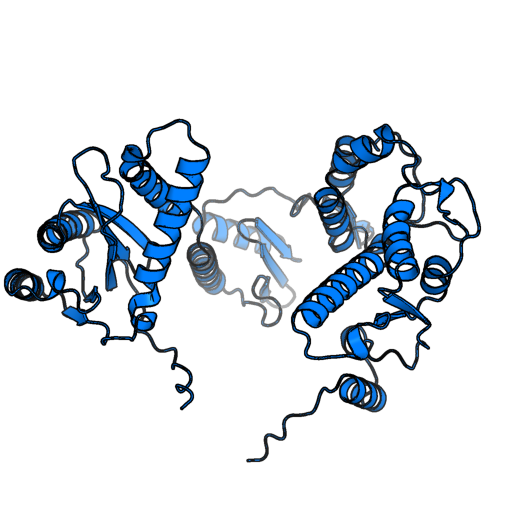C C . ASN A 1 366 ? 37.533 -6.844 -11.684 1.00 60.97 366 ASN A C 1
ATOM 2949 O O . ASN A 1 366 ? 37.571 -5.817 -10.998 1.00 60.97 366 ASN A O 1
ATOM 2953 N N . SER A 1 367 ? 38.577 -7.252 -12.401 1.00 57.41 367 SER A N 1
ATOM 2954 C CA . SER A 1 367 ? 39.890 -6.600 -12.347 1.00 57.41 367 SER A CA 1
ATOM 2955 C C . SER A 1 367 ? 39.857 -5.136 -12.816 1.00 57.41 367 SER A C 1
ATOM 2957 O O . SER A 1 367 ? 40.647 -4.329 -12.332 1.00 57.41 367 SER A O 1
ATOM 2959 N N . GLY A 1 368 ? 38.921 -4.770 -13.701 1.00 56.41 368 GLY A N 1
ATOM 2960 C CA . GLY A 1 368 ? 38.731 -3.397 -14.174 1.00 56.41 368 GLY A CA 1
ATOM 2961 C C . GLY A 1 368 ? 38.208 -2.453 -13.088 1.00 56.41 368 GLY A C 1
ATOM 2962 O O . GLY A 1 368 ? 38.748 -1.359 -12.927 1.00 56.41 368 GLY A O 1
ATOM 2963 N N . ALA A 1 369 ? 37.223 -2.876 -12.288 1.00 56.62 369 ALA A N 1
ATOM 2964 C CA . ALA A 1 369 ? 36.738 -2.060 -11.169 1.00 56.62 369 ALA A CA 1
ATOM 2965 C C . ALA A 1 369 ? 37.711 -2.007 -9.993 1.00 56.62 369 ALA A C 1
ATOM 2967 O O . ALA A 1 369 ? 37.826 -0.958 -9.365 1.00 56.62 369 ALA A O 1
ATOM 2968 N N . VAL A 1 370 ? 38.450 -3.087 -9.714 1.00 60.84 370 VAL A N 1
ATOM 2969 C CA . VAL A 1 370 ? 39.507 -3.071 -8.687 1.00 60.84 370 VAL A CA 1
ATOM 2970 C C . VAL A 1 370 ? 40.611 -2.085 -9.074 1.00 60.84 370 VAL A C 1
ATOM 2972 O O . VAL A 1 370 ? 41.028 -1.276 -8.246 1.00 60.84 370 VAL A O 1
ATOM 2975 N N . ALA A 1 371 ? 41.052 -2.108 -10.336 1.00 59.47 371 ALA A N 1
ATOM 2976 C CA . ALA A 1 371 ? 42.057 -1.178 -10.845 1.00 59.47 371 ALA A CA 1
ATOM 2977 C C . ALA A 1 371 ? 41.561 0.276 -10.790 1.00 59.47 371 ALA A C 1
ATOM 2979 O O . ALA A 1 371 ? 42.274 1.158 -10.310 1.00 59.47 371 ALA A O 1
ATOM 2980 N N . GLN A 1 372 ? 40.308 0.527 -11.185 1.00 57.47 372 GLN A N 1
ATOM 2981 C CA . GLN A 1 372 ? 39.722 1.864 -11.098 1.00 57.47 372 GLN A CA 1
ATOM 2982 C C . GLN A 1 372 ? 39.449 2.318 -9.660 1.00 57.47 372 GLN A C 1
ATOM 2984 O O . GLN A 1 372 ? 39.482 3.518 -9.409 1.00 57.47 372 GLN A O 1
ATOM 2989 N N . ALA A 1 373 ? 39.218 1.428 -8.700 1.00 60.50 373 ALA A N 1
ATOM 2990 C CA . ALA A 1 373 ? 39.091 1.802 -7.294 1.00 60.50 373 ALA A CA 1
ATOM 2991 C C . ALA A 1 373 ? 40.430 2.221 -6.656 1.00 60.50 373 ALA A C 1
ATOM 2993 O O . ALA A 1 373 ? 40.419 3.013 -5.715 1.00 60.50 373 ALA A O 1
ATOM 2994 N N . LYS A 1 374 ? 41.566 1.717 -7.168 1.00 57.75 374 LYS A N 1
ATOM 2995 C CA . LYS A 1 374 ? 42.905 1.890 -6.572 1.00 57.75 374 LYS A CA 1
ATOM 2996 C C . LYS A 1 374 ? 43.792 2.947 -7.232 1.00 57.75 374 LYS A C 1
ATOM 2998 O O . LYS A 1 374 ? 44.502 3.637 -6.509 1.00 57.75 374 LYS A O 1
ATOM 3003 N N . GLU A 1 375 ? 43.772 3.100 -8.559 1.00 52.12 375 GLU A N 1
ATOM 3004 C CA . GLU A 1 375 ? 44.745 3.951 -9.271 1.00 52.12 375 GLU A CA 1
ATOM 3005 C C . GLU A 1 375 ? 44.108 5.075 -10.124 1.00 52.12 375 GLU A C 1
ATOM 3007 O O . GLU A 1 375 ? 43.074 4.869 -10.773 1.00 52.12 375 GLU A O 1
ATOM 3012 N N . PRO A 1 376 ? 44.730 6.274 -10.175 1.00 48.00 376 PRO A N 1
ATOM 3013 C CA . PRO A 1 376 ? 44.359 7.363 -11.077 1.00 48.00 376 PRO A CA 1
ATOM 3014 C C . PRO A 1 376 ? 45.278 7.398 -12.317 1.00 48.00 376 PRO A C 1
ATOM 3016 O O . PRO A 1 376 ? 46.484 7.557 -12.198 1.00 48.00 376 PRO A O 1
ATOM 3019 N N . ARG A 1 377 ? 44.723 7.286 -13.524 1.00 42.94 377 ARG A N 1
ATOM 3020 C CA . ARG A 1 377 ? 45.443 7.312 -14.821 1.00 42.94 377 ARG A CA 1
ATOM 3021 C C . ARG A 1 377 ? 44.705 8.061 -15.960 1.00 42.94 377 ARG A C 1
ATOM 3023 O O . ARG A 1 377 ? 44.417 7.434 -16.952 1.00 42.94 377 ARG A O 1
ATOM 3030 N N . GLU A 1 378 ? 44.312 9.326 -15.794 1.00 37.03 378 GLU A N 1
ATOM 3031 C CA . GLU A 1 378 ? 43.642 10.281 -16.741 1.00 37.03 378 GLU A CA 1
ATOM 3032 C C . GLU A 1 378 ? 43.059 9.861 -18.128 1.00 37.03 378 GLU A C 1
ATOM 3034 O O . GLU A 1 378 ? 43.760 9.271 -18.932 1.00 37.03 378 GLU A O 1
ATOM 3039 N N . HIS A 1 379 ? 41.819 10.307 -18.463 1.00 41.97 379 HIS A N 1
ATOM 3040 C CA . HIS A 1 379 ? 41.434 11.012 -19.725 1.00 41.97 379 HIS A CA 1
ATOM 3041 C C . HIS A 1 379 ? 39.938 11.479 -19.798 1.00 41.97 379 HIS A C 1
ATOM 3043 O O . HIS A 1 379 ? 39.067 11.042 -19.047 1.00 41.97 379 HIS A O 1
ATOM 3049 N N . HIS A 1 380 ? 39.631 12.398 -20.736 1.00 41.16 380 HIS A N 1
ATOM 3050 C CA . HIS A 1 380 ? 38.555 13.423 -20.733 1.00 41.16 380 HIS A CA 1
ATOM 3051 C C . HIS A 1 380 ? 37.063 13.025 -20.967 1.00 41.16 380 HIS A C 1
ATOM 3053 O O . HIS A 1 380 ? 36.219 13.923 -21.030 1.00 41.16 380 HIS A O 1
ATOM 3059 N N . MET A 1 381 ? 36.676 11.745 -21.076 1.00 38.66 381 MET A N 1
ATOM 3060 C CA . MET A 1 381 ? 35.422 11.359 -21.775 1.00 38.66 381 MET A CA 1
ATOM 3061 C C . MET A 1 381 ? 34.274 10.709 -20.953 1.00 38.66 381 MET A C 1
ATOM 3063 O O . MET A 1 381 ? 33.340 10.190 -21.559 1.00 38.66 381 MET A O 1
ATOM 3067 N N . SER A 1 382 ? 34.232 10.726 -19.605 1.00 44.12 382 SER A N 1
ATOM 3068 C CA . SER A 1 382 ? 33.076 10.136 -18.856 1.00 44.12 382 SER A CA 1
ATOM 3069 C C . SER A 1 382 ? 32.708 10.761 -17.511 1.00 44.12 382 SER A C 1
ATOM 3071 O O . SER A 1 382 ? 32.900 10.169 -16.450 1.00 44.12 382 SER A O 1
ATOM 3073 N N . ARG A 1 383 ? 32.081 11.941 -17.548 1.00 44.31 383 ARG A N 1
ATOM 3074 C CA . ARG A 1 383 ? 31.782 12.777 -16.366 1.00 44.31 383 ARG A CA 1
ATOM 3075 C C . ARG A 1 383 ? 30.725 12.241 -15.377 1.00 44.31 383 ARG A C 1
ATOM 3077 O O . ARG A 1 383 ? 30.675 12.734 -14.253 1.00 44.31 383 ARG A O 1
ATOM 3084 N N . HIS A 1 384 ? 29.941 11.211 -15.713 1.00 42.16 384 HIS A N 1
ATOM 3085 C CA . HIS A 1 384 ? 28.800 10.756 -14.884 1.00 42.16 384 HIS A CA 1
ATOM 3086 C C . HIS A 1 384 ? 29.084 9.499 -14.039 1.00 42.16 384 HIS A C 1
ATOM 3088 O O . HIS A 1 384 ? 28.705 9.443 -12.871 1.00 42.16 384 HIS A O 1
ATOM 3094 N N . VAL A 1 385 ? 29.824 8.525 -14.581 1.00 44.56 385 VAL A N 1
ATOM 3095 C CA . VAL A 1 385 ? 30.406 7.397 -13.813 1.00 44.56 385 VAL A CA 1
ATOM 3096 C C . VAL A 1 385 ? 31.546 7.897 -12.906 1.00 44.56 385 VAL A C 1
ATOM 3098 O O . VAL A 1 385 ? 31.794 7.352 -11.829 1.00 44.56 385 VAL A O 1
ATOM 3101 N N . LEU A 1 386 ? 32.136 9.031 -13.296 1.00 47.16 386 LEU A N 1
ATOM 3102 C CA . LEU A 1 386 ? 33.161 9.794 -12.593 1.00 47.16 386 LEU A CA 1
ATOM 3103 C C . LEU A 1 386 ? 32.878 10.040 -11.110 1.00 47.16 386 LEU A C 1
ATOM 3105 O O . LEU A 1 386 ? 33.699 9.715 -10.255 1.00 47.16 386 LEU A O 1
ATOM 3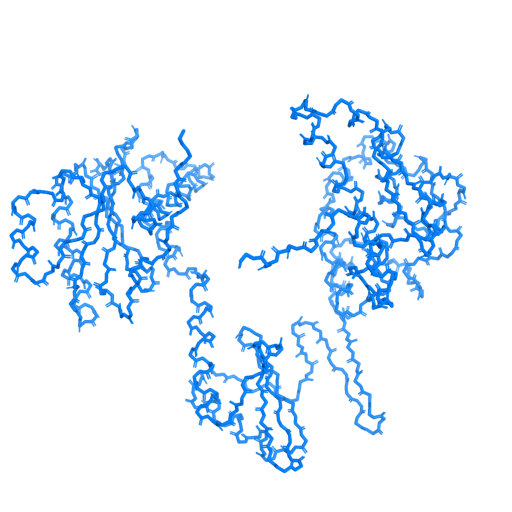109 N N . ARG A 1 387 ? 31.687 10.546 -10.779 1.00 46.84 387 ARG A N 1
ATOM 3110 C CA . ARG A 1 387 ? 31.325 10.913 -9.397 1.00 46.84 387 ARG A CA 1
ATOM 3111 C C . ARG A 1 387 ? 31.151 9.710 -8.460 1.00 46.84 387 ARG A C 1
ATOM 3113 O O . ARG A 1 387 ? 31.380 9.841 -7.263 1.00 46.84 387 ARG A O 1
ATOM 3120 N N . LYS A 1 388 ? 30.788 8.534 -8.984 1.00 49.09 388 LYS A N 1
ATOM 3121 C CA . LYS A 1 388 ? 30.576 7.315 -8.181 1.00 49.09 388 LYS A CA 1
ATOM 3122 C C . LYS A 1 388 ? 31.887 6.666 -7.749 1.00 49.09 388 LYS A C 1
ATOM 3124 O O . LYS A 1 388 ? 32.042 6.331 -6.579 1.00 49.09 388 LYS A O 1
ATOM 3129 N N . PHE A 1 389 ? 32.856 6.554 -8.658 1.00 53.59 389 PHE A N 1
ATOM 3130 C CA . PHE A 1 389 ? 34.197 6.103 -8.282 1.00 53.59 389 PHE A CA 1
ATOM 3131 C C . PHE A 1 389 ? 34.959 7.161 -7.479 1.00 53.59 389 PHE A C 1
ATOM 3133 O O . PHE A 1 389 ? 35.810 6.787 -6.682 1.00 53.59 389 PHE A O 1
ATOM 3140 N N . HIS A 1 390 ? 34.627 8.455 -7.595 1.00 53.91 390 HIS A N 1
ATOM 3141 C CA . HIS A 1 390 ? 35.115 9.463 -6.647 1.00 53.91 390 HIS A CA 1
ATOM 3142 C C . HIS A 1 390 ? 34.691 9.169 -5.214 1.00 53.91 390 HIS A C 1
ATOM 3144 O O . HIS A 1 390 ? 35.551 9.196 -4.346 1.00 53.91 390 HIS A O 1
ATOM 3150 N N . LEU A 1 391 ? 33.421 8.826 -4.981 1.00 56.84 391 LEU A N 1
ATOM 3151 C CA . LEU A 1 391 ? 32.958 8.428 -3.654 1.00 56.84 391 LEU A CA 1
ATOM 3152 C C . LEU A 1 391 ? 33.706 7.179 -3.162 1.00 56.84 391 LEU A C 1
ATOM 3154 O O . LEU A 1 391 ? 34.264 7.197 -2.075 1.00 56.84 391 LEU A O 1
ATOM 3158 N N . ILE A 1 392 ? 33.804 6.127 -3.982 1.00 58.16 392 ILE A N 1
ATOM 3159 C CA . ILE A 1 392 ? 34.539 4.899 -3.622 1.00 58.16 392 ILE A CA 1
ATOM 3160 C C . ILE A 1 392 ? 36.008 5.201 -3.291 1.00 58.16 392 ILE A C 1
ATOM 3162 O O . ILE A 1 392 ? 36.532 4.710 -2.300 1.00 58.16 392 ILE A O 1
ATOM 3166 N N . ARG A 1 393 ? 36.680 6.041 -4.082 1.00 62.41 393 ARG A N 1
ATOM 3167 C CA . ARG A 1 393 ? 38.080 6.435 -3.858 1.00 62.41 393 ARG A CA 1
ATOM 3168 C C . ARG A 1 393 ? 38.258 7.395 -2.693 1.00 62.41 393 ARG A C 1
ATOM 3170 O O . ARG A 1 393 ? 39.313 7.391 -2.077 1.00 62.41 393 ARG A O 1
ATOM 3177 N N . GLU A 1 394 ? 37.273 8.236 -2.409 1.00 59.84 394 GLU A N 1
ATOM 3178 C CA . GLU A 1 394 ? 37.248 9.084 -1.222 1.00 59.84 394 GLU A CA 1
ATOM 3179 C C . GLU A 1 394 ? 37.130 8.218 0.028 1.00 59.84 394 GLU A C 1
ATOM 3181 O O . GLU A 1 394 ? 37.914 8.387 0.952 1.00 59.84 394 GLU A O 1
ATOM 3186 N N . ILE A 1 395 ? 36.233 7.234 0.013 1.00 61.72 395 ILE A N 1
ATOM 3187 C CA . ILE A 1 395 ? 36.083 6.231 1.067 1.00 61.72 395 ILE A CA 1
ATOM 3188 C C . ILE A 1 395 ? 37.386 5.422 1.221 1.00 61.72 395 ILE A C 1
ATOM 3190 O O . ILE A 1 395 ? 37.880 5.257 2.333 1.00 61.72 395 ILE A O 1
ATOM 3194 N N . ILE A 1 396 ? 38.008 4.978 0.122 1.00 65.88 396 ILE A N 1
ATOM 3195 C CA . ILE A 1 396 ? 39.306 4.281 0.170 1.00 65.88 396 ILE A CA 1
ATOM 3196 C C . ILE A 1 396 ? 40.419 5.199 0.693 1.00 65.88 396 ILE A C 1
ATOM 3198 O O . ILE A 1 396 ? 41.216 4.794 1.534 1.00 65.88 396 ILE A O 1
ATOM 3202 N N . GLY A 1 397 ? 40.458 6.452 0.240 1.00 60.34 397 GLY A N 1
ATOM 3203 C CA . GLY A 1 397 ? 41.458 7.447 0.627 1.00 60.34 397 GLY A CA 1
ATOM 3204 C C . GLY A 1 397 ? 41.318 7.951 2.066 1.00 60.34 397 GLY A C 1
ATOM 3205 O O . GLY A 1 397 ? 42.320 8.325 2.664 1.00 60.34 397 GLY A O 1
ATOM 3206 N N . ARG A 1 398 ? 40.105 7.927 2.633 1.00 66.88 398 ARG A N 1
ATOM 3207 C CA . ARG A 1 398 ? 39.833 8.146 4.066 1.00 66.88 398 ARG A CA 1
ATOM 3208 C C . ARG A 1 398 ? 40.244 6.950 4.932 1.00 66.88 398 ARG A C 1
ATOM 3210 O O . ARG A 1 398 ? 40.295 7.080 6.149 1.00 66.88 398 ARG A O 1
ATOM 3217 N N . GLY A 1 399 ? 40.539 5.799 4.322 1.00 69.06 399 GLY A N 1
ATOM 3218 C CA . GLY A 1 399 ? 40.795 4.550 5.037 1.00 69.06 399 GLY A CA 1
ATOM 3219 C C . GLY A 1 399 ? 39.516 3.865 5.527 1.00 69.06 399 GLY A C 1
ATOM 3220 O O . GLY A 1 399 ? 39.549 3.076 6.470 1.00 69.06 399 GLY A O 1
ATOM 3221 N N . ASP A 1 400 ? 38.372 4.156 4.910 1.00 66.75 400 ASP A N 1
ATOM 3222 C CA . ASP A 1 400 ? 37.093 3.557 5.285 1.00 66.75 400 ASP A CA 1
ATOM 3223 C C . ASP A 1 400 ? 36.877 2.179 4.676 1.00 66.75 400 ASP A C 1
ATOM 3225 O O . ASP A 1 400 ? 36.362 1.281 5.338 1.00 66.75 400 ASP A O 1
ATOM 3229 N N . VAL A 1 401 ? 37.342 1.978 3.449 1.00 68.75 401 VAL A N 1
ATOM 3230 C CA . VAL A 1 401 ? 37.186 0.728 2.703 1.00 68.75 401 VAL A CA 1
ATOM 3231 C C . VAL A 1 401 ? 38.474 0.417 1.948 1.00 68.75 401 VAL A C 1
ATOM 3233 O O . VAL A 1 401 ? 39.210 1.319 1.560 1.00 68.75 401 VAL A O 1
ATOM 3236 N N . ARG A 1 402 ? 38.746 -0.856 1.679 1.00 72.38 402 ARG A N 1
ATOM 3237 C CA . ARG A 1 402 ? 39.758 -1.299 0.716 1.00 72.38 402 ARG A CA 1
ATOM 3238 C C . ARG A 1 402 ? 39.087 -2.217 -0.297 1.00 72.38 402 ARG A C 1
ATOM 3240 O O . ARG A 1 402 ? 38.450 -3.182 0.087 1.00 72.38 402 ARG A O 1
ATOM 3247 N N . ILE A 1 403 ? 39.229 -1.951 -1.594 1.00 68.25 403 ILE A N 1
ATOM 3248 C CA . ILE A 1 403 ? 38.718 -2.878 -2.617 1.00 68.25 403 ILE A CA 1
ATOM 3249 C C . ILE A 1 403 ? 39.785 -3.925 -2.941 1.00 68.25 403 ILE A C 1
ATOM 3251 O O . ILE A 1 403 ? 40.917 -3.580 -3.268 1.00 68.25 403 ILE A O 1
ATOM 3255 N N . CYS A 1 404 ? 39.448 -5.205 -2.868 1.00 65.31 404 CYS A N 1
ATOM 3256 C CA . CYS A 1 404 ? 40.352 -6.331 -3.083 1.00 65.31 404 CYS A CA 1
ATOM 3257 C C . CYS A 1 404 ? 39.924 -7.112 -4.326 1.00 65.31 404 CYS A C 1
ATOM 3259 O O . CYS A 1 404 ? 38.735 -7.285 -4.572 1.00 65.31 404 CYS A O 1
ATOM 3261 N N . LYS A 1 405 ? 40.889 -7.573 -5.132 1.00 63.31 405 LYS A N 1
ATOM 3262 C CA . LYS A 1 405 ? 40.570 -8.492 -6.229 1.00 63.31 405 LYS A CA 1
ATOM 3263 C C . LYS A 1 405 ? 40.199 -9.835 -5.620 1.00 63.31 405 LYS A C 1
ATOM 3265 O O . LYS A 1 405 ? 40.960 -10.343 -4.803 1.00 63.31 405 LYS A O 1
ATOM 3270 N N . ASN A 1 406 ? 39.068 -10.382 -6.040 1.00 60.47 406 ASN A N 1
ATOM 3271 C CA . ASN A 1 406 ? 38.667 -11.734 -5.699 1.00 60.47 406 ASN A CA 1
ATOM 3272 C C . ASN A 1 406 ? 38.959 -12.666 -6.882 1.00 60.47 406 ASN A C 1
ATOM 3274 O O . ASN A 1 406 ? 38.523 -12.356 -7.996 1.00 60.47 406 ASN A O 1
ATOM 3278 N N . PRO A 1 407 ? 39.704 -13.766 -6.709 1.00 60.62 407 PRO A N 1
ATOM 3279 C CA . PRO A 1 407 ? 39.754 -14.813 -7.719 1.00 60.62 407 PRO A CA 1
ATOM 3280 C C . PRO A 1 407 ? 38.337 -15.309 -8.029 1.00 60.62 407 PRO A C 1
ATOM 3282 O O . PRO A 1 407 ? 37.528 -15.511 -7.128 1.00 60.62 407 PRO A O 1
ATOM 3285 N N . THR A 1 408 ? 38.016 -15.495 -9.312 1.00 55.75 408 THR A N 1
ATOM 3286 C CA . THR A 1 408 ? 36.663 -15.890 -9.747 1.00 55.75 408 THR A CA 1
ATOM 3287 C C . THR A 1 408 ? 36.211 -17.209 -9.116 1.00 55.75 408 THR A C 1
ATOM 3289 O O . THR A 1 408 ? 35.024 -17.389 -8.876 1.00 55.75 408 THR A O 1
ATOM 3292 N N . ASP A 1 409 ? 37.147 -18.104 -8.796 1.00 60.78 409 ASP A N 1
ATOM 3293 C CA . ASP A 1 409 ? 36.856 -19.384 -8.149 1.00 60.78 409 ASP A CA 1
ATOM 3294 C C . ASP A 1 409 ? 36.719 -19.324 -6.624 1.00 60.78 409 ASP A C 1
ATOM 3296 O O . ASP A 1 409 ? 36.292 -20.306 -6.021 1.00 60.78 409 ASP A O 1
ATOM 3300 N N . GLU A 1 410 ? 37.025 -18.181 -6.012 1.00 60.31 410 GLU A N 1
ATOM 3301 C CA . GLU A 1 410 ? 37.016 -17.965 -4.559 1.00 60.31 410 GLU A CA 1
ATOM 3302 C C . GLU A 1 410 ? 35.925 -16.974 -4.128 1.00 60.31 410 GLU A C 1
ATOM 3304 O O . GLU A 1 410 ? 35.851 -16.557 -2.969 1.00 60.31 410 GLU A O 1
ATOM 3309 N N . ASN A 1 411 ? 35.037 -16.593 -5.051 1.00 65.62 411 ASN A N 1
ATOM 3310 C CA . ASN A 1 411 ? 33.973 -15.657 -4.747 1.00 65.62 411 ASN A CA 1
ATOM 3311 C C . ASN A 1 411 ? 32.873 -16.305 -3.911 1.00 65.62 411 ASN A C 1
ATOM 3313 O O . ASN A 1 411 ? 31.920 -16.877 -4.428 1.00 65.62 411 ASN A O 1
ATOM 3317 N N . VAL A 1 412 ? 32.982 -16.141 -2.594 1.00 63.75 412 VAL A N 1
ATOM 3318 C CA . VAL A 1 412 ? 32.015 -16.665 -1.628 1.00 63.75 412 VAL A CA 1
ATOM 3319 C C . VAL A 1 412 ? 30.590 -16.148 -1.848 1.00 63.75 412 VAL A C 1
ATOM 3321 O O . VAL A 1 412 ? 29.667 -16.790 -1.381 1.00 63.75 412 VAL A O 1
ATOM 3324 N N . ALA A 1 413 ? 30.375 -15.057 -2.596 1.00 60.59 413 ALA A N 1
ATOM 3325 C CA . ALA A 1 413 ? 29.039 -14.579 -2.975 1.00 60.59 413 ALA A CA 1
ATOM 3326 C C . ALA A 1 413 ? 28.433 -15.298 -4.203 1.00 60.59 413 ALA A C 1
ATOM 3328 O O . ALA A 1 413 ? 27.256 -15.103 -4.515 1.00 60.59 413 ALA A O 1
ATOM 3329 N N . ASP A 1 414 ? 29.201 -16.137 -4.905 1.00 60.75 414 ASP A N 1
ATOM 3330 C CA . ASP A 1 414 ? 28.733 -16.878 -6.081 1.00 60.75 414 ASP A CA 1
ATOM 3331 C C . ASP A 1 414 ? 27.524 -17.795 -5.810 1.00 60.75 414 ASP A C 1
ATOM 3333 O O . ASP A 1 414 ? 26.624 -17.794 -6.648 1.00 60.75 414 ASP A O 1
ATOM 3337 N N . PRO A 1 415 ? 27.396 -18.508 -4.669 1.00 59.44 415 PRO A N 1
ATOM 3338 C CA . PRO A 1 415 ? 26.191 -19.282 -4.347 1.00 59.44 415 PRO A CA 1
ATOM 3339 C C . PRO A 1 415 ? 24.892 -18.466 -4.376 1.00 59.44 415 PRO A C 1
ATOM 3341 O O . PRO A 1 415 ? 23.825 -19.014 -4.627 1.00 59.44 415 PRO A O 1
ATOM 3344 N N . LEU A 1 416 ? 24.974 -17.154 -4.131 1.00 49.44 416 LEU A N 1
ATOM 3345 C CA . LEU A 1 416 ? 23.819 -16.254 -4.102 1.00 49.44 416 LEU A CA 1
ATOM 3346 C C . LEU A 1 416 ? 23.445 -15.717 -5.492 1.00 49.44 416 LEU A C 1
ATOM 3348 O O . LEU A 1 416 ? 22.401 -15.088 -5.648 1.00 49.44 416 LEU A O 1
ATOM 3352 N N . THR A 1 417 ? 24.307 -15.909 -6.492 1.00 49.06 417 THR A N 1
ATOM 3353 C CA . THR A 1 417 ? 24.195 -15.248 -7.804 1.00 49.06 417 THR A CA 1
ATOM 3354 C C . THR A 1 417 ? 24.370 -16.193 -8.993 1.00 49.06 417 THR A C 1
ATOM 3356 O O . THR A 1 417 ? 24.046 -15.819 -10.121 1.00 49.06 417 THR A O 1
ATOM 3359 N N . LYS A 1 418 ? 24.865 -17.415 -8.767 1.00 51.56 418 LYS A N 1
ATOM 3360 C CA . LYS A 1 418 ? 25.192 -18.412 -9.789 1.00 51.56 418 LYS A CA 1
ATOM 3361 C C . LYS A 1 418 ? 24.762 -19.806 -9.333 1.00 51.56 418 LYS A C 1
ATOM 3363 O O . LYS A 1 418 ? 24.826 -20.146 -8.156 1.00 51.56 418 LYS A O 1
ATOM 3368 N N . LEU A 1 419 ? 24.388 -20.649 -10.295 1.00 44.66 419 LEU A N 1
ATOM 3369 C CA . LEU A 1 419 ? 24.207 -22.082 -10.065 1.00 44.66 419 LEU A CA 1
ATOM 3370 C C . LEU A 1 419 ? 25.586 -22.752 -10.017 1.00 44.66 419 LEU A C 1
ATOM 3372 O O . LEU A 1 419 ? 26.311 -22.751 -11.011 1.00 44.66 419 LEU A O 1
ATOM 3376 N N . LEU A 1 420 ? 25.953 -23.300 -8.858 1.00 60.03 420 LEU A N 1
ATOM 3377 C CA . LEU A 1 420 ? 27.254 -23.928 -8.617 1.00 60.03 420 LEU A CA 1
ATOM 3378 C C . LEU A 1 420 ? 27.116 -25.436 -8.394 1.00 60.03 420 LEU A C 1
ATOM 3380 O O . LEU A 1 420 ? 26.115 -25.915 -7.863 1.00 60.03 420 LEU A O 1
ATOM 3384 N N . ALA A 1 421 ? 28.162 -26.187 -8.742 1.00 64.56 421 ALA A N 1
ATOM 3385 C CA . ALA A 1 421 ? 28.267 -27.592 -8.361 1.00 64.56 421 ALA A CA 1
ATOM 3386 C C . ALA A 1 421 ? 28.287 -27.733 -6.828 1.00 64.56 421 ALA A C 1
ATOM 3388 O O . ALA A 1 421 ? 28.923 -26.931 -6.139 1.00 64.56 421 ALA A O 1
ATOM 3389 N N . ARG A 1 422 ? 27.627 -28.778 -6.308 1.00 60.28 422 ARG A N 1
ATOM 3390 C CA . ARG A 1 422 ? 27.367 -29.001 -4.873 1.00 60.28 422 ARG A CA 1
ATOM 3391 C C . ARG A 1 422 ? 28.576 -28.741 -3.971 1.00 60.28 422 ARG A C 1
ATOM 3393 O O . ARG A 1 422 ? 28.465 -27.973 -3.026 1.00 60.28 422 ARG A O 1
ATOM 3400 N N . VAL A 1 423 ? 29.732 -29.314 -4.302 1.00 68.06 423 VAL A N 1
ATOM 3401 C CA . VAL A 1 423 ? 30.963 -29.175 -3.503 1.00 68.06 423 VAL A CA 1
ATOM 3402 C C . VAL A 1 423 ? 31.410 -27.709 -3.402 1.00 68.06 423 VAL A C 1
ATOM 3404 O O . VAL A 1 423 ? 31.729 -27.232 -2.319 1.00 68.06 423 VAL A O 1
ATOM 3407 N N . LYS A 1 424 ? 31.373 -26.958 -4.510 1.00 61.06 424 LYS A N 1
ATOM 3408 C CA . LYS A 1 424 ? 31.759 -25.536 -4.539 1.00 61.06 424 LYS A CA 1
ATOM 3409 C C . LYS A 1 424 ? 30.730 -24.657 -3.819 1.00 61.06 424 LYS A C 1
ATOM 3411 O O . LYS A 1 424 ? 31.102 -23.732 -3.104 1.00 61.06 424 LYS A O 1
ATOM 3416 N N . HIS A 1 425 ? 29.444 -24.983 -3.960 1.00 68.75 425 HIS A N 1
ATOM 3417 C CA . HIS A 1 425 ? 28.363 -24.331 -3.221 1.00 68.75 425 HIS A CA 1
ATOM 3418 C C . HIS A 1 425 ? 28.519 -24.518 -1.702 1.00 68.75 425 HIS A C 1
ATOM 3420 O O . HIS A 1 425 ? 28.461 -23.540 -0.965 1.00 68.75 425 HIS A O 1
ATOM 3426 N N . GLU A 1 426 ? 28.748 -25.748 -1.232 1.00 67.56 426 GLU A N 1
ATOM 3427 C CA . GLU A 1 426 ? 28.917 -26.069 0.194 1.00 67.56 426 GLU A CA 1
ATOM 3428 C C . GLU A 1 426 ? 30.152 -25.376 0.796 1.00 67.56 426 GLU A C 1
ATOM 3430 O O . GLU A 1 426 ? 30.054 -24.776 1.866 1.00 67.56 426 GLU A O 1
ATOM 3435 N N . VAL A 1 427 ? 31.289 -25.368 0.091 1.00 67.00 427 VAL A N 1
ATOM 3436 C CA . VAL A 1 427 ? 32.512 -24.670 0.533 1.00 67.00 427 VAL A CA 1
ATOM 3437 C C . VAL A 1 427 ? 32.279 -23.165 0.695 1.00 67.00 427 VAL A C 1
ATOM 3439 O O . VAL A 1 427 ? 32.659 -22.587 1.715 1.00 67.00 427 VAL A O 1
ATOM 3442 N N . HIS A 1 428 ? 31.637 -22.515 -0.277 1.00 61.75 428 HIS A N 1
ATOM 3443 C CA . HIS A 1 428 ? 31.365 -21.079 -0.204 1.00 61.75 428 HIS A CA 1
ATOM 3444 C C . HIS A 1 428 ? 30.277 -20.740 0.821 1.00 61.75 428 HIS A C 1
ATOM 3446 O O . HIS A 1 428 ? 30.456 -19.792 1.579 1.00 61.75 428 HIS A O 1
ATOM 3452 N N . ALA A 1 429 ? 29.204 -21.530 0.921 1.00 60.69 429 ALA A N 1
ATOM 3453 C CA . ALA A 1 429 ? 28.159 -21.339 1.928 1.00 60.69 429 ALA A CA 1
ATOM 3454 C C . ALA A 1 429 ? 28.727 -21.421 3.357 1.00 60.69 429 ALA A C 1
ATOM 3456 O O . ALA A 1 429 ? 28.500 -20.515 4.163 1.00 60.69 429 ALA A O 1
ATOM 3457 N N . ASN A 1 430 ? 29.560 -22.432 3.633 1.00 63.31 430 ASN A N 1
ATOM 3458 C CA . ASN A 1 430 ? 30.257 -22.568 4.914 1.00 63.31 430 ASN A CA 1
ATOM 3459 C C . ASN A 1 430 ? 31.188 -21.374 5.187 1.00 63.31 430 ASN A C 1
ATOM 3461 O O . ASN A 1 430 ? 31.284 -20.907 6.319 1.00 63.31 430 ASN A O 1
ATOM 3465 N N . SER A 1 431 ? 31.831 -20.837 4.145 1.00 59.03 431 SER A N 1
ATOM 3466 C CA . SER A 1 431 ? 32.740 -19.685 4.242 1.00 59.03 431 SER A CA 1
ATOM 3467 C C . SER A 1 431 ? 32.020 -18.355 4.526 1.00 59.03 431 SER A C 1
ATOM 3469 O O . SER A 1 431 ? 32.628 -17.450 5.090 1.00 59.03 431 SER A O 1
ATOM 3471 N N . ILE A 1 432 ? 30.728 -18.230 4.190 1.00 58.91 432 ILE A N 1
ATOM 3472 C CA . ILE A 1 432 ? 29.865 -17.094 4.589 1.00 58.91 432 ILE A CA 1
ATOM 3473 C C . ILE A 1 432 ? 29.289 -17.304 6.008 1.00 58.91 432 ILE A C 1
ATOM 3475 O O . ILE A 1 432 ? 28.608 -16.436 6.549 1.00 58.91 432 ILE A O 1
ATOM 3479 N N . GLY A 1 433 ? 29.559 -18.453 6.636 1.00 52.12 433 GLY A N 1
ATOM 3480 C CA . GLY A 1 433 ? 29.021 -18.812 7.948 1.00 52.12 433 GLY A CA 1
ATOM 3481 C C . GLY A 1 433 ? 27.596 -19.364 7.900 1.00 52.12 433 GLY A C 1
ATOM 3482 O O . GLY A 1 433 ? 26.944 -19.452 8.939 1.00 52.12 433 GLY A O 1
ATOM 3483 N N . MET A 1 434 ? 27.098 -19.749 6.718 1.00 57.50 434 MET A N 1
ATOM 3484 C CA . MET A 1 434 ? 25.849 -20.497 6.619 1.00 57.50 434 MET A CA 1
ATOM 3485 C C . MET A 1 434 ? 26.095 -21.942 7.042 1.00 57.50 434 MET A C 1
ATOM 3487 O O . MET A 1 434 ? 26.934 -22.628 6.466 1.00 57.50 434 MET A O 1
ATOM 3491 N N . GLN A 1 435 ? 25.340 -22.405 8.032 1.00 62.31 435 GLN A N 1
ATOM 3492 C CA . GLN A 1 435 ? 25.351 -23.794 8.478 1.00 62.31 435 GLN A CA 1
ATOM 3493 C C . GLN A 1 435 ? 23.982 -24.412 8.220 1.00 62.31 435 GLN A C 1
ATOM 3495 O O . GLN A 1 435 ? 22.952 -23.746 8.359 1.00 62.31 435 GLN A O 1
ATOM 3500 N N . TYR A 1 436 ? 23.967 -25.691 7.857 1.00 56.69 436 TYR A N 1
ATOM 3501 C CA . TYR A 1 436 ? 22.727 -26.449 7.861 1.00 56.69 436 TYR A CA 1
ATOM 3502 C C . TYR A 1 436 ? 22.246 -26.581 9.301 1.00 56.69 436 TYR A C 1
ATOM 3504 O O . TYR A 1 436 ? 22.997 -26.991 10.185 1.00 56.69 436 TYR A O 1
ATOM 3512 N N . LEU A 1 437 ? 20.991 -26.209 9.529 1.00 47.97 437 LEU A N 1
ATOM 3513 C CA . LEU A 1 437 ? 20.348 -26.461 10.804 1.00 47.97 437 LEU A CA 1
ATOM 3514 C C . LEU A 1 437 ? 20.126 -27.970 10.899 1.00 47.97 437 LEU A C 1
ATOM 3516 O O . LEU A 1 437 ? 19.367 -28.530 10.103 1.00 47.97 437 LEU A O 1
ATOM 3520 N N . ASP A 1 438 ? 20.805 -28.621 11.839 1.00 54.06 438 ASP A N 1
ATOM 3521 C CA . ASP A 1 438 ? 20.540 -30.025 12.107 1.00 54.06 438 ASP A CA 1
ATOM 3522 C C . ASP A 1 438 ? 19.121 -30.135 12.673 1.00 54.06 438 ASP A C 1
ATOM 3524 O O . ASP A 1 438 ? 18.811 -29.633 13.756 1.00 54.06 438 ASP A O 1
ATOM 3528 N N . THR A 1 439 ? 18.223 -30.694 11.869 1.00 47.81 439 THR A N 1
ATOM 3529 C CA . THR A 1 439 ? 16.811 -30.875 12.225 1.00 47.81 439 THR A CA 1
ATOM 3530 C C . THR A 1 439 ? 16.560 -32.253 12.825 1.00 47.81 439 THR A C 1
ATOM 3532 O O . THR A 1 439 ? 15.414 -32.577 13.124 1.00 47.81 439 THR A O 1
ATOM 3535 N N . SER A 1 440 ? 17.618 -33.037 13.073 1.00 52.47 440 SER A N 1
ATOM 3536 C CA . SER A 1 440 ? 17.535 -34.246 13.886 1.00 52.47 440 SER A CA 1
ATOM 3537 C C . SER A 1 440 ? 17.452 -33.888 15.380 1.00 52.47 440 SER A C 1
ATOM 3539 O O . SER A 1 440 ? 18.431 -33.859 16.123 1.00 52.47 440 SER A O 1
ATOM 3541 N N . ARG A 1 441 ? 16.231 -33.567 15.815 1.00 42.34 441 ARG A N 1
ATOM 3542 C CA . ARG A 1 441 ? 15.772 -33.771 17.191 1.00 42.34 441 ARG A CA 1
ATOM 3543 C C . ARG A 1 441 ? 14.686 -34.826 17.208 1.00 42.34 441 ARG A C 1
ATOM 3545 O O . ARG A 1 441 ? 13.821 -34.766 16.306 1.00 42.34 441 ARG A O 1
#

Radius of gyration: 29.99 Å; chains: 1; bounding box: 74×63×74 Å